Protein AF-A0A943FHF8-F1 (afdb_monomer)

Structure (mmCIF, N/CA/C/O backbone):
data_AF-A0A943FHF8-F1
#
_entry.id   AF-A0A943FHF8-F1
#
loop_
_atom_site.group_PDB
_atom_site.id
_atom_site.type_symbol
_atom_site.label_atom_id
_atom_site.label_alt_id
_atom_site.label_comp_id
_atom_site.label_asym_id
_atom_site.label_entity_id
_atom_site.label_seq_id
_atom_site.pdbx_PDB_ins_code
_atom_site.Cartn_x
_atom_site.Cartn_y
_atom_site.Cartn_z
_atom_site.occupancy
_atom_site.B_iso_or_equiv
_atom_site.auth_seq_id
_atom_site.auth_comp_id
_atom_site.auth_asym_id
_atom_site.auth_atom_id
_atom_site.pdbx_PDB_model_num
ATOM 1 N N . MET A 1 1 ? -50.538 13.798 78.397 1.00 57.66 1 MET A N 1
ATOM 2 C CA . MET A 1 1 ? -49.359 12.985 78.012 1.00 57.66 1 MET A CA 1
ATOM 3 C C . MET A 1 1 ? -49.680 11.797 77.098 1.00 57.66 1 MET A C 1
ATOM 5 O O . MET A 1 1 ? -49.003 11.665 76.092 1.00 57.66 1 MET A O 1
ATOM 9 N N . LYS A 1 2 ? -50.719 10.979 77.349 1.00 57.94 2 LYS A N 1
ATOM 10 C CA . LYS A 1 2 ? -51.004 9.775 76.528 1.00 57.94 2 LYS A CA 1
ATOM 11 C C . LYS A 1 2 ? -51.337 10.031 75.040 1.00 57.94 2 LYS A C 1
ATOM 13 O O . LYS A 1 2 ? -50.919 9.248 74.200 1.00 57.94 2 LYS A O 1
ATOM 18 N N . LYS A 1 3 ? -52.028 11.129 74.694 1.00 58.91 3 LYS A N 1
ATOM 19 C CA . LYS A 1 3 ? -52.358 11.455 73.287 1.00 58.91 3 LYS A CA 1
ATOM 20 C C . LYS A 1 3 ? -51.175 12.000 72.473 1.00 58.91 3 LYS A C 1
ATOM 22 O O . LYS A 1 3 ? -51.143 11.773 71.277 1.00 58.91 3 LYS A O 1
ATOM 27 N N . LEU A 1 4 ? -50.211 12.662 73.124 1.00 63.78 4 LEU A N 1
ATOM 28 C CA . LEU A 1 4 ? -49.010 13.208 72.474 1.00 63.78 4 LEU A CA 1
ATOM 29 C C . LEU A 1 4 ? -47.963 12.111 72.211 1.00 63.78 4 LEU A C 1
ATOM 31 O O . LEU A 1 4 ? -47.304 12.119 71.181 1.00 63.78 4 LEU A O 1
ATOM 35 N N . LEU A 1 5 ? -47.856 11.126 73.115 1.00 64.75 5 LEU A N 1
ATOM 36 C CA . LEU A 1 5 ? -47.006 9.953 72.892 1.00 64.75 5 LEU A CA 1
ATOM 37 C C . LEU A 1 5 ? -47.525 9.073 71.746 1.00 64.75 5 LEU A C 1
ATOM 39 O O . LEU A 1 5 ? -46.726 8.563 70.973 1.00 64.75 5 LEU A O 1
ATOM 43 N N . ALA A 1 6 ? -48.846 8.912 71.616 1.00 72.25 6 ALA A N 1
ATOM 44 C CA . ALA A 1 6 ? -49.439 8.090 70.561 1.00 72.25 6 ALA A CA 1
ATOM 45 C C . ALA A 1 6 ? -49.251 8.697 69.159 1.00 72.25 6 ALA A C 1
ATOM 47 O O . ALA A 1 6 ? -48.981 7.963 68.213 1.00 72.25 6 ALA A O 1
ATOM 48 N N . THR A 1 7 ? -49.332 10.025 69.019 1.00 69.56 7 THR A N 1
ATOM 49 C CA . THR A 1 7 ? -49.061 10.704 67.742 1.00 69.56 7 THR A CA 1
ATOM 50 C C . THR A 1 7 ? -47.580 10.708 67.379 1.00 69.56 7 THR A C 1
ATOM 52 O O . THR A 1 7 ? -47.263 10.535 66.209 1.00 69.56 7 THR A O 1
ATOM 55 N N . ILE A 1 8 ? -46.669 10.829 68.352 1.00 70.44 8 ILE A N 1
ATOM 56 C CA . ILE A 1 8 ? -45.223 10.710 68.096 1.00 70.44 8 ILE A CA 1
ATOM 57 C C . ILE A 1 8 ? -44.860 9.272 67.704 1.00 70.44 8 ILE A C 1
ATOM 59 O O . ILE A 1 8 ? -44.118 9.076 66.749 1.00 70.44 8 ILE A O 1
ATOM 63 N N . LEU A 1 9 ? -45.428 8.259 68.368 1.00 67.69 9 LEU A N 1
ATOM 64 C CA . LEU A 1 9 ? -45.167 6.857 68.033 1.00 67.69 9 LEU A CA 1
ATOM 65 C C . LEU A 1 9 ? -45.725 6.481 66.649 1.00 67.69 9 LEU A C 1
ATOM 67 O O . LEU A 1 9 ? -45.061 5.774 65.900 1.00 67.69 9 LEU A O 1
ATOM 71 N N . ALA A 1 10 ? -46.903 6.997 66.280 1.00 67.94 10 ALA A N 1
ATOM 72 C CA . ALA A 1 10 ? -47.481 6.808 64.949 1.00 67.94 10 ALA A CA 1
ATOM 73 C C . ALA A 1 10 ? -46.681 7.528 63.849 1.00 67.94 10 ALA A C 1
ATOM 75 O O . ALA A 1 10 ? -46.534 6.983 62.760 1.00 67.94 10 ALA A O 1
ATOM 76 N N . LEU A 1 11 ? -46.119 8.710 64.133 1.00 62.50 11 LEU A N 1
ATOM 77 C CA . LEU A 1 11 ? -45.251 9.426 63.194 1.00 62.50 11 LEU A CA 1
ATOM 78 C C . LEU A 1 11 ? -43.895 8.720 63.029 1.00 62.50 11 LEU A C 1
ATOM 80 O O . LEU A 1 11 ? -43.397 8.635 61.917 1.00 62.50 11 LEU A O 1
ATOM 84 N N . VAL A 1 12 ? -43.328 8.155 64.103 1.00 65.19 12 VAL A N 1
ATOM 85 C CA . VAL A 1 12 ? -42.083 7.362 64.062 1.00 65.19 12 VAL A CA 1
ATOM 86 C C . VAL A 1 12 ? -42.288 6.019 63.349 1.00 65.19 12 VAL A C 1
ATOM 88 O O . VAL A 1 12 ? -41.422 5.601 62.589 1.00 65.19 12 VAL A O 1
ATOM 91 N N . LEU A 1 13 ? -43.449 5.375 63.511 1.00 63.88 13 LEU A N 1
ATOM 92 C CA . LEU A 1 13 ? -43.815 4.176 62.745 1.00 63.88 13 LEU A CA 1
ATOM 93 C C . LEU A 1 13 ? -44.083 4.496 61.263 1.00 63.88 13 LEU A C 1
ATOM 95 O O . LEU A 1 13 ? -43.659 3.733 60.402 1.00 63.88 13 LEU A O 1
ATOM 99 N N . ALA A 1 14 ? -44.715 5.633 60.949 1.00 55.69 14 ALA A N 1
ATOM 100 C CA . ALA A 1 14 ? -44.954 6.070 59.569 1.00 55.69 14 ALA A CA 1
ATOM 101 C C . ALA A 1 14 ? -43.677 6.563 58.858 1.00 55.69 14 ALA A C 1
ATOM 103 O O . ALA A 1 14 ? -43.528 6.349 57.659 1.00 55.69 14 ALA A O 1
ATOM 104 N N . LEU A 1 15 ? -42.730 7.167 59.587 1.00 53.91 15 LEU A N 1
ATOM 105 C CA . LEU A 1 15 ? -41.413 7.563 59.069 1.00 53.91 15 LEU A CA 1
ATOM 106 C C . LEU A 1 15 ? -40.433 6.378 58.983 1.00 53.91 15 LEU A C 1
ATOM 108 O O . LEU A 1 15 ? -39.541 6.399 58.144 1.00 53.91 15 LEU A O 1
ATOM 112 N N . GLY A 1 16 ? -40.625 5.325 59.787 1.00 51.72 16 GLY A N 1
ATOM 113 C CA . GLY A 1 16 ? -39.878 4.063 59.689 1.00 51.72 16 GLY A CA 1
ATOM 114 C C . GLY A 1 16 ? -40.346 3.128 58.563 1.00 51.72 16 GLY A C 1
ATOM 115 O O . GLY A 1 16 ? -39.635 2.190 58.220 1.00 51.72 16 GLY A O 1
ATOM 116 N N . LEU A 1 17 ? -41.521 3.385 57.974 1.00 47.84 17 LEU A N 1
ATOM 117 C CA . LEU A 1 17 ? -42.077 2.644 56.829 1.00 47.84 17 LEU A CA 1
ATOM 118 C C . LEU A 1 17 ? -41.763 3.294 55.468 1.00 47.84 17 LEU A C 1
ATOM 120 O O . LEU A 1 17 ? -42.000 2.681 54.431 1.00 47.84 17 LEU A O 1
ATOM 124 N N . CYS A 1 18 ? -41.179 4.496 55.458 1.00 50.88 18 CYS A N 1
ATOM 125 C CA . CYS A 1 18 ? -40.797 5.230 54.250 1.00 50.88 18 CYS A CA 1
ATOM 126 C C . CYS A 1 18 ? -39.277 5.439 54.191 1.00 50.88 18 CYS A C 1
ATOM 128 O O . CYS A 1 18 ? -38.797 6.550 54.389 1.00 50.88 18 CYS A O 1
ATOM 130 N N . SER A 1 19 ? -38.517 4.362 53.971 1.00 46.41 19 SER A N 1
ATOM 131 C CA . SER A 1 19 ? -37.189 4.363 53.312 1.00 46.41 19 SER A CA 1
ATOM 132 C C . SER A 1 19 ? -36.525 2.980 53.368 1.00 46.41 19 SER A C 1
ATOM 134 O O . SER A 1 19 ? -35.350 2.841 53.681 1.00 46.41 19 SER A O 1
ATOM 136 N N . VAL A 1 20 ? -37.254 1.928 52.994 1.00 44.47 20 VAL A N 1
ATOM 137 C CA . VAL A 1 20 ? -36.602 0.806 52.307 1.00 44.47 20 VAL A CA 1
ATOM 138 C C . VAL A 1 20 ? -36.831 1.027 50.823 1.00 44.47 20 VAL A C 1
ATOM 140 O O . VAL A 1 20 ? -37.750 0.494 50.212 1.00 44.47 20 VAL A O 1
ATOM 143 N N . SER A 1 21 ? -36.007 1.906 50.254 1.00 40.22 21 SER A N 1
ATOM 144 C CA . SER A 1 21 ? -35.644 1.778 48.849 1.00 40.22 21 SER A CA 1
ATOM 145 C C . SER A 1 21 ? -34.993 0.405 48.738 1.00 40.22 21 SER A C 1
ATOM 147 O O . SER A 1 21 ? -33.816 0.255 49.061 1.00 40.22 21 SER A O 1
ATOM 149 N N . TRP A 1 22 ? -35.769 -0.618 48.384 1.00 43.97 22 TRP A N 1
ATOM 150 C CA . TRP A 1 22 ? -35.210 -1.862 47.885 1.00 43.97 22 TRP A CA 1
ATOM 151 C C . TRP A 1 22 ? -34.380 -1.436 46.682 1.00 43.97 22 TRP A C 1
ATOM 153 O O . TRP A 1 22 ? -34.943 -1.050 45.662 1.00 43.97 22 TRP A O 1
ATOM 163 N N . ALA A 1 23 ? -33.057 -1.385 46.828 1.00 44.41 23 ALA A N 1
ATOM 164 C CA . ALA A 1 23 ? -32.203 -1.347 45.658 1.00 44.41 23 ALA A CA 1
ATOM 165 C C . ALA A 1 23 ? -32.627 -2.569 44.842 1.00 44.41 23 ALA A C 1
ATOM 167 O O . ALA A 1 23 ? -32.543 -3.689 45.354 1.00 44.41 23 ALA A O 1
ATOM 168 N N . ALA A 1 24 ? -33.209 -2.346 43.664 1.00 52.97 24 ALA A N 1
ATOM 169 C CA . ALA A 1 24 ? -33.602 -3.417 42.769 1.00 52.97 24 ALA A CA 1
ATOM 170 C C . ALA A 1 24 ? -32.319 -4.169 42.395 1.00 52.97 24 ALA A C 1
ATOM 172 O O . ALA A 1 24 ? -31.543 -3.733 41.550 1.00 52.97 24 ALA A O 1
ATOM 173 N N . GLY A 1 25 ? -32.023 -5.236 43.135 1.00 67.31 25 GLY A N 1
ATOM 174 C CA . GLY A 1 25 ? -30.891 -6.098 42.852 1.00 67.31 25 GLY A CA 1
ATOM 175 C C . GLY A 1 25 ? -31.182 -6.862 41.572 1.00 67.31 25 GLY A C 1
ATOM 176 O O . GLY A 1 25 ? -32.270 -7.421 41.420 1.00 67.31 25 GLY A O 1
ATOM 177 N N . LEU A 1 26 ? -30.216 -6.902 40.660 1.00 85.62 26 LEU A N 1
ATOM 178 C CA . LEU A 1 26 ? -30.317 -7.734 39.473 1.00 85.62 26 LEU A CA 1
ATOM 179 C C . LEU A 1 26 ? -30.176 -9.208 39.890 1.00 85.62 26 LEU A C 1
ATOM 181 O O . LEU A 1 26 ? -29.171 -9.620 40.470 1.00 85.62 26 LEU A O 1
ATOM 185 N N . THR A 1 27 ? -31.203 -10.008 39.616 1.00 82.25 27 THR A N 1
ATOM 186 C CA . THR A 1 27 ? -31.239 -11.447 39.923 1.00 82.25 27 THR A CA 1
ATOM 187 C C . THR A 1 27 ? -31.560 -12.239 38.663 1.00 82.25 27 THR A C 1
ATOM 189 O O . THR A 1 27 ? -32.024 -11.673 37.674 1.00 82.25 27 THR A O 1
ATOM 192 N N . THR A 1 28 ? -31.266 -13.539 38.666 1.00 81.38 28 THR A N 1
ATOM 193 C CA . THR A 1 28 ? -31.635 -14.400 37.540 1.00 81.38 28 THR A CA 1
ATOM 194 C C . THR A 1 28 ? -33.135 -14.653 37.525 1.00 81.38 28 THR A C 1
ATOM 196 O O . THR A 1 28 ? -33.741 -14.849 38.583 1.00 81.38 28 THR A O 1
ATOM 199 N N . GLU A 1 29 ? -33.716 -14.740 36.334 1.00 84.19 29 GLU A N 1
ATOM 200 C CA . GLU A 1 29 ? -35.084 -15.218 36.154 1.00 84.19 29 GLU A CA 1
ATOM 201 C C . GLU A 1 29 ? -35.161 -16.755 36.187 1.00 84.19 29 GLU A C 1
ATOM 203 O O . GLU A 1 29 ? -34.182 -17.457 36.456 1.00 84.19 29 GLU A O 1
ATOM 208 N N . THR A 1 30 ? -36.355 -17.308 35.953 1.00 78.56 30 THR A N 1
ATOM 209 C CA . THR A 1 30 ? -36.613 -18.759 35.995 1.00 78.56 30 THR A CA 1
ATOM 210 C C . THR A 1 30 ? -35.815 -19.568 34.973 1.00 78.56 30 THR A C 1
ATOM 212 O O . THR A 1 30 ? -35.686 -20.779 35.127 1.00 78.56 30 THR A O 1
ATOM 215 N N . ASP A 1 31 ? -35.303 -18.919 33.931 1.00 83.19 31 ASP A N 1
ATOM 216 C CA . ASP A 1 31 ? -34.458 -19.516 32.897 1.00 83.19 31 ASP A CA 1
ATOM 217 C C . ASP A 1 31 ? -32.958 -19.513 33.256 1.00 83.19 31 ASP A C 1
ATOM 219 O O . ASP A 1 31 ? -32.145 -20.046 32.501 1.00 83.19 31 ASP A O 1
ATOM 223 N N . GLY A 1 32 ? -32.589 -18.951 34.413 1.00 87.62 32 GLY A N 1
ATOM 224 C CA . GLY A 1 32 ? -31.203 -18.834 34.861 1.00 87.62 32 GLY A CA 1
ATOM 225 C C . GLY A 1 32 ? -30.424 -17.692 34.202 1.00 87.62 32 GLY A C 1
ATOM 226 O O . GLY A 1 32 ? -29.202 -17.648 34.341 1.00 87.62 32 GLY A O 1
ATOM 227 N N . VAL A 1 33 ? -31.097 -16.776 33.497 1.00 94.75 33 VAL A N 1
ATOM 228 C CA . VAL A 1 33 ? -30.494 -15.624 32.813 1.00 94.75 33 VAL A CA 1
ATOM 229 C C . VAL A 1 33 ? -30.744 -14.347 33.614 1.00 94.75 33 VAL A C 1
ATOM 231 O O . VAL A 1 33 ? -31.780 -14.185 34.257 1.00 94.75 33 VAL A O 1
ATOM 234 N N . TYR A 1 34 ? -29.786 -13.420 33.598 1.00 96.56 34 TYR A N 1
ATOM 235 C CA . TYR A 1 34 ? -29.976 -12.078 34.148 1.00 96.56 34 TYR A CA 1
ATOM 236 C C . TYR A 1 34 ? -30.618 -11.161 33.101 1.00 96.56 34 TYR A C 1
ATOM 238 O O . TYR A 1 34 ? -30.027 -10.932 32.045 1.00 96.56 34 TYR A O 1
ATOM 246 N N . HIS A 1 35 ? -31.792 -10.608 33.403 1.00 96.88 35 HIS A N 1
ATOM 247 C CA . HIS A 1 35 ? -32.529 -9.709 32.510 1.00 96.88 35 HIS A CA 1
ATOM 248 C C . HIS A 1 35 ? -32.432 -8.257 32.978 1.00 96.88 35 HIS A C 1
ATOM 250 O O . HIS A 1 35 ? -32.855 -7.925 34.082 1.00 96.88 35 HIS A O 1
ATOM 256 N N . ILE A 1 36 ? -31.901 -7.382 32.126 1.00 97.38 36 ILE A N 1
ATOM 257 C CA . ILE A 1 36 ? -31.838 -5.937 32.361 1.00 97.38 36 ILE A CA 1
ATOM 258 C C . ILE A 1 36 ? -32.975 -5.273 31.580 1.00 97.38 36 ILE A C 1
ATOM 260 O O . ILE A 1 36 ? -32.995 -5.279 30.345 1.00 97.38 36 ILE A O 1
ATOM 264 N N . LYS A 1 37 ? -33.922 -4.677 32.305 1.00 95.75 37 LYS A N 1
ATOM 265 C CA . LYS A 1 37 ? -35.131 -4.041 31.759 1.00 95.75 37 LYS A CA 1
ATOM 266 C C . LYS A 1 37 ? -35.112 -2.524 31.918 1.00 95.75 37 LYS A C 1
ATOM 268 O O . LYS A 1 37 ? -35.894 -1.847 31.248 1.00 95.75 37 LYS A O 1
ATOM 273 N N . SER A 1 38 ? -34.250 -2.002 32.788 1.00 96.12 38 SER A N 1
ATOM 274 C CA . SER A 1 38 ? -34.179 -0.597 33.190 1.00 96.12 38 SER A CA 1
ATOM 275 C C . SER A 1 38 ? -32.741 -0.107 33.408 1.00 96.12 38 SER A C 1
ATOM 277 O O . SER A 1 38 ? -31.803 -0.894 33.547 1.00 96.12 38 SER A O 1
ATOM 279 N N . GLY A 1 39 ? -32.567 1.218 33.461 1.00 95.75 39 GLY A N 1
ATOM 280 C CA . GLY A 1 39 ? -31.272 1.835 33.769 1.00 95.75 39 GLY A CA 1
ATOM 281 C C . GLY A 1 39 ? -30.755 1.488 35.167 1.00 95.75 39 GLY A C 1
ATOM 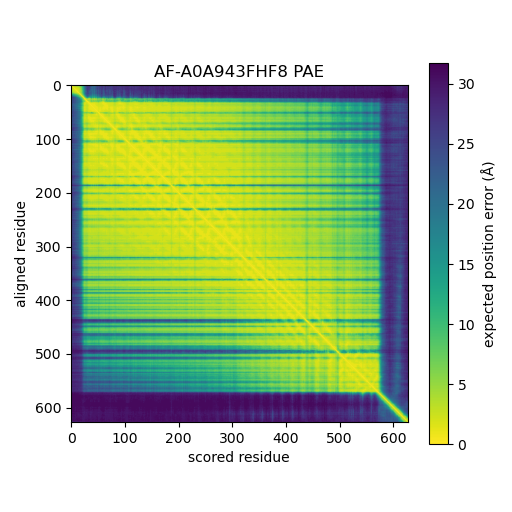282 O O . GLY A 1 39 ? -29.565 1.246 35.331 1.00 95.75 39 GLY A O 1
ATOM 283 N N . GLU A 1 40 ? -31.645 1.374 36.157 1.00 95.00 40 GLU A N 1
ATOM 284 C CA . GLU A 1 40 ? -31.279 0.984 37.526 1.00 95.00 40 GLU A CA 1
ATOM 285 C C . GLU A 1 40 ? -30.689 -0.433 37.578 1.00 95.00 40 GLU A C 1
ATOM 287 O O . GLU A 1 40 ? -29.683 -0.657 38.248 1.00 95.00 40 GLU A O 1
ATOM 292 N N . GLU A 1 41 ? -31.253 -1.377 36.819 1.00 96.62 41 GLU A N 1
ATOM 293 C CA . GLU A 1 41 ? -30.729 -2.745 36.718 1.00 96.62 41 GLU A CA 1
ATOM 294 C C . GLU A 1 41 ? -29.396 -2.806 35.961 1.00 96.62 41 GLU A C 1
ATOM 296 O O . GLU A 1 41 ? -28.534 -3.611 36.310 1.00 96.62 41 GLU A O 1
ATOM 301 N N . LEU A 1 42 ? -29.186 -1.938 34.962 1.00 97.50 42 LEU A N 1
ATOM 302 C CA . LEU A 1 42 ? -27.896 -1.820 34.275 1.00 97.50 42 LEU A CA 1
ATOM 303 C C . LEU A 1 42 ? -26.807 -1.280 35.219 1.00 97.50 42 LEU A C 1
ATOM 305 O O . LEU A 1 42 ? -25.687 -1.790 35.228 1.00 97.50 42 LEU A O 1
ATOM 309 N N . LEU A 1 43 ? -27.135 -0.283 36.046 1.00 95.81 43 LEU A N 1
ATOM 310 C CA . LEU A 1 43 ? -26.234 0.221 37.087 1.00 95.81 43 LEU A CA 1
ATOM 311 C C . LEU A 1 43 ? -25.960 -0.844 38.159 1.00 95.81 43 LEU A C 1
ATOM 313 O O . LEU A 1 43 ? -24.819 -1.000 38.597 1.00 95.81 43 LEU A O 1
ATOM 317 N N . ALA A 1 44 ? -26.980 -1.611 38.557 1.00 95.44 44 ALA A N 1
ATOM 318 C CA . ALA A 1 44 ? -26.822 -2.727 39.486 1.00 95.44 44 ALA A CA 1
ATOM 319 C C . ALA A 1 44 ? -25.911 -3.823 38.908 1.00 95.44 44 ALA A C 1
ATOM 321 O O . ALA A 1 44 ? -25.041 -4.321 39.618 1.00 95.44 44 ALA A O 1
ATOM 322 N N . PHE A 1 45 ? -26.045 -4.150 37.619 1.00 97.00 45 PHE A N 1
ATOM 323 C CA . PHE A 1 45 ? -25.149 -5.078 36.927 1.00 97.00 45 PHE A CA 1
ATOM 324 C C . PHE A 1 45 ? -23.690 -4.613 36.972 1.00 97.00 45 PHE A C 1
ATOM 326 O O . PHE A 1 45 ? -22.813 -5.382 37.366 1.00 97.00 45 PHE A O 1
ATOM 333 N N . ALA A 1 46 ? -23.432 -3.350 36.616 1.00 96.38 46 ALA A N 1
ATOM 334 C CA . ALA A 1 46 ? -22.085 -2.787 36.661 1.00 96.38 46 ALA A CA 1
ATOM 335 C C . ALA A 1 46 ? -21.491 -2.862 38.074 1.00 96.38 46 ALA A C 1
ATOM 337 O O . ALA A 1 46 ? -20.347 -3.281 38.251 1.00 96.38 46 ALA A O 1
ATOM 338 N N . LYS A 1 47 ? -22.301 -2.558 39.092 1.00 94.50 47 LYS A N 1
ATOM 339 C CA . LYS A 1 47 ? -21.911 -2.691 40.495 1.00 94.50 47 LYS A CA 1
ATOM 340 C C . LYS A 1 47 ? -21.581 -4.133 40.895 1.00 94.50 47 LYS A C 1
ATOM 342 O O . LYS A 1 47 ? -20.593 -4.349 41.587 1.00 94.50 47 LYS A O 1
ATOM 347 N N . MET A 1 48 ? -22.353 -5.124 40.446 1.00 94.94 48 MET A N 1
ATOM 348 C CA . MET A 1 48 ? -22.076 -6.534 40.757 1.00 94.94 48 MET A CA 1
ATOM 349 C C . MET A 1 48 ? -20.708 -6.991 40.232 1.00 94.94 48 MET A C 1
ATOM 351 O O . MET A 1 48 ? -20.034 -7.800 40.871 1.00 94.94 48 MET A O 1
ATOM 355 N N . VAL A 1 49 ? -20.282 -6.473 39.076 1.00 95.94 49 VAL A N 1
ATOM 356 C CA . VAL A 1 49 ? -18.949 -6.762 38.530 1.00 95.94 49 VAL A CA 1
ATOM 357 C C . VAL A 1 49 ? -17.867 -6.016 39.312 1.00 95.94 49 VAL A C 1
ATOM 359 O O . VAL A 1 49 ? -16.888 -6.629 39.736 1.00 95.94 49 VAL A O 1
ATOM 362 N N . ASN A 1 50 ? -18.057 -4.713 39.522 1.00 93.69 50 ASN A N 1
ATOM 363 C CA . ASN A 1 50 ? -17.011 -3.817 40.019 1.00 93.69 50 ASN A CA 1
ATOM 364 C C . ASN A 1 50 ? -16.823 -3.878 41.544 1.00 93.69 50 ASN A C 1
ATOM 366 O O . ASN A 1 50 ? -15.691 -3.891 42.021 1.00 93.69 50 ASN A O 1
ATOM 370 N N . ASP A 1 51 ? -17.917 -3.954 42.304 1.00 88.69 51 ASP A N 1
ATOM 371 C CA . ASP A 1 51 ? -17.899 -3.894 43.771 1.00 88.69 51 ASP A CA 1
ATOM 372 C C . ASP A 1 51 ? -18.044 -5.292 44.388 1.00 88.69 51 ASP A C 1
ATOM 374 O O . ASP A 1 51 ? -17.304 -5.654 45.305 1.00 88.69 51 ASP A O 1
ATOM 378 N N . ASP A 1 52 ? -18.960 -6.111 43.857 1.00 84.75 52 ASP A N 1
ATOM 379 C CA . ASP A 1 52 ? -19.252 -7.443 44.414 1.00 84.75 52 ASP A CA 1
ATOM 380 C C . ASP A 1 52 ? -18.321 -8.540 43.860 1.00 84.75 52 ASP A C 1
ATOM 382 O O . ASP A 1 52 ? -18.432 -9.711 44.228 1.00 84.75 52 ASP A O 1
ATOM 386 N N . SER A 1 53 ? -17.374 -8.164 42.991 1.00 88.69 53 SER A N 1
ATOM 387 C CA . SER A 1 53 ? -16.348 -9.040 42.409 1.00 88.69 53 SER A CA 1
ATOM 388 C C . SER A 1 53 ? -16.895 -10.259 41.650 1.00 88.69 53 SER A C 1
ATOM 390 O O . SER A 1 53 ? -16.218 -11.286 41.529 1.00 88.69 53 SER A O 1
ATOM 392 N N . LYS A 1 54 ? -18.120 -10.174 41.119 1.00 93.00 54 LYS A N 1
ATOM 393 C CA . LYS A 1 54 ? -18.728 -11.249 40.329 1.00 93.00 54 LYS A CA 1
ATOM 394 C C . LYS A 1 54 ? -18.271 -11.146 38.872 1.00 93.00 54 LYS A C 1
ATOM 396 O O . LYS A 1 54 ? -18.615 -10.205 38.168 1.00 93.00 54 LYS A O 1
ATOM 401 N N . THR A 1 55 ? -17.533 -12.146 38.389 1.00 95.06 55 THR A N 1
ATOM 402 C CA . THR A 1 55 ? -16.990 -12.169 37.014 1.00 95.06 55 THR A CA 1
ATOM 403 C C . THR A 1 55 ? -18.018 -12.541 35.943 1.00 95.06 55 THR A C 1
ATOM 405 O O . THR A 1 55 ? -17.789 -12.259 34.768 1.00 95.06 55 THR A O 1
ATOM 408 N N . PHE A 1 56 ? -19.132 -13.178 36.330 1.00 96.94 56 PHE A N 1
ATOM 409 C CA . PHE A 1 56 ? -20.148 -13.762 35.435 1.00 96.94 56 PHE A CA 1
ATOM 410 C C . PHE A 1 56 ? -19.619 -14.868 34.503 1.00 96.94 56 PHE A C 1
ATOM 412 O O . PHE A 1 56 ? -20.232 -15.160 33.481 1.00 96.94 56 PHE A O 1
ATOM 419 N N . GLU A 1 57 ? -18.492 -15.507 34.828 1.00 97.06 57 GLU A N 1
ATOM 420 C CA . GLU A 1 57 ? -17.956 -16.606 34.015 1.00 97.06 57 GLU A CA 1
ATOM 421 C C . GLU A 1 57 ? -18.989 -17.734 33.836 1.00 97.06 57 GLU A C 1
ATOM 423 O O . GLU A 1 57 ? -19.525 -18.264 34.807 1.00 97.06 57 GLU A O 1
ATOM 428 N N . GLY A 1 58 ? -19.291 -18.078 32.579 1.00 95.75 58 GLY A N 1
ATOM 429 C CA . GLY A 1 58 ? -20.307 -19.080 32.227 1.00 95.75 58 GLY A CA 1
ATOM 430 C C . GLY A 1 58 ? -21.765 -18.616 32.352 1.00 95.75 58 GLY A C 1
ATOM 431 O O . GLY A 1 58 ? -22.668 -19.376 32.008 1.00 95.75 58 GLY A O 1
ATOM 432 N N . GLU A 1 59 ? -22.015 -17.385 32.798 1.00 96.94 59 GLU A N 1
ATOM 433 C CA . GLU A 1 59 ? -23.358 -16.828 32.973 1.00 96.94 59 GLU A CA 1
ATOM 434 C C . GLU A 1 59 ? -23.750 -15.897 31.812 1.00 96.94 59 GLU A C 1
ATOM 436 O O . GLU A 1 59 ? -22.900 -15.340 31.107 1.00 96.94 59 GLU A O 1
ATOM 441 N N . LYS A 1 60 ? -25.065 -15.719 31.613 1.00 97.56 60 LYS A N 1
ATOM 442 C CA . LYS A 1 60 ? -25.639 -14.878 30.555 1.00 97.56 60 LYS A CA 1
ATOM 443 C C . LYS A 1 60 ? -26.421 -13.699 31.138 1.00 97.56 60 LYS A C 1
ATOM 445 O O . LYS A 1 60 ? -27.235 -13.873 32.044 1.00 97.56 60 LYS A O 1
ATOM 450 N N . VAL A 1 61 ? -26.201 -12.522 30.560 1.00 98.44 61 VAL A N 1
ATOM 451 C CA . VAL A 1 61 ? -26.898 -11.264 30.842 1.00 98.44 61 VAL A CA 1
ATOM 452 C C . VAL A 1 61 ? -27.507 -10.746 29.541 1.00 98.44 61 VAL A C 1
ATOM 454 O O . VAL A 1 61 ? -26.823 -10.726 28.515 1.00 98.44 61 VAL A O 1
ATOM 457 N N . VAL A 1 62 ? -28.779 -10.349 29.563 1.00 98.50 62 VAL A N 1
ATOM 458 C CA . VAL A 1 62 ? -29.507 -9.871 28.379 1.00 98.50 62 VAL A CA 1
ATOM 459 C C . VAL A 1 62 ? -30.179 -8.525 28.615 1.00 98.50 62 VAL A C 1
ATOM 461 O O . VAL A 1 62 ? -30.635 -8.234 29.719 1.00 98.50 62 VAL A O 1
ATOM 464 N N . LEU A 1 63 ? -30.265 -7.713 27.560 1.00 98.44 63 LEU A N 1
ATOM 465 C CA . LEU A 1 63 ? -31.118 -6.522 27.548 1.00 98.44 63 LEU A CA 1
ATOM 466 C C . LEU A 1 63 ? -32.506 -6.877 27.013 1.00 98.44 63 LEU A C 1
ATOM 468 O O . LEU A 1 63 ? -32.620 -7.382 25.896 1.00 98.44 63 LEU A O 1
ATOM 472 N N . ASP A 1 64 ? -33.557 -6.549 27.759 1.00 97.06 64 ASP A N 1
ATOM 473 C CA . ASP A 1 64 ? -34.943 -6.708 27.292 1.00 97.06 64 ASP A CA 1
ATOM 474 C C . ASP A 1 64 ? -35.460 -5.446 26.584 1.00 97.06 64 ASP A C 1
ATOM 476 O O . ASP A 1 64 ? -36.289 -5.516 25.670 1.00 97.06 64 ASP A O 1
ATOM 480 N N . ASN A 1 65 ? -34.931 -4.283 26.969 1.00 98.19 65 ASN A N 1
ATOM 481 C CA . ASN A 1 65 ? -35.346 -2.970 26.484 1.00 98.19 65 ASN A CA 1
ATOM 482 C C . ASN A 1 65 ? -34.151 -2.133 26.025 1.00 98.19 65 ASN A C 1
ATOM 484 O O . ASN A 1 65 ? -33.006 -2.405 26.384 1.00 98.19 65 ASN A O 1
ATOM 488 N N . ASP A 1 66 ? -34.443 -1.082 25.257 1.00 98.81 66 ASP A N 1
ATOM 489 C CA . ASP A 1 66 ? -33.502 0.025 25.111 1.00 98.81 66 ASP A CA 1
ATOM 490 C C . ASP A 1 66 ? -33.377 0.740 26.462 1.00 98.81 66 ASP A C 1
ATOM 492 O O . ASP A 1 66 ? -34.376 0.969 27.149 1.00 98.81 66 ASP A O 1
ATOM 496 N N . ILE A 1 67 ? -32.149 1.082 26.840 1.00 98.56 67 ILE A N 1
ATOM 497 C CA . ILE A 1 67 ? -31.810 1.650 28.142 1.00 98.56 67 ILE A CA 1
ATOM 498 C C . ILE A 1 67 ? -31.220 3.044 27.939 1.00 98.56 67 ILE A C 1
ATOM 500 O O . ILE A 1 67 ? -30.247 3.213 27.207 1.00 98.56 67 ILE A O 1
ATOM 504 N N . ASP A 1 68 ? -31.777 4.049 28.611 1.00 98.31 68 ASP A N 1
ATOM 505 C CA . ASP A 1 68 ? -31.220 5.403 28.641 1.00 98.31 68 ASP A CA 1
ATOM 506 C C . ASP A 1 68 ? -30.772 5.749 30.062 1.00 98.31 68 ASP A C 1
ATOM 508 O O . ASP A 1 68 ? -31.577 5.826 30.991 1.00 98.31 68 ASP A O 1
ATOM 512 N N . ILE A 1 69 ? -29.465 5.940 30.208 1.00 97.38 69 ILE A N 1
ATOM 513 C CA . ILE A 1 69 ? -28.791 6.360 31.438 1.00 97.38 69 ILE A CA 1
ATOM 514 C C . ILE A 1 69 ? -27.964 7.631 31.201 1.00 97.38 69 ILE A C 1
ATOM 516 O O . ILE A 1 69 ? -27.075 7.955 31.980 1.00 97.38 69 ILE A O 1
ATOM 520 N N . SER A 1 70 ? -28.239 8.385 30.134 1.00 95.19 70 SER A N 1
ATOM 521 C CA . SER A 1 70 ? -27.471 9.583 29.757 1.00 95.19 70 SER A CA 1
ATOM 522 C C . SER A 1 70 ? -27.515 10.721 30.787 1.00 95.19 70 SER A C 1
ATOM 524 O O . SER A 1 70 ? -26.681 11.631 30.748 1.00 95.19 70 SER A O 1
ATOM 526 N N . THR A 1 71 ? -28.467 10.672 31.722 1.00 94.12 71 THR A N 1
ATOM 527 C CA . THR A 1 71 ? -28.598 11.604 32.852 1.00 94.12 71 THR A CA 1
ATOM 528 C C . THR A 1 71 ? -28.007 11.072 34.159 1.00 94.12 71 THR A C 1
ATOM 530 O O . THR A 1 71 ? -28.092 11.753 35.179 1.00 94.12 71 THR A O 1
ATOM 533 N N . GLN A 1 72 ? -27.473 9.853 34.157 1.00 92.75 72 GLN A N 1
ATOM 534 C CA . GLN A 1 72 ? -26.912 9.171 35.320 1.00 92.75 72 GLN A CA 1
ATOM 535 C C . GLN A 1 72 ? -25.394 9.055 35.141 1.00 92.75 72 GLN A C 1
ATOM 537 O O . GLN A 1 72 ? -24.892 9.038 34.016 1.00 92.75 72 GLN A O 1
ATOM 542 N N . GLU A 1 73 ? -24.648 9.004 36.243 1.00 89.12 73 GLU A N 1
ATOM 543 C CA . GLU A 1 73 ? -23.214 8.718 36.166 1.00 89.12 73 GLU A CA 1
ATOM 544 C C . GLU A 1 73 ? -23.005 7.252 35.781 1.00 89.12 73 GLU A C 1
ATOM 546 O O . GLU A 1 73 ? -23.614 6.354 36.364 1.00 89.12 73 GLU A O 1
ATOM 551 N N . TRP A 1 74 ? -22.147 7.015 34.788 1.00 94.50 74 TRP A N 1
ATOM 552 C CA . TRP A 1 74 ? -21.807 5.673 34.334 1.00 94.50 74 TRP A CA 1
ATOM 553 C C . TRP A 1 74 ? -20.412 5.273 34.804 1.00 94.50 74 TRP A C 1
ATOM 555 O O . TRP A 1 74 ? -19.425 5.925 34.453 1.00 94.50 74 TRP A O 1
ATOM 565 N N . THR A 1 75 ? -20.340 4.161 35.533 1.00 91.94 75 THR A N 1
ATOM 566 C CA . THR A 1 75 ? -19.087 3.463 35.832 1.00 91.94 75 THR A CA 1
ATOM 567 C C . THR A 1 75 ? -18.949 2.295 34.855 1.00 91.94 75 THR A C 1
ATOM 569 O O . THR A 1 75 ? -19.783 1.389 34.900 1.00 91.94 75 THR A O 1
ATOM 572 N N . PRO A 1 76 ? -17.930 2.294 33.976 1.00 96.06 76 PRO A N 1
ATOM 573 C CA . PRO A 1 76 ? -17.673 1.193 33.051 1.00 96.06 76 PRO A CA 1
ATOM 574 C C . PRO A 1 76 ? -17.608 -0.178 33.741 1.00 96.06 76 PRO A C 1
ATOM 576 O O . PRO A 1 76 ? -17.160 -0.295 34.880 1.00 96.06 76 PRO A O 1
ATOM 579 N N . ILE A 1 77 ? -18.074 -1.221 33.052 1.00 97.75 77 ILE A N 1
ATOM 580 C CA . ILE A 1 77 ? -18.145 -2.581 33.604 1.00 97.75 77 ILE A CA 1
ATOM 581 C C . ILE A 1 77 ? -16.778 -3.275 33.524 1.00 97.75 77 ILE A C 1
ATOM 583 O O . ILE A 1 77 ? -16.186 -3.369 32.446 1.00 97.75 77 ILE A O 1
ATOM 587 N N . GLY A 1 78 ? -16.330 -3.846 34.640 1.00 96.81 78 GLY A N 1
ATOM 588 C CA . GLY A 1 78 ? -15.034 -4.503 34.777 1.00 96.81 78 GLY A CA 1
ATOM 589 C C . GLY A 1 78 ? -13.908 -3.519 35.088 1.00 96.81 78 GLY A C 1
ATOM 590 O O . GLY A 1 78 ? -14.065 -2.314 34.945 1.00 96.81 78 GLY A O 1
ATOM 591 N N . GLU A 1 79 ? -12.754 -4.043 35.498 1.00 93.31 79 GLU A N 1
ATOM 592 C CA . GLU A 1 79 ? -11.596 -3.243 35.898 1.00 93.31 79 GLU A CA 1
ATOM 593 C C . GLU A 1 79 ? -10.320 -3.706 35.189 1.00 93.31 79 GLU A C 1
ATOM 595 O O . GLU A 1 79 ? -9.926 -4.875 35.259 1.00 93.31 79 GLU A O 1
ATOM 600 N N . ARG A 1 80 ? -9.618 -2.768 34.547 1.00 91.69 80 ARG A N 1
ATOM 601 C CA . ARG A 1 80 ? -8.375 -3.041 33.807 1.00 91.69 80 ARG A CA 1
ATOM 602 C C . ARG A 1 80 ? -7.160 -3.249 34.710 1.00 91.69 80 ARG A C 1
ATOM 604 O O . ARG A 1 80 ? -6.185 -3.888 34.314 1.00 91.69 80 ARG A O 1
ATOM 611 N N . LYS A 1 81 ? -7.161 -2.627 35.892 1.00 89.00 81 LYS A N 1
ATOM 612 C CA . LYS A 1 81 ? -6.003 -2.580 36.801 1.00 89.00 81 LYS A CA 1
ATOM 613 C C . LYS A 1 81 ? -5.462 -3.984 37.099 1.00 89.00 81 LYS A C 1
ATOM 615 O O . LYS A 1 81 ? -6.203 -4.961 37.099 1.00 89.00 81 LYS A O 1
ATOM 620 N N . THR A 1 82 ? -4.169 -4.096 37.395 1.00 85.12 82 THR A N 1
ATOM 621 C CA . THR A 1 82 ? -3.566 -5.377 37.792 1.00 85.12 82 THR A CA 1
ATOM 622 C C . THR A 1 82 ? -4.320 -5.975 38.983 1.00 85.12 82 THR A C 1
ATOM 624 O O . THR A 1 82 ? -4.442 -5.329 40.021 1.00 85.12 82 THR A O 1
ATOM 627 N N . GLY A 1 83 ? -4.823 -7.203 38.828 1.00 83.88 83 GLY A N 1
ATOM 628 C CA . GLY A 1 83 ? -5.659 -7.868 39.835 1.00 83.88 83 GLY A CA 1
ATOM 629 C C . GLY A 1 83 ? -7.115 -7.380 39.900 1.00 83.88 83 GLY A C 1
ATOM 630 O O . GLY A 1 83 ? -7.832 -7.790 40.805 1.00 83.88 83 GLY A O 1
ATOM 631 N N . GLY A 1 84 ? -7.543 -6.516 38.975 1.00 88.69 84 GLY A N 1
ATOM 632 C CA . GLY A 1 84 ? -8.924 -6.056 38.832 1.00 88.69 84 GLY A CA 1
ATOM 633 C C . GLY A 1 84 ? -9.866 -7.144 38.319 1.00 88.69 84 GLY A C 1
ATOM 634 O O . GLY A 1 84 ? -9.446 -8.113 37.675 1.00 88.69 84 GLY A O 1
ATOM 635 N N . ILE A 1 85 ? -11.153 -6.979 38.618 1.00 94.31 85 ILE A N 1
ATOM 636 C CA . ILE A 1 85 ? -12.197 -7.923 38.218 1.00 94.31 85 ILE A CA 1
ATOM 637 C C . ILE A 1 85 ? -12.652 -7.600 36.798 1.00 94.31 85 ILE A C 1
ATOM 639 O O . ILE A 1 85 ? -13.308 -6.595 36.552 1.00 94.31 85 ILE A O 1
ATOM 643 N N . LYS A 1 86 ? -12.312 -8.468 35.846 1.00 96.56 86 LYS A N 1
ATOM 644 C CA . LYS A 1 86 ? -12.770 -8.362 34.454 1.00 96.56 86 LYS A CA 1
ATOM 645 C C . LYS A 1 86 ? -14.106 -9.076 34.282 1.00 96.56 86 LYS A C 1
ATOM 647 O O . LYS A 1 86 ? -14.340 -10.113 34.908 1.00 96.56 86 LYS A O 1
ATOM 652 N N . PHE A 1 87 ? -14.949 -8.574 33.384 1.00 98.44 87 PHE A N 1
ATOM 653 C CA . PHE A 1 87 ? -16.147 -9.306 32.977 1.00 98.44 87 PHE A CA 1
ATOM 654 C C . PHE A 1 87 ? -15.755 -10.522 32.122 1.00 98.44 87 PHE A C 1
ATOM 656 O O . PHE A 1 87 ? -14.949 -10.391 31.199 1.00 98.44 87 PHE A O 1
ATOM 663 N N . LYS A 1 88 ? -16.321 -11.693 32.438 1.00 98.25 88 LYS A N 1
ATOM 664 C CA . LYS A 1 88 ? -16.037 -12.998 31.806 1.00 98.25 88 LYS A CA 1
ATOM 665 C C . LYS A 1 88 ? -17.285 -13.717 31.282 1.00 98.25 88 LYS A C 1
ATOM 667 O O . LYS A 1 88 ? -17.198 -14.852 30.821 1.00 98.25 88 LYS A O 1
ATOM 672 N N . GLY A 1 89 ? -18.453 -13.089 31.397 1.00 98.38 89 GLY A N 1
ATOM 673 C CA . GLY A 1 89 ? -19.727 -13.682 31.001 1.00 98.38 89 GLY A CA 1
ATOM 674 C C . GLY A 1 89 ? -20.106 -13.451 29.545 1.00 98.38 89 GLY A C 1
ATOM 675 O O . GLY A 1 89 ? -19.319 -12.982 28.720 1.00 98.38 89 GLY A O 1
ATOM 676 N N . THR A 1 90 ? -21.362 -13.767 29.236 1.00 98.81 90 THR A N 1
ATOM 677 C CA . THR A 1 90 ? -22.003 -13.406 27.969 1.00 98.81 90 THR A CA 1
ATOM 678 C C . THR A 1 90 ? -22.962 -12.245 28.192 1.00 98.81 90 THR A C 1
ATOM 680 O O . THR A 1 90 ? -23.962 -12.405 28.884 1.00 98.81 90 THR A O 1
ATOM 683 N N . PHE A 1 91 ? -22.686 -11.095 27.584 1.00 98.88 91 PHE A N 1
ATOM 684 C CA . PHE A 1 91 ? -23.602 -9.963 27.512 1.00 98.88 91 PHE A CA 1
ATOM 685 C C . PHE A 1 91 ? -24.228 -9.902 26.116 1.00 98.88 91 PHE A C 1
ATOM 687 O O . PHE A 1 91 ? -23.533 -9.657 25.131 1.00 98.88 91 PHE A O 1
ATOM 694 N N . ASP A 1 92 ? -25.535 -10.129 26.025 1.00 98.81 92 ASP A N 1
ATOM 695 C CA . ASP A 1 92 ? -26.288 -10.125 24.770 1.00 98.81 92 ASP A CA 1
ATOM 696 C C . ASP A 1 92 ? -27.296 -8.976 24.767 1.00 98.81 92 ASP A C 1
ATOM 698 O O . ASP A 1 92 ? -28.342 -9.022 25.413 1.00 98.81 92 ASP A O 1
ATOM 702 N N . GLY A 1 93 ? -26.978 -7.926 24.017 1.00 98.81 93 GLY A N 1
ATOM 703 C CA . GLY A 1 93 ? -27.822 -6.747 23.910 1.00 98.81 93 GLY A CA 1
ATOM 704 C C . GLY A 1 93 ? -29.124 -6.982 23.152 1.00 98.81 93 GLY A C 1
ATOM 705 O O . GLY A 1 93 ? -29.948 -6.081 23.136 1.00 98.81 93 GLY A O 1
ATOM 706 N N . GLN A 1 94 ? -29.332 -8.136 22.502 1.00 98.56 94 GLN A N 1
ATOM 707 C CA . GLN A 1 94 ? -30.545 -8.442 21.723 1.00 98.56 94 GLN A CA 1
ATOM 708 C C . GLN A 1 94 ? -30.948 -7.333 20.723 1.00 98.56 94 GLN A C 1
ATOM 710 O O . GLN A 1 94 ? -32.129 -7.073 20.484 1.00 98.56 94 GLN A O 1
ATOM 715 N N . ASN A 1 95 ? -29.950 -6.680 20.121 1.00 98.44 95 ASN A N 1
ATOM 716 C CA . ASN A 1 95 ? -30.057 -5.520 19.227 1.00 98.44 95 ASN A CA 1
ATOM 717 C C . ASN A 1 95 ? -30.645 -4.253 19.872 1.00 98.44 95 ASN A C 1
ATOM 719 O O . ASN A 1 95 ? -31.085 -3.350 19.159 1.00 98.44 95 ASN A O 1
ATOM 723 N N . LYS A 1 96 ? -30.650 -4.172 21.204 1.00 98.88 96 LYS A N 1
ATOM 724 C CA . LYS A 1 96 ? -31.065 -2.993 21.965 1.00 98.88 96 LYS A CA 1
ATOM 725 C C . LYS A 1 96 ? -29.960 -1.950 22.043 1.00 98.88 96 LYS A C 1
ATOM 727 O O . LYS A 1 96 ? -28.775 -2.224 21.821 1.00 98.88 96 LYS A O 1
ATOM 732 N N . THR A 1 97 ? -30.378 -0.733 22.360 1.00 98.88 97 THR A N 1
ATOM 733 C CA . THR A 1 97 ? -29.512 0.432 22.507 1.00 98.88 97 THR A CA 1
ATOM 734 C C . THR A 1 97 ? -29.329 0.793 23.974 1.00 98.88 97 THR A C 1
ATOM 736 O O . THR A 1 97 ? -30.305 0.903 24.708 1.00 98.88 97 THR A O 1
ATOM 739 N N . ILE A 1 98 ? -28.084 1.039 24.380 1.00 98.88 98 ILE A N 1
ATOM 740 C CA . ILE A 1 98 ? -27.742 1.729 25.623 1.00 98.88 98 ILE A CA 1
ATOM 741 C C . ILE A 1 98 ? -27.304 3.150 25.265 1.00 98.88 98 ILE A C 1
ATOM 743 O O . ILE A 1 98 ? -26.289 3.340 24.593 1.00 98.88 98 ILE A O 1
ATOM 747 N N . THR A 1 99 ? -28.051 4.153 25.719 1.00 98.75 99 THR A N 1
ATOM 748 C CA . THR A 1 99 ? -27.672 5.566 25.608 1.00 98.75 99 THR A CA 1
ATOM 749 C C . THR A 1 99 ? -27.001 6.000 26.904 1.00 98.75 99 THR A C 1
ATOM 751 O O . THR A 1 99 ? -27.627 5.981 27.963 1.00 98.75 99 THR A O 1
ATOM 754 N N . LEU A 1 100 ? -25.726 6.387 26.832 1.00 97.44 100 LEU A N 1
ATOM 755 C CA . LEU A 1 100 ? -24.917 6.746 27.996 1.00 97.44 100 LEU A CA 1
ATOM 756 C C . LEU A 1 100 ? -24.147 8.051 27.793 1.00 97.44 100 LEU A C 1
ATOM 758 O O . LEU A 1 100 ? -23.971 8.547 26.675 1.00 97.44 100 LEU A O 1
ATOM 762 N N . LYS A 1 101 ? -23.680 8.616 28.906 1.00 96.12 101 LYS A N 1
ATOM 763 C CA . LYS A 1 101 ? -22.813 9.789 28.920 1.00 96.12 101 LYS A CA 1
ATOM 764 C C . LYS A 1 101 ? -21.609 9.524 29.816 1.00 96.12 101 LYS A C 1
ATOM 766 O O . LYS A 1 101 ? -21.746 9.426 31.029 1.00 96.12 101 LYS A O 1
ATOM 771 N N . ILE A 1 102 ? -20.428 9.458 29.212 1.00 95.06 102 ILE A N 1
ATOM 772 C CA . ILE A 1 102 ? -19.142 9.399 29.913 1.00 95.06 102 ILE A CA 1
ATOM 773 C C . ILE A 1 102 ? -18.412 10.712 29.644 1.00 95.06 102 ILE A C 1
ATOM 775 O O . ILE A 1 102 ? -18.237 11.110 28.492 1.00 95.06 102 ILE A O 1
ATOM 779 N N . THR A 1 103 ? -17.978 11.391 30.701 1.00 92.19 103 THR A N 1
ATOM 780 C CA . THR A 1 103 ? -17.218 12.645 30.611 1.00 92.19 103 THR A CA 1
ATOM 781 C C . THR A 1 103 ? -16.021 12.604 31.539 1.00 92.19 103 THR A C 1
ATOM 783 O O . THR A 1 103 ? -16.158 12.167 32.678 1.00 92.19 103 THR A O 1
ATOM 786 N N . ASN A 1 104 ? -14.880 13.128 31.085 1.00 84.00 104 ASN A N 1
ATOM 787 C CA . ASN A 1 104 ? -13.644 13.219 31.867 1.00 84.00 104 ASN A CA 1
ATOM 788 C C . ASN A 1 104 ? -13.175 11.869 32.441 1.00 84.00 104 ASN A C 1
ATOM 790 O O . ASN A 1 104 ? -12.590 11.830 33.523 1.00 84.00 104 ASN A O 1
ATOM 794 N N . CYS A 1 105 ? -13.423 10.761 31.730 1.00 88.81 105 CYS A N 1
ATOM 795 C CA . CYS A 1 105 ? -12.895 9.465 32.145 1.00 88.81 105 CYS A CA 1
ATOM 796 C C . CYS A 1 105 ? -11.360 9.500 32.127 1.00 88.81 105 CYS A C 1
ATOM 798 O O . CYS A 1 105 ? -10.749 9.957 31.156 1.00 88.81 105 CYS A O 1
ATOM 800 N N . THR A 1 106 ? -10.738 9.039 33.211 1.00 87.25 106 THR A N 1
ATOM 801 C CA . THR A 1 106 ? -9.287 9.119 33.398 1.00 87.25 106 THR A CA 1
ATOM 802 C C . THR A 1 106 ? -8.526 8.162 32.490 1.00 87.25 106 THR A C 1
ATOM 804 O O . THR A 1 106 ? -7.439 8.527 32.052 1.00 87.25 106 THR A O 1
ATOM 807 N N . ASP A 1 107 ? -9.080 6.985 32.178 1.00 91.75 107 ASP A N 1
ATOM 808 C CA . ASP A 1 107 ? -8.564 6.059 31.164 1.00 91.75 107 ASP A CA 1
ATOM 809 C C . ASP A 1 107 ? -9.567 4.922 30.872 1.00 91.75 107 ASP A C 1
ATOM 811 O O . ASP A 1 107 ? -10.328 4.530 31.748 1.00 91.75 107 ASP A O 1
ATOM 815 N N . TYR A 1 108 ? -9.535 4.373 29.655 1.00 93.81 108 TYR A N 1
ATOM 816 C CA . TYR A 1 108 ? -10.361 3.253 29.157 1.00 93.81 108 TYR A CA 1
ATOM 817 C C . TYR A 1 108 ? -11.886 3.343 29.388 1.00 93.81 108 TYR A C 1
ATOM 819 O O . TYR A 1 108 ? -12.556 2.333 29.597 1.00 93.81 108 TYR A O 1
ATOM 827 N N . GLY A 1 109 ? -12.466 4.539 29.269 1.00 95.88 109 GLY A N 1
ATOM 828 C CA . GLY A 1 109 ? -13.915 4.729 29.395 1.00 95.88 109 GLY A CA 1
ATOM 829 C C . GLY A 1 109 ? -14.699 4.129 28.226 1.00 95.88 109 GLY A C 1
ATOM 830 O O . GLY A 1 109 ? -14.452 4.486 27.074 1.00 95.88 109 GLY A O 1
ATOM 831 N N . ALA A 1 110 ? -15.657 3.249 28.525 1.00 98.12 110 ALA A N 1
ATOM 832 C CA . ALA A 1 110 ? -16.581 2.635 27.568 1.00 98.12 110 ALA A CA 1
ATOM 833 C C . ALA A 1 110 ? -17.795 2.020 28.300 1.00 98.12 110 ALA A C 1
ATOM 835 O O . ALA A 1 110 ? -17.945 2.196 29.511 1.00 98.12 110 ALA A O 1
ATOM 836 N N . LEU A 1 111 ? -18.655 1.270 27.596 1.00 98.62 111 LEU A N 1
ATOM 837 C CA . LEU A 1 111 ? -19.656 0.419 28.256 1.00 98.62 111 LEU A CA 1
ATOM 838 C C . LEU A 1 111 ? -18.972 -0.607 29.185 1.00 98.62 111 LEU A C 1
ATOM 840 O O . LEU A 1 111 ? -19.318 -0.701 30.360 1.00 98.62 111 LEU A O 1
ATOM 844 N N . PHE A 1 112 ? -17.951 -1.305 28.687 1.00 98.62 112 PHE A N 1
ATOM 845 C CA . PHE A 1 112 ? -17.088 -2.194 29.471 1.00 98.62 112 PHE A CA 1
ATOM 846 C C . PHE A 1 112 ? -15.675 -1.616 29.556 1.00 98.62 112 PHE A C 1
ATOM 848 O O . PHE A 1 112 ? -15.061 -1.392 28.517 1.00 98.62 112 PHE A O 1
ATOM 855 N N . GLU A 1 113 ? -15.115 -1.422 30.752 1.00 97.81 113 GLU A N 1
ATOM 856 C CA . GLU A 1 113 ? -13.699 -1.045 30.890 1.00 97.81 113 GLU A CA 1
ATOM 857 C C . GLU A 1 113 ? -12.796 -2.186 30.419 1.00 97.81 113 GLU A C 1
ATOM 859 O O . GLU A 1 113 ? -11.867 -1.968 29.641 1.00 97.81 113 GLU A O 1
ATOM 864 N N . ALA A 1 114 ? -13.071 -3.411 30.886 1.00 97.88 114 ALA A N 1
ATOM 865 C CA . ALA A 1 114 ? -12.214 -4.566 30.659 1.00 97.88 114 ALA A CA 1
ATOM 866 C C . ALA A 1 114 ? -12.990 -5.889 30.643 1.00 97.88 114 ALA A C 1
ATOM 868 O O . ALA A 1 114 ? -13.768 -6.200 31.550 1.00 97.88 114 ALA A O 1
ATOM 869 N N . ILE A 1 115 ? -12.705 -6.705 29.627 1.00 98.50 115 ILE A N 1
ATOM 870 C CA . ILE A 1 115 ? -13.271 -8.048 29.453 1.00 98.50 115 ILE A CA 1
ATOM 871 C C . ILE A 1 115 ? -12.168 -9.103 29.290 1.00 98.50 115 ILE A C 1
ATOM 873 O O . ILE A 1 115 ? -11.071 -8.790 28.830 1.00 98.50 115 ILE A O 1
ATOM 877 N N . GLU A 1 116 ? -12.440 -10.358 29.650 1.00 97.62 116 GLU A N 1
ATOM 878 C CA . GLU A 1 116 ? -11.529 -11.496 29.447 1.00 97.62 116 GLU A CA 1
ATOM 879 C C . GLU A 1 116 ? -12.316 -12.801 29.314 1.00 97.62 116 GLU A C 1
ATOM 881 O O . GLU A 1 116 ? -13.127 -13.114 30.176 1.00 97.62 116 GLU A O 1
ATOM 886 N N . GLY A 1 117 ? -12.111 -13.562 28.235 1.00 97.94 117 GLY A N 1
ATOM 887 C CA . GLY A 1 117 ? -12.905 -14.763 27.943 1.00 97.94 117 GLY A CA 1
ATOM 888 C C . GLY A 1 117 ? -14.407 -14.503 27.756 1.00 97.94 117 GLY A C 1
ATOM 889 O O . GLY A 1 117 ? -15.188 -15.449 27.689 1.00 97.94 117 GLY A O 1
ATOM 890 N N . ALA A 1 118 ? -14.821 -13.236 27.684 1.00 98.69 118 ALA A N 1
ATOM 891 C CA . ALA A 1 118 ? -16.218 -12.833 27.618 1.00 98.69 118 ALA A CA 1
ATOM 892 C C . ALA A 1 118 ? -16.742 -12.802 26.184 1.00 98.69 118 ALA A C 1
ATOM 894 O O . ALA A 1 118 ? -15.982 -12.636 25.230 1.00 98.69 118 ALA A O 1
ATOM 895 N N . THR A 1 119 ? -18.065 -12.846 26.042 1.00 98.88 119 THR A N 1
ATOM 896 C CA . THR A 1 119 ? -18.748 -12.500 24.791 1.00 98.88 119 THR A CA 1
ATOM 897 C C . THR A 1 119 ? -19.623 -11.274 25.013 1.00 98.88 119 THR A C 1
ATOM 899 O O . THR A 1 119 ? -20.555 -11.321 25.809 1.00 98.88 119 THR A O 1
ATOM 902 N N . VAL A 1 120 ? -19.346 -10.179 24.308 1.00 98.94 120 VAL A N 1
ATOM 903 C CA . VAL A 1 120 ? -20.203 -8.986 24.258 1.00 98.94 120 VAL A CA 1
ATOM 904 C C . VAL A 1 120 ? -20.799 -8.916 22.862 1.00 98.94 120 VAL A C 1
ATOM 906 O O . VAL A 1 120 ? -20.056 -8.811 21.885 1.00 98.94 120 VAL A O 1
ATOM 909 N N . GLN A 1 121 ? -22.124 -9.002 22.748 1.00 98.94 121 GLN A N 1
ATOM 910 C CA . GLN A 1 121 ? -22.773 -9.114 21.447 1.00 98.94 121 GLN A CA 1
ATOM 911 C C . GLN A 1 121 ? -24.069 -8.319 21.299 1.00 98.94 121 GLN A C 1
ATOM 913 O O . GLN A 1 121 ? -24.767 -8.056 22.274 1.00 98.94 121 GLN A O 1
ATOM 918 N N . ASN A 1 122 ? -24.407 -7.991 20.049 1.00 98.94 122 ASN A N 1
ATOM 919 C CA . ASN A 1 122 ? -25.699 -7.438 19.625 1.00 98.94 122 ASN A CA 1
ATOM 920 C C . ASN A 1 122 ? -26.148 -6.201 20.426 1.00 98.94 122 ASN A C 1
ATOM 922 O O . ASN A 1 122 ? -27.327 -6.067 20.745 1.00 98.94 122 ASN A O 1
ATOM 926 N N . VAL A 1 123 ? -25.231 -5.305 20.787 1.00 98.94 123 VAL A N 1
ATOM 927 C CA . VAL A 1 123 ? -25.555 -4.077 21.528 1.00 98.94 123 VAL A CA 1
ATOM 928 C C . VAL A 1 123 ? -25.193 -2.844 20.712 1.00 98.94 123 VAL A C 1
ATOM 930 O O . VAL A 1 123 ? -24.143 -2.791 20.070 1.00 98.94 123 VAL A O 1
ATOM 933 N N . THR A 1 124 ? -26.064 -1.838 20.746 1.00 98.94 124 THR A N 1
ATOM 934 C CA . THR A 1 124 ? -25.763 -0.501 20.229 1.00 98.94 124 THR A CA 1
ATOM 935 C C . THR A 1 124 ? -25.456 0.437 21.389 1.00 98.94 124 THR A C 1
ATOM 937 O O . THR A 1 124 ? -26.238 0.513 22.330 1.00 98.94 124 THR A O 1
ATOM 940 N N . VAL A 1 125 ? -24.353 1.180 21.326 1.00 98.88 125 VAL A N 1
ATOM 941 C CA . VAL A 1 125 ? -24.040 2.243 22.292 1.00 98.88 125 VAL A CA 1
ATOM 942 C C . VAL A 1 125 ? -24.262 3.600 21.637 1.00 98.88 125 VAL A C 1
ATOM 944 O O . VAL A 1 125 ? -23.722 3.866 20.567 1.00 98.88 125 VAL A O 1
ATOM 947 N N . ALA A 1 126 ? -25.058 4.458 22.267 1.00 98.75 126 ALA A N 1
ATOM 948 C CA . ALA A 1 126 ? -25.359 5.814 21.818 1.00 98.75 126 ALA A CA 1
ATOM 949 C C . ALA A 1 126 ? -25.015 6.849 22.902 1.00 98.75 126 ALA A C 1
ATOM 951 O O . ALA A 1 126 ? -24.752 6.506 24.054 1.00 98.75 126 ALA A O 1
ATOM 952 N N . GLY A 1 127 ? -25.034 8.131 22.530 1.00 97.75 127 GLY A N 1
ATOM 953 C CA . GLY A 1 127 ? -24.764 9.244 23.441 1.00 97.75 127 GLY A CA 1
ATOM 954 C C . GLY A 1 127 ? -23.374 9.843 23.246 1.00 97.75 127 GLY A C 1
ATOM 955 O O . GLY A 1 127 ? -22.995 10.193 22.126 1.00 97.75 127 GLY A O 1
ATOM 956 N N . THR A 1 128 ? -22.624 10.042 24.327 1.00 96.88 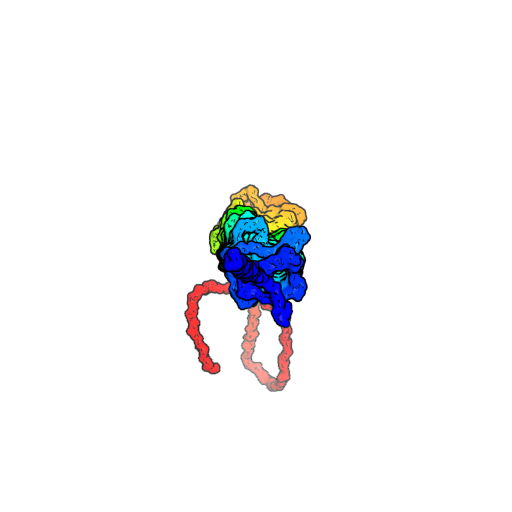128 THR A N 1
ATOM 957 C CA . THR A 1 128 ? -21.324 10.733 24.277 1.00 96.88 128 THR A CA 1
ATOM 958 C C . THR A 1 128 ? -20.319 10.077 25.207 1.00 96.88 128 THR A C 1
ATOM 960 O O . THR A 1 128 ? -20.617 9.847 26.377 1.00 96.88 128 THR A O 1
ATOM 963 N N . VAL A 1 129 ? -19.116 9.826 24.696 1.00 97.56 129 VAL A N 1
ATOM 964 C CA . VAL A 1 129 ? -18.010 9.242 25.452 1.00 97.56 129 VAL A CA 1
ATOM 965 C C . VAL A 1 129 ? -16.784 10.140 25.333 1.00 97.56 129 VAL A C 1
ATOM 967 O O . VAL A 1 129 ? -16.255 10.338 24.243 1.00 97.56 129 VAL A O 1
ATOM 970 N N . SER A 1 130 ? -16.315 10.681 26.457 1.00 95.50 130 SER A N 1
ATOM 971 C CA . SER A 1 130 ? -15.130 11.535 26.506 1.00 95.50 130 SER A CA 1
ATOM 972 C C . SER A 1 130 ? -14.219 11.220 27.694 1.00 95.50 130 SER A C 1
ATOM 974 O O . SER A 1 130 ? -14.681 11.013 28.820 1.00 95.50 130 SER A O 1
ATOM 976 N N . GLY A 1 131 ? -12.911 11.199 27.438 1.00 94.94 131 GLY A N 1
ATOM 977 C CA . GLY A 1 131 ? -11.872 10.894 28.423 1.00 94.94 131 GLY A CA 1
ATOM 978 C C . GLY A 1 131 ? -10.486 10.774 27.787 1.00 94.94 131 GLY A C 1
ATOM 979 O O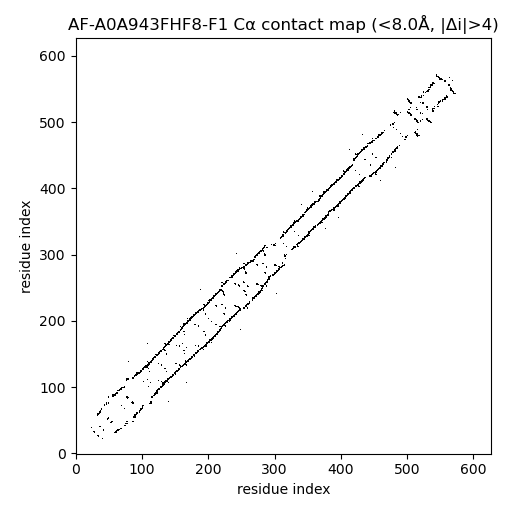 . GLY A 1 131 ? -10.282 11.233 26.666 1.00 94.94 131 GLY A O 1
ATOM 980 N N . ALA A 1 132 ? -9.532 10.154 28.488 1.00 95.44 132 ALA A N 1
ATOM 981 C CA . ALA A 1 132 ? -8.181 9.936 27.963 1.00 95.44 132 ALA A CA 1
ATOM 982 C C . ALA A 1 132 ? -8.148 8.880 26.849 1.00 95.44 132 ALA A C 1
ATOM 984 O O . ALA A 1 132 ? -8.039 9.222 25.669 1.00 95.44 132 ALA A O 1
ATOM 985 N N . SE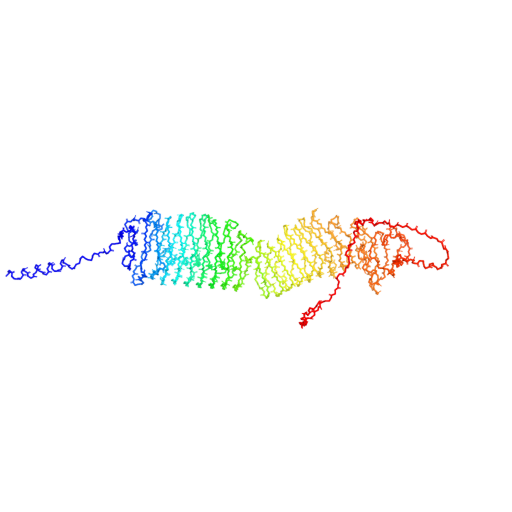R A 1 133 ? -8.256 7.602 27.205 1.00 96.75 133 SER A N 1
ATOM 986 C CA . SER A 1 133 ? -8.476 6.520 26.243 1.00 96.75 133 SER A CA 1
ATOM 987 C C . SER A 1 133 ? -9.929 6.082 26.331 1.00 96.75 133 SER A C 1
ATOM 989 O O . SER A 1 133 ? -10.387 5.751 27.418 1.00 96.75 133 SER A O 1
ATOM 991 N N . VAL A 1 134 ? -10.678 6.103 25.232 1.00 97.69 134 VAL A N 1
ATOM 992 C CA . VAL A 1 134 ? -12.123 5.830 25.282 1.00 97.69 134 VAL A CA 1
ATOM 993 C C . VAL A 1 134 ? -12.639 5.082 24.059 1.00 97.69 134 VAL A C 1
ATOM 995 O O . VAL A 1 134 ? -12.110 5.242 22.957 1.00 97.69 134 VAL A O 1
ATOM 998 N N . ALA A 1 135 ? -13.695 4.294 24.261 1.00 98.25 135 ALA A N 1
ATOM 999 C CA . ALA A 1 135 ? -14.428 3.611 23.203 1.00 98.25 135 ALA A CA 1
ATOM 1000 C C . ALA A 1 135 ? -15.938 3.616 23.448 1.00 98.25 135 ALA A C 1
ATOM 1002 O O . ALA A 1 135 ? -16.393 3.820 24.570 1.00 98.25 135 ALA A O 1
ATOM 1003 N N . GLY A 1 136 ? -16.731 3.329 22.415 1.00 98.38 136 GLY A N 1
ATOM 1004 C CA . GLY A 1 136 ? -18.163 3.097 22.592 1.00 98.38 136 GLY A CA 1
ATOM 1005 C C . GLY A 1 136 ? -18.452 1.832 23.406 1.00 98.38 136 GLY A C 1
ATOM 1006 O O . GLY A 1 136 ? -19.258 1.862 24.332 1.00 98.38 136 GLY A O 1
ATOM 1007 N N . VAL A 1 137 ? -17.785 0.713 23.095 1.00 98.81 137 VAL A N 1
ATOM 1008 C CA . VAL A 1 137 ? -18.191 -0.611 23.605 1.00 98.81 137 VAL A CA 1
ATOM 1009 C C . VAL A 1 137 ? -17.230 -1.164 24.656 1.00 98.81 137 VAL A C 1
ATOM 1011 O O . VAL A 1 137 ? -17.652 -1.433 25.777 1.00 98.81 137 VAL A O 1
ATOM 1014 N N . VAL A 1 138 ? -15.950 -1.331 24.324 1.00 98.81 138 VAL A N 1
ATOM 1015 C CA . VAL A 1 138 ? -14.957 -1.980 25.191 1.00 98.81 138 VAL A CA 1
ATOM 1016 C C . VAL A 1 138 ? -13.698 -1.123 25.296 1.00 98.81 138 VAL A C 1
ATOM 1018 O O . VAL A 1 138 ? -13.108 -0.731 24.294 1.00 98.81 138 VAL A O 1
ATOM 1021 N N . GLY A 1 139 ? -13.227 -0.872 26.511 1.00 98.31 139 GLY A N 1
ATOM 1022 C CA . GLY A 1 139 ? -11.903 -0.319 26.750 1.00 98.31 139 GLY A CA 1
ATOM 1023 C C . GLY A 1 139 ? -10.831 -1.333 26.347 1.00 98.31 139 GLY A C 1
ATOM 1024 O O . GLY A 1 139 ? -10.179 -1.195 25.310 1.00 98.31 139 GLY A O 1
ATOM 1025 N N . GLN A 1 140 ? -10.653 -2.370 27.159 1.00 97.88 140 GLN A N 1
ATOM 1026 C CA . GLN A 1 140 ? -9.641 -3.403 26.972 1.00 97.88 140 GLN A CA 1
ATOM 1027 C C . GLN A 1 140 ? -10.261 -4.790 26.747 1.00 97.88 140 GLN A C 1
ATOM 1029 O O . GLN A 1 140 ? -11.037 -5.283 27.565 1.00 97.88 140 GLN A O 1
ATOM 1034 N N . ALA A 1 141 ? -9.849 -5.455 25.668 1.00 98.31 141 ALA A N 1
ATOM 1035 C CA . ALA A 1 141 ? -10.188 -6.845 25.383 1.00 98.31 141 ALA A CA 1
ATOM 1036 C C . ALA A 1 141 ? -9.019 -7.785 25.734 1.00 98.31 141 ALA A C 1
ATOM 1038 O O . ALA A 1 141 ? -7.949 -7.742 25.117 1.00 98.31 141 ALA A O 1
ATOM 1039 N N . GLY A 1 142 ? -9.233 -8.628 26.746 1.00 96.69 142 GLY A N 1
ATOM 1040 C CA . GLY A 1 142 ? -8.328 -9.687 27.192 1.00 96.69 142 GLY A CA 1
ATOM 1041 C C . GLY A 1 142 ? -8.541 -11.013 26.455 1.00 96.69 142 GLY A C 1
ATOM 1042 O O . GLY A 1 142 ? -9.410 -11.127 25.592 1.00 96.69 142 GLY A O 1
ATOM 1043 N N . ALA A 1 143 ? -7.748 -12.029 26.799 1.00 96.31 143 ALA A N 1
ATOM 1044 C CA . ALA A 1 143 ? -7.591 -13.237 25.985 1.00 96.31 143 ALA A CA 1
ATOM 1045 C C . ALA A 1 143 ? -8.913 -13.988 25.772 1.00 96.31 143 ALA A C 1
ATOM 1047 O O . ALA A 1 143 ? -9.739 -14.067 26.681 1.00 96.31 143 ALA A O 1
ATOM 1048 N N . GLY A 1 144 ? -9.111 -14.519 24.562 1.00 96.69 144 GLY A N 1
ATOM 1049 C CA . GLY A 1 144 ? -10.302 -15.289 24.184 1.00 96.69 144 GLY A CA 1
ATOM 1050 C C . GLY A 1 144 ? -11.622 -14.509 24.162 1.00 96.69 144 GLY A C 1
ATOM 1051 O O . GLY A 1 144 ? -12.679 -15.126 24.037 1.00 96.69 144 GLY A O 1
ATOM 1052 N N . SER A 1 145 ? -11.591 -13.180 24.306 1.00 98.69 145 SER A N 1
ATOM 1053 C CA . SER A 1 145 ? -12.809 -12.363 24.289 1.00 98.69 145 SER A CA 1
ATOM 1054 C C . SER A 1 145 ? -13.377 -12.210 22.880 1.00 98.69 145 SER A C 1
ATOM 1056 O O . SER A 1 145 ? -12.635 -12.115 21.901 1.00 98.69 145 SER A O 1
ATOM 1058 N N . LYS A 1 146 ? -14.703 -12.110 22.794 1.00 98.88 146 LYS A N 1
ATOM 1059 C CA . LYS A 1 146 ? -15.454 -11.953 21.548 1.00 98.88 146 LYS A CA 1
ATOM 1060 C C . LYS A 1 146 ? -16.350 -10.726 21.615 1.00 98.88 146 LYS A C 1
ATOM 1062 O O . LYS A 1 146 ? -17.173 -10.603 22.518 1.00 98.88 146 LYS A O 1
ATOM 1067 N N . ILE A 1 147 ? -16.204 -9.828 20.649 1.00 98.94 147 ILE A N 1
ATOM 1068 C CA . ILE A 1 147 ? -17.039 -8.642 20.482 1.00 98.94 147 ILE A CA 1
ATOM 1069 C C . ILE A 1 147 ? -17.755 -8.791 19.139 1.00 98.94 147 ILE A C 1
ATOM 1071 O O . ILE A 1 147 ? -17.111 -8.757 18.092 1.00 98.94 147 ILE A O 1
ATOM 1075 N N . ILE A 1 148 ? -19.069 -9.025 19.162 1.00 98.94 148 ILE A N 1
ATOM 1076 C CA . ILE A 1 148 ? -19.813 -9.504 17.987 1.00 98.94 148 ILE A CA 1
ATOM 1077 C C . ILE A 1 148 ? -21.032 -8.623 17.706 1.00 98.94 148 ILE A C 1
ATOM 1079 O O . ILE A 1 148 ? -21.896 -8.454 18.557 1.00 98.94 148 ILE A O 1
ATOM 1083 N N . ASN A 1 149 ? -21.168 -8.102 16.487 1.00 98.88 149 ASN A N 1
ATOM 1084 C CA . ASN A 1 149 ? -22.328 -7.302 16.059 1.00 98.88 149 ASN A CA 1
ATOM 1085 C C . ASN A 1 149 ? -22.621 -6.085 16.961 1.00 98.88 149 ASN A C 1
ATOM 1087 O O . ASN A 1 149 ? -23.766 -5.645 17.082 1.00 98.88 149 ASN A O 1
ATOM 1091 N N . CYS A 1 150 ? -21.599 -5.538 17.617 1.00 98.94 150 CYS A N 1
ATOM 1092 C CA . CYS A 1 150 ? -21.740 -4.333 18.429 1.00 98.94 150 CYS A CA 1
ATOM 1093 C C . CYS A 1 150 ? -21.634 -3.079 17.556 1.00 98.94 150 CYS A C 1
ATOM 1095 O O . CYS A 1 150 ? -20.776 -3.006 16.675 1.00 98.94 150 CYS A O 1
ATOM 1097 N N . THR A 1 151 ? -22.480 -2.083 17.815 1.00 98.94 151 THR A N 1
ATOM 1098 C CA . THR A 1 151 ? -22.515 -0.829 17.050 1.00 98.94 151 THR A CA 1
ATOM 1099 C C . THR A 1 151 ? -22.253 0.365 17.957 1.00 98.94 151 THR A C 1
ATOM 1101 O O . THR A 1 151 ? -22.956 0.558 18.944 1.00 98.94 151 THR A O 1
ATOM 1104 N N . ASN A 1 152 ? -21.289 1.210 17.605 1.00 98.94 152 ASN A N 1
ATOM 1105 C CA . ASN A 1 152 ? -21.140 2.524 18.218 1.00 98.94 152 ASN A CA 1
ATOM 1106 C C . ASN A 1 152 ? -21.851 3.599 17.390 1.00 98.94 152 ASN A C 1
ATOM 1108 O O . ASN A 1 152 ? -21.482 3.852 16.246 1.00 98.94 152 ASN A O 1
ATOM 1112 N N . LYS A 1 153 ? -22.833 4.264 17.996 1.00 98.81 153 LYS A N 1
ATOM 1113 C CA . LYS A 1 153 ? -23.471 5.505 17.530 1.00 98.81 153 LYS A CA 1
ATOM 1114 C C . LYS A 1 153 ? -23.096 6.712 18.392 1.00 98.81 153 LYS A C 1
ATOM 1116 O O . LYS A 1 153 ? -23.500 7.829 18.074 1.00 98.81 153 LYS A O 1
ATOM 1121 N N . ALA A 1 154 ? -22.375 6.511 19.495 1.00 98.44 154 ALA A N 1
ATOM 1122 C CA . ALA A 1 154 ? -21.957 7.598 20.365 1.00 98.44 154 ALA A CA 1
ATOM 1123 C C . ALA A 1 154 ? -20.860 8.441 19.705 1.00 98.44 154 ALA A C 1
ATOM 1125 O O . ALA A 1 154 ? -20.003 7.921 18.986 1.00 98.44 154 ALA A O 1
ATOM 1126 N N . SER A 1 155 ? -20.857 9.742 19.997 1.00 98.00 155 SER A N 1
ATOM 1127 C CA . SER A 1 155 ? -19.699 10.587 19.698 1.00 98.00 155 SER A CA 1
ATOM 1128 C C . SER A 1 155 ? -18.580 10.270 20.687 1.00 98.00 155 SER A C 1
ATOM 1130 O O . SER A 1 155 ? -18.804 10.343 21.898 1.00 98.00 155 SER A O 1
ATOM 1132 N N . VAL A 1 156 ? -17.390 9.947 20.182 1.00 98.44 156 VAL A N 1
ATOM 1133 C CA . VAL A 1 156 ? -16.221 9.558 20.982 1.00 98.44 156 VAL A CA 1
ATOM 1134 C C . VAL A 1 156 ? -15.121 10.615 20.865 1.00 98.44 156 VAL A C 1
ATOM 1136 O O . VAL A 1 156 ? -14.693 10.972 19.767 1.00 98.44 156 VAL A O 1
ATOM 1139 N N . THR A 1 157 ? -14.643 11.106 22.007 1.00 96.94 157 THR A N 1
ATOM 1140 C CA . THR A 1 157 ? -13.637 12.176 22.110 1.00 96.94 157 THR A CA 1
ATOM 1141 C C . THR A 1 157 ? -12.532 11.748 23.073 1.00 96.94 157 THR A C 1
ATOM 1143 O O . THR A 1 157 ? -12.733 11.738 24.289 1.00 96.94 157 THR A O 1
ATOM 1146 N N . GLY A 1 158 ? -11.370 11.381 22.531 1.00 96.19 158 GLY A N 1
ATOM 1147 C CA . GLY A 1 158 ? -10.226 10.900 23.308 1.00 96.19 158 GLY A CA 1
ATOM 1148 C C . GLY A 1 158 ? -9.090 11.918 23.368 1.00 96.19 158 GLY A C 1
ATOM 1149 O O . GLY A 1 158 ? -8.600 12.352 22.328 1.00 96.19 158 GLY A O 1
ATOM 1150 N N . SER A 1 159 ? -8.606 12.246 24.568 1.00 95.62 159 SER A N 1
ATOM 1151 C CA . SER A 1 159 ? -7.407 13.083 24.753 1.00 95.62 159 SER A CA 1
ATOM 1152 C C . SER A 1 159 ? -6.089 12.293 24.697 1.00 95.62 159 SER A C 1
ATOM 1154 O O . SER A 1 159 ? -5.010 12.881 24.728 1.00 95.62 159 SER A O 1
ATOM 1156 N N . SER A 1 160 ? -6.166 10.965 24.556 1.00 96.00 160 SER A N 1
ATOM 1157 C CA . SER A 1 160 ? -5.054 10.049 24.271 1.00 96.00 160 SER A CA 1
ATOM 1158 C C . SER A 1 160 ? -5.392 9.124 23.098 1.00 96.00 160 SER A C 1
ATOM 1160 O O . SER A 1 160 ? -4.792 9.256 22.032 1.00 96.00 160 SER A O 1
ATOM 1162 N N . LYS A 1 161 ? -6.368 8.222 23.270 1.00 97.19 161 LYS A N 1
ATOM 1163 C CA . LYS A 1 161 ? -6.807 7.231 22.270 1.00 97.19 161 LYS A CA 1
ATOM 1164 C C . LYS A 1 161 ? -8.322 7.293 22.106 1.00 97.19 161 LYS A C 1
ATOM 1166 O O . LYS A 1 161 ? -9.037 7.434 23.096 1.00 97.19 161 LYS A O 1
ATOM 1171 N N . ALA A 1 162 ? -8.815 7.125 20.885 1.00 98.00 162 ALA A N 1
ATOM 1172 C CA . ALA A 1 162 ? -10.251 7.090 20.621 1.00 98.00 162 ALA A CA 1
ATOM 1173 C C . ALA A 1 162 ? -10.615 5.913 19.707 1.00 98.00 162 ALA A C 1
ATOM 1175 O O . ALA A 1 162 ? -10.007 5.730 18.650 1.00 98.00 162 ALA A O 1
ATOM 1176 N N . ALA A 1 163 ? -11.610 5.121 20.102 1.00 98.38 163 ALA A N 1
ATOM 1177 C CA . ALA A 1 163 ? -12.112 4.005 19.308 1.00 98.38 163 ALA A CA 1
ATOM 1178 C C . ALA A 1 163 ? -13.630 4.061 19.156 1.00 98.38 163 ALA A C 1
ATOM 1180 O O . ALA A 1 163 ? -14.334 4.484 20.068 1.00 98.38 163 ALA A O 1
ATOM 1181 N N . GLY A 1 164 ? -14.167 3.543 18.057 1.00 98.69 164 GLY A N 1
ATOM 1182 C CA . GLY A 1 164 ? -15.602 3.275 18.003 1.00 98.69 164 GLY A CA 1
ATOM 1183 C C . GLY A 1 164 ? -15.954 2.074 18.876 1.00 98.69 164 GLY A C 1
ATOM 1184 O O . GLY A 1 164 ? -16.887 2.144 19.670 1.00 98.69 164 GLY A O 1
ATOM 1185 N N . VAL A 1 165 ? -15.178 0.986 18.796 1.00 98.88 165 VAL A N 1
ATOM 1186 C CA . VAL A 1 165 ? -15.541 -0.289 19.438 1.00 98.88 165 VAL A CA 1
ATOM 1187 C C . VAL A 1 165 ? -14.582 -0.678 20.558 1.00 98.88 165 VAL A C 1
ATOM 1189 O O . VAL A 1 165 ? -15.042 -0.833 21.686 1.00 98.88 165 VAL A O 1
ATOM 1192 N N . VAL A 1 166 ? -13.284 -0.826 20.276 1.00 98.88 166 VAL A N 1
ATOM 1193 C CA . VAL A 1 166 ? -12.276 -1.332 21.223 1.00 98.88 166 VAL A CA 1
ATOM 1194 C C . VAL A 1 166 ? -11.069 -0.397 21.289 1.00 98.88 166 VAL A C 1
ATOM 1196 O O . VAL A 1 166 ? -10.433 -0.151 20.266 1.00 98.88 166 VAL A O 1
ATOM 1199 N N . VAL A 1 167 ? -10.681 0.090 22.472 1.00 98.44 167 VAL A N 1
ATOM 1200 C CA . VAL A 1 167 ? -9.426 0.864 22.585 1.00 98.44 167 VAL A CA 1
ATOM 1201 C C . VAL A 1 167 ? -8.223 -0.044 22.349 1.00 98.44 167 VAL A C 1
ATOM 1203 O O . VAL A 1 167 ? -7.364 0.271 21.523 1.00 98.44 167 VAL A O 1
ATOM 1206 N N . LYS A 1 168 ? -8.142 -1.159 23.083 1.00 97.81 168 LYS A N 1
ATOM 1207 C CA . LYS A 1 168 ? -6.973 -2.043 23.071 1.00 97.81 168 LYS A CA 1
ATOM 1208 C C . LYS A 1 168 ? -7.347 -3.524 23.094 1.00 97.81 168 LYS A C 1
ATOM 1210 O O . LYS A 1 168 ? -8.048 -3.976 23.997 1.00 97.81 168 LYS A O 1
ATOM 1215 N N . ILE A 1 169 ? -6.786 -4.285 22.160 1.00 97.88 169 ILE A N 1
ATOM 1216 C CA . ILE A 1 169 ? -6.673 -5.743 22.229 1.00 97.88 169 ILE A CA 1
ATOM 1217 C C . ILE A 1 169 ? -5.327 -6.072 22.877 1.00 97.88 169 ILE A C 1
ATOM 1219 O O . ILE A 1 169 ? -4.278 -5.764 22.313 1.00 97.88 169 ILE A O 1
ATOM 1223 N N . GLU A 1 170 ? -5.361 -6.674 24.065 1.00 91.81 170 GLU A N 1
ATOM 1224 C CA . GLU A 1 170 ? -4.160 -7.049 24.831 1.00 91.81 170 GLU A CA 1
ATOM 1225 C C . GLU A 1 170 ? -4.013 -8.566 24.996 1.00 91.81 170 GLU A C 1
ATOM 1227 O O . GLU A 1 170 ? -2.908 -9.064 25.202 1.00 91.81 170 GLU A O 1
ATOM 1232 N N . GLY A 1 171 ? -5.106 -9.321 24.881 1.00 88.50 171 GLY A N 1
ATOM 1233 C CA . GLY A 1 171 ? -5.068 -10.772 25.016 1.00 88.50 171 GLY A CA 1
ATOM 1234 C C . GLY A 1 171 ? -5.070 -11.530 23.693 1.00 88.50 171 GLY A C 1
ATOM 1235 O O . GLY A 1 171 ? -5.670 -11.095 22.711 1.00 88.50 171 GLY A O 1
ATOM 1236 N N . ASN A 1 172 ? -4.443 -12.706 23.707 1.00 94.50 172 ASN A N 1
ATOM 1237 C CA . ASN A 1 172 ? -4.363 -13.573 22.537 1.00 94.50 172 ASN A CA 1
ATOM 1238 C C . ASN A 1 172 ? -5.754 -14.062 22.108 1.00 94.50 172 ASN A C 1
ATOM 1240 O O . ASN A 1 172 ? -6.598 -14.386 22.952 1.00 94.50 172 ASN A O 1
ATOM 1244 N N . GLY A 1 173 ? -5.965 -14.182 20.797 1.00 95.81 173 GLY A N 1
ATOM 1245 C CA . GLY A 1 173 ? -7.174 -14.794 20.238 1.00 95.81 173 GLY A CA 1
ATOM 1246 C C . GLY A 1 173 ? -8.454 -13.983 20.448 1.00 95.81 173 GLY A C 1
ATOM 1247 O O . GLY A 1 173 ? -9.525 -14.569 20.585 1.00 95.81 173 GLY A O 1
ATOM 1248 N N . VAL A 1 174 ? -8.356 -12.653 20.531 1.00 98.62 174 VAL A N 1
ATOM 1249 C CA . VAL A 1 174 ? -9.537 -11.777 20.571 1.00 98.62 174 VAL A CA 1
ATOM 1250 C C . VAL A 1 174 ? -10.180 -11.679 19.190 1.00 98.62 174 VAL A C 1
ATOM 1252 O O . VAL A 1 174 ? -9.501 -11.459 18.186 1.00 98.62 174 VAL A O 1
ATOM 1255 N N . GLU A 1 175 ? -11.507 -11.777 19.158 1.00 98.75 175 GLU A N 1
ATOM 1256 C CA . GLU A 1 175 ? -12.321 -11.679 17.946 1.00 98.75 175 GLU A CA 1
ATOM 1257 C C . GLU A 1 175 ? -13.222 -10.433 17.998 1.00 98.75 175 GLU A C 1
ATOM 1259 O O . GLU A 1 175 ? -14.036 -10.283 18.908 1.00 98.75 175 GLU A O 1
ATOM 1264 N N . VAL A 1 176 ? -13.116 -9.552 17.001 1.00 98.94 176 VAL A N 1
ATOM 1265 C CA . VAL A 1 176 ? -14.017 -8.412 16.773 1.00 98.94 176 VAL A CA 1
ATOM 1266 C C . VAL A 1 176 ? -14.716 -8.625 15.433 1.00 98.94 176 VAL A C 1
ATOM 1268 O O . VAL A 1 176 ? -14.098 -8.486 14.376 1.00 98.94 176 VAL A O 1
ATOM 1271 N N . ILE A 1 177 ? -15.991 -9.018 15.465 1.00 98.94 177 ILE A N 1
ATOM 1272 C CA . ILE A 1 177 ? -16.701 -9.547 14.292 1.00 98.94 177 ILE A CA 1
ATOM 1273 C C . ILE A 1 177 ? -18.014 -8.801 14.059 1.00 98.94 177 ILE A C 1
ATOM 1275 O O . ILE A 1 177 ? -18.851 -8.708 14.949 1.00 98.94 177 ILE A O 1
ATOM 1279 N N . GLY A 1 178 ? -18.243 -8.313 12.839 1.00 98.88 178 GLY A N 1
ATOM 1280 C CA . GLY A 1 178 ? -19.525 -7.698 12.466 1.00 98.88 178 GLY A CA 1
ATOM 1281 C C . GLY A 1 178 ? -19.796 -6.357 13.154 1.00 98.88 178 GLY A C 1
ATOM 1282 O O . GLY A 1 178 ? -20.928 -5.872 13.143 1.00 98.88 178 GLY A O 1
ATOM 1283 N N . CYS A 1 179 ? -18.785 -5.771 13.796 1.00 99.00 179 CYS A N 1
ATOM 1284 C CA . CYS A 1 179 ? -18.929 -4.541 14.559 1.00 99.00 179 CYS A CA 1
ATOM 1285 C C . CYS A 1 179 ? -18.957 -3.307 13.661 1.00 99.00 179 CYS A C 1
ATOM 1287 O O . CYS A 1 179 ? -18.340 -3.269 12.594 1.00 99.00 179 CYS A O 1
ATOM 1289 N N . LYS A 1 180 ? -19.655 -2.269 14.120 1.00 98.94 180 LYS A N 1
ATOM 1290 C CA . LYS A 1 180 ? -19.861 -1.043 13.353 1.00 98.94 180 LYS A CA 1
ATOM 1291 C C . LYS A 1 180 ? -19.528 0.198 14.161 1.00 98.94 180 LYS A C 1
ATOM 1293 O O . LYS A 1 180 ? -19.846 0.272 15.346 1.00 98.94 180 LYS A O 1
ATOM 1298 N N . ASN A 1 181 ? -18.969 1.196 13.493 1.00 98.94 181 ASN A N 1
ATOM 1299 C CA . ASN A 1 181 ? -18.913 2.558 14.000 1.00 98.94 181 ASN A CA 1
ATOM 1300 C C . ASN A 1 181 ? -19.654 3.511 13.066 1.00 98.94 181 ASN A C 1
ATOM 1302 O O . ASN A 1 181 ? -19.259 3.709 11.921 1.00 98.94 181 ASN A O 1
ATOM 1306 N N . GLU A 1 182 ? -20.711 4.114 13.591 1.00 98.81 182 GLU A N 1
ATOM 1307 C CA . GLU A 1 182 ? -21.539 5.129 12.940 1.00 98.81 182 GLU A CA 1
ATOM 1308 C C . GLU A 1 182 ? -21.385 6.501 13.622 1.00 98.81 182 GLU A C 1
ATOM 1310 O O . GLU A 1 182 ? -21.733 7.526 13.038 1.00 98.81 182 GLU A O 1
ATOM 1315 N N . GLY A 1 183 ? -20.849 6.531 14.847 1.00 98.38 183 GLY A N 1
ATOM 1316 C CA . GLY A 1 183 ? -20.560 7.751 15.595 1.00 98.38 183 GLY A CA 1
ATOM 1317 C C . GLY A 1 183 ? -19.281 8.458 15.137 1.00 98.38 183 GLY A C 1
ATOM 1318 O O . GLY A 1 183 ? -18.351 7.839 14.616 1.00 98.38 183 GLY A O 1
ATOM 1319 N N . SER A 1 184 ? -19.216 9.773 15.348 1.00 98.19 184 SER A N 1
ATOM 1320 C CA . SER A 1 184 ? -17.996 10.547 15.106 1.00 98.19 184 SER A CA 1
ATOM 1321 C C . SER A 1 184 ? -16.923 10.224 16.142 1.00 98.19 184 SER A C 1
ATOM 1323 O O . SER A 1 184 ? -17.207 10.179 17.338 1.00 98.19 184 SER A O 1
ATOM 1325 N N . ILE A 1 185 ? -15.684 10.073 15.685 1.00 98.31 185 ILE A N 1
ATOM 1326 C CA . ILE A 1 185 ? -14.502 9.868 16.522 1.00 98.31 185 ILE A CA 1
ATOM 1327 C C . ILE A 1 185 ? -13.562 11.039 16.269 1.00 98.31 185 ILE A C 1
ATOM 1329 O O . ILE A 1 185 ? -13.209 11.315 15.123 1.00 98.31 185 ILE A O 1
ATOM 1333 N N . GLY A 1 186 ? -13.178 11.769 17.307 1.00 86.50 186 GLY A N 1
ATOM 1334 C CA . GLY A 1 186 ? -12.460 13.019 17.091 1.00 86.50 186 GLY A CA 1
ATOM 1335 C C . GLY A 1 186 ? -11.711 13.567 18.293 1.00 86.50 186 GLY A C 1
ATOM 1336 O O . GLY A 1 186 ? -11.530 12.878 19.299 1.00 86.50 186 GLY A O 1
ATOM 1337 N N . ASP A 1 187 ? -11.362 14.850 18.146 1.00 78.88 187 ASP A N 1
ATOM 1338 C CA . ASP A 1 187 ? -10.365 15.615 18.914 1.00 78.88 187 ASP A CA 1
ATOM 1339 C C . ASP A 1 187 ? -8.915 15.301 18.497 1.00 78.88 187 ASP A C 1
ATOM 1341 O O . ASP A 1 187 ? -8.676 14.715 17.439 1.00 78.88 187 ASP A O 1
ATOM 1345 N N . GLU A 1 188 ? -7.932 15.754 19.275 1.00 79.12 188 GLU A N 1
ATOM 1346 C CA . GLU A 1 188 ? -6.515 15.567 18.961 1.00 79.12 188 GLU A CA 1
ATOM 1347 C C . GLU A 1 188 ? -6.082 14.093 18.981 1.00 79.12 188 GLU A C 1
ATOM 1349 O O . GLU A 1 188 ? -5.221 13.739 18.178 1.00 79.12 188 GLU A O 1
ATOM 1354 N N . ALA A 1 189 ? -6.654 13.241 19.854 1.00 91.44 189 ALA A N 1
ATOM 1355 C CA . ALA A 1 189 ? -6.336 11.809 20.005 1.00 91.44 189 ALA A CA 1
ATOM 1356 C C . ALA A 1 189 ? -4.863 11.483 19.655 1.00 91.44 189 ALA A C 1
ATOM 1358 O O . ALA A 1 189 ? -4.585 10.852 18.628 1.00 91.44 189 ALA A O 1
ATOM 1359 N N . PRO A 1 190 ? -3.889 11.981 20.445 1.00 93.81 190 PRO A N 1
ATOM 1360 C CA . PRO A 1 190 ? -2.477 12.012 20.066 1.00 93.81 190 PRO A CA 1
ATOM 1361 C C . PRO A 1 190 ? -1.865 10.632 19.813 1.00 93.81 190 PRO A C 1
ATOM 1363 O O . PRO A 1 190 ? -0.929 10.514 19.024 1.00 93.81 190 PRO A O 1
ATOM 1366 N N . ASN A 1 191 ? -2.419 9.592 20.437 1.00 95.50 191 ASN A N 1
ATOM 1367 C CA . ASN A 1 191 ? -2.012 8.204 20.255 1.00 95.50 191 ASN A CA 1
ATOM 1368 C C . ASN A 1 191 ? -2.914 7.448 19.269 1.00 95.50 191 ASN A C 1
ATOM 1370 O O . ASN A 1 191 ? -2.780 6.242 19.136 1.00 95.50 191 ASN A O 1
ATOM 1374 N N . GLY A 1 192 ? -3.804 8.133 18.553 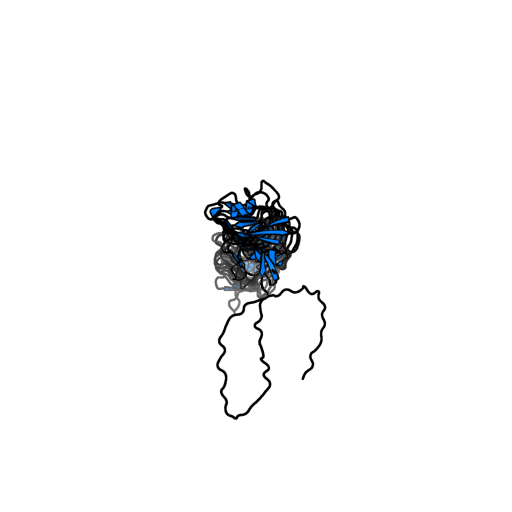1.00 96.00 192 GLY A N 1
ATOM 1375 C CA . GLY A 1 192 ? -4.551 7.586 17.429 1.00 96.00 192 GLY A CA 1
ATOM 1376 C C . GLY A 1 192 ? -6.054 7.456 17.645 1.00 96.00 192 GLY A C 1
ATOM 1377 O O . GLY A 1 192 ? -6.546 7.259 18.761 1.00 96.00 192 GLY A O 1
ATOM 1378 N N . ALA A 1 193 ? -6.774 7.527 16.529 1.00 98.25 193 ALA A N 1
ATOM 1379 C CA . ALA A 1 193 ? -8.214 7.340 16.438 1.00 98.25 193 ALA A CA 1
ATOM 1380 C C . ALA A 1 193 ? -8.553 6.209 15.452 1.00 98.25 193 ALA A C 1
ATOM 1382 O O . ALA A 1 193 ? -7.968 6.136 14.370 1.00 98.25 193 ALA A O 1
ATOM 1383 N N . ALA A 1 194 ? -9.498 5.333 15.801 1.00 98.50 194 ALA A N 1
ATOM 1384 C CA . ALA A 1 194 ? -9.904 4.222 14.939 1.00 98.50 194 ALA A CA 1
ATOM 1385 C C . ALA A 1 194 ? -11.402 3.940 14.979 1.00 98.50 194 ALA A C 1
ATOM 1387 O O . ALA A 1 194 ? -12.000 3.938 16.051 1.00 98.50 194 ALA A O 1
ATOM 1388 N N . GLY A 1 195 ? -11.999 3.597 13.838 1.00 98.81 195 GLY A N 1
ATOM 1389 C CA . GLY A 1 195 ? -13.416 3.234 13.787 1.00 98.81 195 GLY A CA 1
ATOM 1390 C C . GLY A 1 195 ? -13.725 1.984 14.603 1.00 98.81 195 GLY A C 1
ATOM 1391 O O . GLY A 1 195 ? -14.728 1.950 15.303 1.00 98.81 195 GLY A O 1
ATOM 1392 N N . ILE A 1 196 ? -12.854 0.972 14.587 1.00 98.94 196 ILE A N 1
ATOM 1393 C CA . ILE A 1 196 ? -13.111 -0.294 15.283 1.00 98.94 196 ILE A CA 1
ATOM 1394 C C . ILE A 1 196 ? -12.124 -0.503 16.429 1.00 98.94 196 ILE A C 1
ATOM 1396 O O . ILE A 1 196 ? -12.558 -0.515 17.577 1.00 98.94 196 ILE A O 1
ATOM 1400 N N . VAL A 1 197 ? -10.824 -0.634 16.148 1.00 98.88 197 VAL A N 1
ATOM 1401 C CA . VAL A 1 197 ? -9.797 -0.950 17.159 1.00 98.88 197 VAL A CA 1
ATOM 1402 C C . VAL A 1 197 ? -8.663 0.070 17.129 1.00 98.88 197 VAL A C 1
ATOM 1404 O O . VAL A 1 197 ? -8.008 0.218 16.101 1.00 98.88 197 VAL A O 1
ATOM 1407 N N . THR A 1 198 ? -8.354 0.759 18.229 1.00 98.19 198 THR A N 1
ATOM 1408 C CA . THR A 1 198 ? -7.205 1.687 18.202 1.00 98.19 198 THR A CA 1
ATOM 1409 C C . THR A 1 198 ? -5.873 0.933 18.230 1.00 98.19 198 THR A C 1
ATOM 1411 O O . THR A 1 198 ? -5.010 1.206 17.402 1.00 98.19 198 THR A O 1
ATOM 1414 N N . TYR A 1 199 ? -5.703 -0.019 19.150 1.00 97.88 199 TYR A N 1
ATOM 1415 C CA . TYR A 1 199 ? -4.467 -0.793 19.316 1.00 97.88 199 TYR A CA 1
ATOM 1416 C C . TYR A 1 199 ? -4.743 -2.296 19.304 1.00 97.88 199 TYR A C 1
ATOM 1418 O O . TYR A 1 199 ? -5.516 -2.793 20.124 1.00 97.88 199 TYR A O 1
ATOM 1426 N N . ALA A 1 200 ? -4.077 -3.015 18.405 1.00 97.38 200 ALA A N 1
ATOM 1427 C CA . ALA A 1 200 ? -4.033 -4.469 18.371 1.00 97.38 200 ALA A CA 1
ATOM 1428 C C . ALA A 1 200 ? -2.606 -4.943 18.685 1.00 97.38 200 ALA A C 1
ATOM 1430 O O . ALA A 1 200 ? -1.744 -4.952 17.809 1.00 97.38 200 ALA A O 1
ATOM 1431 N N . GLU A 1 201 ? -2.358 -5.288 19.953 1.00 93.50 201 GLU A N 1
ATOM 1432 C CA . GLU A 1 201 ? -1.011 -5.550 20.500 1.00 93.50 201 GLU A CA 1
ATOM 1433 C C . GLU A 1 201 ? -0.760 -7.033 20.829 1.00 93.50 201 GLU A C 1
ATOM 1435 O O . GLU A 1 201 ? 0.269 -7.380 21.402 1.00 93.50 201 GLU A O 1
ATOM 1440 N N . SER A 1 202 ? -1.706 -7.920 20.512 1.00 90.50 202 SER A N 1
ATOM 1441 C CA . SER A 1 202 ? -1.688 -9.318 20.958 1.00 90.50 202 SER A CA 1
ATOM 1442 C C . SER A 1 202 ? -1.864 -10.307 19.814 1.00 90.50 202 SER A C 1
ATOM 1444 O O . SER A 1 202 ? -2.459 -9.975 18.789 1.00 90.50 202 SER A O 1
ATOM 1446 N N . ALA A 1 203 ? -1.378 -11.532 19.998 1.00 89.00 203 ALA A N 1
ATOM 1447 C CA . ALA A 1 203 ? -1.279 -12.505 18.921 1.00 89.00 203 ALA A CA 1
ATOM 1448 C C . ALA A 1 203 ? -2.627 -13.129 18.540 1.00 89.00 203 ALA A C 1
ATOM 1450 O O . ALA A 1 203 ? -3.514 -13.353 19.370 1.00 89.00 203 ALA A O 1
ATOM 1451 N N . ASN A 1 204 ? -2.730 -13.518 17.271 1.00 93.56 204 ASN A N 1
ATOM 1452 C CA . ASN A 1 204 ? -3.874 -14.203 16.673 1.00 93.56 204 ASN A CA 1
ATOM 1453 C C . ASN A 1 204 ? -5.207 -13.448 16.809 1.00 93.56 204 ASN A C 1
ATOM 1455 O O . ASN A 1 204 ? -6.254 -14.080 16.967 1.00 93.56 204 ASN A O 1
ATOM 1459 N N . PHE A 1 205 ? -5.197 -12.114 16.769 1.00 97.44 205 PHE A N 1
ATOM 1460 C CA . PHE A 1 205 ? -6.452 -11.362 16.755 1.00 97.44 205 PHE A CA 1
ATOM 1461 C C . PHE A 1 205 ? -7.181 -11.523 15.411 1.00 97.44 205 PHE A C 1
ATOM 1463 O O . PHE A 1 205 ? -6.564 -11.702 14.355 1.00 97.44 205 PHE A O 1
ATOM 1470 N N . ILE A 1 206 ? -8.508 -11.395 15.441 1.00 98.50 206 ILE A N 1
ATOM 1471 C CA . ILE A 1 206 ? -9.357 -11.386 14.247 1.00 98.50 206 ILE A CA 1
ATOM 1472 C C . ILE A 1 206 ? -10.228 -10.133 14.274 1.00 98.50 206 ILE A C 1
ATOM 1474 O O . ILE A 1 206 ? -11.048 -9.971 15.172 1.00 98.50 206 ILE A O 1
ATOM 1478 N N . VAL A 1 207 ? -10.093 -9.270 13.266 1.00 98.88 207 VAL A N 1
ATOM 1479 C CA . VAL A 1 207 ? -11.047 -8.187 12.988 1.00 98.88 207 VAL A CA 1
ATOM 1480 C C . VAL A 1 207 ? -11.725 -8.496 11.662 1.00 98.88 207 VAL A C 1
ATOM 1482 O O . VAL A 1 207 ? -11.075 -8.511 10.617 1.00 98.88 207 VAL A O 1
ATOM 1485 N N . LYS A 1 208 ? -13.024 -8.794 11.695 1.00 98.88 208 LYS A N 1
ATOM 1486 C CA . LYS A 1 208 ? -13.718 -9.363 10.538 1.00 98.88 208 LYS A CA 1
ATOM 1487 C C . LYS A 1 208 ? -15.101 -8.778 10.318 1.00 98.88 208 LYS A C 1
ATOM 1489 O O . LYS A 1 208 ? -15.875 -8.647 11.259 1.00 98.88 208 LYS A O 1
ATOM 1494 N N . ASN A 1 209 ? -15.464 -8.528 9.060 1.00 98.88 209 ASN A N 1
ATOM 1495 C CA . ASN A 1 209 ? -16.795 -8.035 8.679 1.00 98.88 209 ASN A CA 1
ATOM 1496 C C . ASN A 1 209 ? -17.183 -6.725 9.390 1.00 98.88 209 ASN A C 1
ATOM 1498 O O . ASN A 1 209 ? -18.364 -6.467 9.621 1.00 98.88 209 ASN A O 1
ATOM 1502 N N . CYS A 1 210 ? -16.199 -5.919 9.787 1.00 99.00 210 CYS A N 1
ATOM 1503 C CA . CYS A 1 210 ? -16.444 -4.680 10.512 1.00 99.00 210 CYS A CA 1
ATOM 1504 C C . CYS A 1 210 ? -16.603 -3.501 9.548 1.00 99.00 210 CYS A C 1
ATOM 1506 O O . CYS A 1 210 ? -16.049 -3.495 8.447 1.00 99.00 210 CYS A O 1
ATOM 1508 N N . THR A 1 211 ? -17.359 -2.483 9.953 1.00 98.94 211 THR A N 1
ATOM 1509 C CA . THR A 1 211 ? -17.612 -1.308 9.108 1.00 98.94 211 THR A CA 1
ATOM 1510 C C . THR A 1 211 ? -17.467 -0.008 9.878 1.00 98.94 211 THR A C 1
ATOM 1512 O O . THR A 1 211 ? -18.044 0.151 10.949 1.00 98.94 211 THR A O 1
ATOM 1515 N N . ASN A 1 212 ? -16.759 0.956 9.298 1.00 98.94 212 ASN A N 1
ATOM 1516 C CA . ASN A 1 212 ? -16.799 2.340 9.750 1.00 98.94 212 ASN A CA 1
ATOM 1517 C C . ASN A 1 212 ? -17.547 3.216 8.742 1.00 98.94 212 ASN A C 1
ATOM 1519 O O . ASN A 1 212 ? -17.209 3.237 7.559 1.00 98.94 212 ASN A O 1
ATOM 1523 N N . SER A 1 213 ? -18.536 3.962 9.216 1.00 98.75 213 SER A N 1
ATOM 1524 C CA . SER A 1 213 ? -19.213 5.037 8.482 1.00 98.75 213 SER A CA 1
ATOM 1525 C C . SER A 1 213 ? -19.152 6.382 9.207 1.00 98.75 213 SER A C 1
ATOM 1527 O O . SER A 1 213 ? -19.456 7.412 8.609 1.00 98.75 213 SER A O 1
ATOM 1529 N N . GLY A 1 214 ? -18.740 6.392 10.477 1.00 98.56 214 GLY A N 1
ATOM 1530 C CA . GLY A 1 214 ? -18.484 7.613 11.231 1.00 98.56 214 GLY A CA 1
ATOM 1531 C C . GLY A 1 214 ? -17.256 8.373 10.723 1.00 98.56 214 GLY A C 1
ATOM 1532 O O . GLY A 1 214 ? -16.301 7.783 10.212 1.00 98.56 214 GLY A O 1
ATOM 1533 N N . SER A 1 215 ? -17.265 9.699 10.877 1.00 98.25 215 SER A N 1
ATOM 1534 C CA . SER A 1 215 ? -16.097 10.541 10.596 1.00 98.25 215 SER A CA 1
ATOM 1535 C C . SER A 1 215 ? -15.037 10.379 11.684 1.00 98.25 215 SER A C 1
ATOM 1537 O O . SER A 1 215 ? -15.376 10.429 12.867 1.00 98.25 215 SER A O 1
ATOM 1539 N N . ILE A 1 216 ? -13.771 10.264 11.292 1.00 98.69 216 ILE A N 1
ATOM 1540 C CA . ILE A 1 216 ? -12.634 10.046 12.187 1.00 98.69 216 ILE A CA 1
ATOM 1541 C C . ILE A 1 216 ? -11.608 11.165 12.012 1.00 98.69 216 ILE A C 1
ATOM 1543 O O . ILE A 1 216 ? -11.174 11.446 10.896 1.00 98.69 216 ILE A O 1
ATOM 1547 N N . SER A 1 217 ? -11.177 11.765 13.119 1.00 97.25 217 SER A N 1
ATOM 1548 C CA . SER A 1 217 ? -10.065 12.717 13.173 1.00 97.25 217 SER A CA 1
ATOM 1549 C C . SER A 1 217 ? -9.167 12.426 14.376 1.00 97.25 217 SER A C 1
ATOM 1551 O O . SER A 1 217 ? -9.662 12.103 15.451 1.00 97.25 217 SER A O 1
ATOM 1553 N N . GLY A 1 218 ? -7.853 12.559 14.208 1.00 97.00 218 GLY A N 1
ATOM 1554 C CA . GLY A 1 218 ? -6.863 12.433 15.285 1.00 97.00 218 GLY A CA 1
ATOM 1555 C C . GLY A 1 218 ? -5.447 12.674 14.766 1.00 97.00 218 GLY A C 1
ATOM 1556 O O . GLY A 1 218 ? -5.255 12.806 13.556 1.00 97.00 218 GLY A O 1
ATOM 1557 N N . LYS A 1 219 ? -4.431 12.710 15.642 1.00 96.62 219 LYS A N 1
ATOM 1558 C CA . LYS A 1 219 ? -3.030 12.844 15.194 1.00 96.62 219 LYS A CA 1
ATOM 1559 C C . LYS A 1 219 ? -2.643 11.742 14.227 1.00 96.62 219 LYS A C 1
ATOM 1561 O O . LYS A 1 219 ? -1.935 12.025 13.280 1.00 96.62 219 LYS A O 1
ATOM 1566 N N . GLY A 1 220 ? -3.090 10.517 14.459 1.00 96.75 220 GLY A N 1
ATOM 1567 C CA . GLY A 1 220 ? -3.111 9.446 13.469 1.00 96.75 220 GLY A CA 1
ATOM 1568 C C . GLY A 1 220 ? -4.509 8.840 13.436 1.00 96.75 220 GLY A C 1
ATOM 1569 O O . GLY A 1 220 ? -5.205 8.856 14.454 1.00 96.75 220 GLY A O 1
ATOM 1570 N N . ALA A 1 221 ? -4.954 8.353 12.281 1.00 98.19 221 ALA A N 1
ATOM 1571 C CA . ALA A 1 221 ? -6.353 7.968 12.118 1.00 98.19 221 ALA A CA 1
ATOM 1572 C C . ALA A 1 221 ? -6.522 6.754 11.204 1.00 98.19 221 ALA A C 1
ATOM 1574 O O . ALA A 1 221 ? -5.831 6.624 10.196 1.00 98.19 221 ALA A O 1
ATOM 1575 N N . SER A 1 222 ? -7.463 5.872 11.536 1.00 98.50 222 SER A N 1
ATOM 1576 C CA . SER A 1 222 ? -7.804 4.734 10.685 1.00 98.50 222 SER A CA 1
ATOM 1577 C C . SER A 1 222 ? -9.293 4.431 10.659 1.00 98.50 222 SER A C 1
ATOM 1579 O O . SER A 1 222 ? -9.968 4.547 11.679 1.00 98.50 222 SER A O 1
ATOM 1581 N N . GLY A 1 223 ? -9.806 3.976 9.519 1.00 98.75 223 GLY A N 1
ATOM 1582 C CA . GLY A 1 223 ? -11.189 3.514 9.420 1.00 98.75 223 GLY A CA 1
ATOM 1583 C C . GLY A 1 223 ? -11.466 2.265 10.260 1.00 98.75 223 GLY A C 1
ATOM 1584 O O . GLY A 1 223 ? -12.502 2.207 10.912 1.00 98.75 223 GLY A O 1
ATOM 1585 N N . ILE A 1 224 ? -10.553 1.287 10.317 1.00 98.94 224 ILE A N 1
ATOM 1586 C CA . ILE A 1 224 ? -10.792 0.015 11.028 1.00 98.94 224 ILE A CA 1
ATOM 1587 C C . ILE A 1 224 ? -9.855 -0.149 12.226 1.00 98.94 224 ILE A C 1
ATOM 1589 O O . ILE A 1 224 ? -10.315 -0.039 13.363 1.00 98.94 224 ILE A O 1
ATOM 1593 N N . VAL A 1 225 ? -8.562 -0.388 11.994 1.00 98.81 225 VAL A N 1
ATOM 1594 C CA . VAL A 1 225 ? -7.546 -0.546 13.045 1.00 98.81 225 VAL A CA 1
ATOM 1595 C C . VAL A 1 225 ? -6.504 0.559 12.935 1.00 98.81 225 VAL A C 1
ATOM 1597 O O . VAL A 1 225 ? -5.972 0.785 11.852 1.00 98.81 225 VAL A O 1
ATOM 1600 N N . TYR A 1 226 ? -6.181 1.271 14.013 1.00 98.38 226 TYR A N 1
ATOM 1601 C CA . TYR A 1 226 ? -5.142 2.305 13.929 1.00 98.38 226 TYR A CA 1
ATOM 1602 C C . TYR A 1 226 ? -3.727 1.723 13.984 1.00 98.38 226 TYR A C 1
ATOM 1604 O O . TYR A 1 226 ? -2.965 1.935 13.043 1.00 98.38 226 TYR A O 1
ATOM 1612 N N . ASN A 1 227 ? -3.382 0.982 15.038 1.00 97.38 227 ASN A N 1
ATOM 1613 C CA . ASN A 1 227 ? -2.027 0.486 15.255 1.00 97.38 227 ASN A CA 1
ATOM 1614 C C . ASN A 1 227 ? -2.002 -1.019 15.532 1.00 97.38 227 ASN A C 1
ATOM 1616 O O . ASN A 1 227 ? -2.659 -1.496 16.458 1.00 97.38 227 ASN A O 1
ATOM 1620 N N . VAL A 1 228 ? -1.215 -1.738 14.734 1.00 97.31 228 VAL A N 1
ATOM 1621 C CA . VAL A 1 228 ? -0.836 -3.133 14.953 1.00 97.31 228 VAL A CA 1
ATOM 1622 C C . VAL A 1 228 ? 0.637 -3.170 15.375 1.00 97.31 228 VAL A C 1
ATOM 1624 O O . VAL A 1 228 ? 1.537 -2.883 14.576 1.00 97.31 228 VAL A O 1
ATOM 1627 N N . SER A 1 229 ? 0.888 -3.494 16.643 1.00 92.06 229 SER A N 1
ATOM 1628 C CA . SER A 1 229 ? 2.216 -3.455 17.277 1.00 92.06 229 SER A CA 1
ATOM 1629 C C . SER A 1 229 ? 2.446 -4.654 18.201 1.00 92.06 229 SER A C 1
ATOM 1631 O O . SER A 1 229 ? 1.622 -5.558 18.253 1.00 92.06 229 SER A O 1
ATOM 1633 N N . ASP A 1 230 ? 3.594 -4.695 18.885 1.00 86.19 230 ASP A N 1
ATOM 1634 C CA . ASP A 1 230 ? 3.904 -5.689 19.931 1.00 86.19 230 ASP A CA 1
ATOM 1635 C C . ASP A 1 230 ? 3.763 -7.142 19.457 1.00 86.19 230 ASP A C 1
ATOM 1637 O O . ASP A 1 230 ? 4.387 -7.489 18.465 1.00 86.19 230 ASP A O 1
ATOM 1641 N N . ASP A 1 231 ? 2.971 -8.006 20.081 1.00 80.50 231 ASP A N 1
ATOM 1642 C CA . ASP A 1 231 ? 2.763 -9.375 19.582 1.00 80.50 231 ASP A CA 1
ATOM 1643 C C . ASP A 1 231 ? 1.588 -9.463 18.589 1.00 80.50 231 ASP A C 1
ATOM 1645 O O . ASP A 1 231 ? 1.096 -10.555 18.312 1.00 80.50 231 ASP A O 1
ATOM 1649 N N . GLY A 1 232 ? 1.132 -8.321 18.056 1.00 75.31 232 GLY A N 1
ATOM 1650 C CA . GLY A 1 232 ? -0.044 -8.102 17.205 1.00 75.31 232 GLY A CA 1
ATOM 1651 C C . GLY A 1 232 ? -0.042 -8.814 15.852 1.00 75.31 232 GLY A C 1
ATOM 1652 O O . GLY A 1 232 ? -0.192 -8.191 14.808 1.00 75.31 232 GLY A O 1
ATOM 1653 N N . THR A 1 233 ? 0.109 -10.128 15.841 1.00 87.19 233 THR A N 1
ATOM 1654 C CA . THR A 1 233 ? -0.114 -10.973 14.668 1.00 87.19 233 THR A CA 1
ATOM 1655 C C . THR A 1 233 ? -1.612 -11.227 14.522 1.00 87.19 233 THR A C 1
ATOM 1657 O O . THR A 1 233 ? -2.317 -11.424 15.513 1.00 87.19 233 THR A O 1
ATOM 1660 N N . GLY A 1 234 ? -2.149 -11.195 13.304 1.00 94.19 234 GLY A N 1
ATOM 1661 C CA . GLY A 1 234 ? -3.595 -11.316 13.145 1.00 94.19 234 GLY A CA 1
ATOM 1662 C C . GLY A 1 234 ? -4.105 -11.144 11.728 1.00 94.19 234 GLY A C 1
ATOM 1663 O O . GLY A 1 234 ? -3.346 -11.046 10.759 1.00 94.19 234 GLY A O 1
ATOM 1664 N N . VAL A 1 235 ? -5.431 -11.128 11.623 1.00 97.88 235 VAL A N 1
ATOM 1665 C CA . VAL A 1 235 ? -6.144 -11.003 10.353 1.00 97.88 235 VAL A CA 1
ATOM 1666 C C . VAL A 1 235 ? -7.150 -9.861 10.431 1.00 97.88 235 VAL A C 1
ATOM 1668 O O . VAL A 1 235 ? -8.002 -9.834 11.321 1.00 97.88 235 VAL A O 1
ATOM 1671 N N . VAL A 1 236 ? -7.080 -8.955 9.455 1.00 98.75 236 VAL A N 1
ATOM 1672 C CA . VAL A 1 236 ? -8.137 -7.982 9.156 1.00 98.75 236 VAL A CA 1
ATOM 1673 C C . VAL A 1 236 ? -8.791 -8.396 7.838 1.00 98.75 236 VAL A C 1
ATOM 1675 O O . VAL A 1 236 ? -8.162 -8.363 6.781 1.00 98.75 236 VAL A O 1
ATOM 1678 N N . GLU A 1 237 ? -10.036 -8.863 7.900 1.00 98.75 237 GLU A N 1
A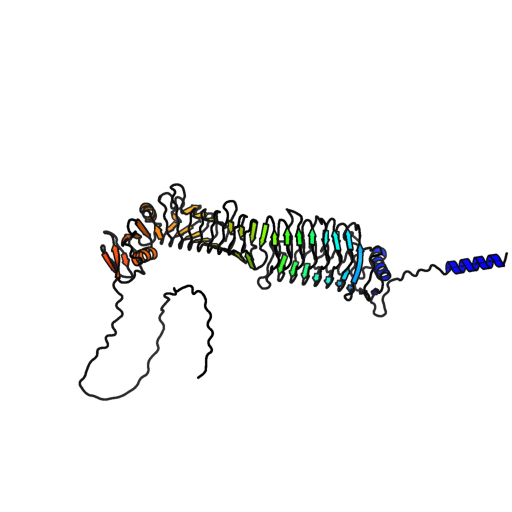TOM 1679 C CA . GLU A 1 237 ? -10.722 -9.494 6.766 1.00 98.75 237 GLU A CA 1
ATOM 1680 C C . GLU A 1 237 ? -12.100 -8.879 6.511 1.00 98.75 237 GLU A C 1
ATOM 1682 O O . GLU A 1 237 ? -12.870 -8.642 7.445 1.00 98.75 237 GLU A O 1
ATOM 1687 N N . SER A 1 238 ? -12.439 -8.667 5.237 1.00 98.81 238 SER A N 1
ATOM 1688 C CA . SER A 1 238 ? -13.793 -8.279 4.811 1.00 98.81 238 SER A CA 1
ATOM 1689 C C . SER A 1 238 ? -14.320 -7.017 5.515 1.00 98.81 238 SER A C 1
ATOM 1691 O O . SER A 1 238 ? -15.514 -6.890 5.787 1.00 98.81 238 SER A O 1
ATOM 1693 N N . CYS A 1 239 ? -13.426 -6.087 5.865 1.00 98.94 239 CYS A N 1
ATOM 1694 C CA . CYS A 1 239 ? -13.771 -4.847 6.556 1.00 98.94 239 CYS A CA 1
ATOM 1695 C C . CYS A 1 239 ? -13.927 -3.682 5.573 1.00 98.94 239 CYS A C 1
ATOM 1697 O O . CYS A 1 239 ? -13.244 -3.622 4.550 1.00 98.94 239 CYS A O 1
ATOM 1699 N N . VAL A 1 240 ? -14.814 -2.738 5.893 1.00 98.94 240 VAL A N 1
ATOM 1700 C CA . VAL A 1 240 ? -15.153 -1.623 4.998 1.00 98.94 240 VAL A CA 1
ATOM 1701 C C . VAL A 1 240 ? -15.086 -0.286 5.725 1.00 98.94 240 VAL A C 1
ATOM 1703 O O . VAL A 1 240 ? -15.734 -0.096 6.753 1.00 98.94 240 VAL A O 1
ATOM 1706 N N . ASN A 1 241 ? -14.355 0.672 5.163 1.00 98.94 241 ASN A N 1
ATOM 1707 C CA . ASN A 1 241 ? -14.423 2.066 5.584 1.00 98.94 241 ASN A CA 1
ATOM 1708 C C . ASN A 1 241 ? -15.172 2.906 4.547 1.00 98.94 241 ASN A C 1
ATOM 1710 O O . ASN A 1 241 ? -14.713 3.051 3.420 1.00 98.94 241 ASN A O 1
ATOM 1714 N N . THR A 1 242 ? -16.287 3.501 4.955 1.00 98.88 242 THR A N 1
ATOM 1715 C CA . THR A 1 242 ? -17.071 4.481 4.180 1.00 98.88 242 THR A CA 1
ATOM 1716 C C . THR A 1 242 ? -16.978 5.892 4.771 1.00 98.88 242 THR A C 1
ATOM 1718 O O . THR A 1 242 ? -17.253 6.873 4.083 1.00 98.88 242 THR A O 1
ATOM 1721 N N . GLY A 1 243 ? -16.571 6.009 6.039 1.00 98.62 243 GLY A N 1
ATOM 1722 C CA . GLY A 1 243 ? -16.414 7.285 6.731 1.00 98.62 243 GLY A CA 1
ATOM 1723 C C . GLY A 1 243 ? -15.167 8.055 6.291 1.00 98.62 243 GLY A C 1
ATOM 1724 O O . GLY A 1 243 ? -14.179 7.475 5.836 1.00 98.62 243 GLY A O 1
ATOM 1725 N N . ALA A 1 244 ? -15.204 9.380 6.448 1.00 98.56 244 ALA A N 1
ATOM 1726 C CA . ALA A 1 244 ? -14.027 10.223 6.251 1.00 98.56 244 ALA A CA 1
ATOM 1727 C C . ALA A 1 244 ? -13.003 9.981 7.372 1.00 98.56 244 ALA A C 1
ATOM 1729 O O . ALA A 1 244 ? -13.378 9.957 8.544 1.00 98.56 244 ALA A O 1
ATOM 1730 N N . VAL A 1 245 ? -11.725 9.840 7.023 1.00 98.81 245 VAL A N 1
ATOM 1731 C CA . VAL A 1 245 ? -10.623 9.604 7.967 1.00 98.81 245 VAL A CA 1
ATOM 1732 C C . VAL A 1 245 ? -9.556 10.670 7.766 1.00 98.81 245 VAL A C 1
ATOM 1734 O O . VAL A 1 245 ? -9.018 10.808 6.670 1.00 98.81 245 VAL A O 1
ATOM 1737 N N . LYS A 1 246 ? -9.222 11.405 8.829 1.00 98.06 246 LYS A N 1
ATOM 1738 C CA . LYS A 1 246 ? -8.261 12.506 8.779 1.00 98.06 246 LYS A CA 1
ATOM 1739 C C . LYS A 1 246 ? -7.167 12.382 9.837 1.00 98.06 246 LYS A C 1
ATOM 1741 O O . LYS A 1 246 ? -7.448 12.432 11.033 1.00 98.06 246 LYS A O 1
ATOM 1746 N N . SER A 1 247 ? -5.916 12.310 9.389 1.00 98.00 247 SER A N 1
ATOM 1747 C CA . SER A 1 247 ? -4.744 12.558 10.234 1.00 98.00 247 SER A CA 1
ATOM 1748 C C . SER A 1 247 ? -4.473 14.063 10.317 1.00 98.00 247 SER A C 1
ATOM 1750 O O . SER A 1 247 ? -4.449 14.758 9.299 1.00 98.00 247 SER A O 1
ATOM 1752 N N . THR A 1 248 ? -4.268 14.578 11.530 1.00 96.94 248 THR A N 1
ATOM 1753 C CA . THR A 1 248 ? -3.887 15.979 11.792 1.00 96.94 248 THR A CA 1
ATOM 1754 C C . THR A 1 248 ? -2.385 16.154 12.043 1.00 96.94 248 THR A C 1
ATOM 1756 O O . THR A 1 248 ? -1.941 17.258 12.362 1.00 96.94 248 THR A O 1
ATOM 1759 N N . SER A 1 249 ? -1.598 15.079 11.933 1.00 95.12 249 SER A N 1
ATOM 1760 C CA . SER A 1 249 ? -0.141 15.087 12.092 1.00 95.12 249 SER A CA 1
ATOM 1761 C C . SER A 1 249 ? 0.572 14.995 10.747 1.00 95.12 249 SER A C 1
ATOM 1763 O O . SER A 1 249 ? 0.140 14.279 9.845 1.00 95.12 249 SER A O 1
ATOM 1765 N N . ASP A 1 250 ? 1.743 15.623 10.664 1.00 94.94 250 ASP A N 1
ATOM 1766 C CA . ASP A 1 250 ? 2.649 15.468 9.523 1.00 94.94 250 ASP A CA 1
ATOM 1767 C C . ASP A 1 250 ? 3.466 14.168 9.551 1.00 94.94 250 ASP A C 1
ATOM 1769 O O . ASP A 1 250 ? 4.089 13.800 8.550 1.00 94.94 250 ASP A O 1
ATOM 1773 N N . SER A 1 251 ? 3.465 13.477 10.694 1.00 94.44 251 SER A N 1
ATOM 1774 C CA . SER A 1 251 ? 4.311 12.306 10.951 1.00 94.44 251 SER A CA 1
ATOM 1775 C C . SER A 1 251 ? 3.535 11.002 11.112 1.00 94.44 251 SER A C 1
ATOM 1777 O O . SER A 1 251 ? 4.142 9.938 11.040 1.00 94.44 251 SER A O 1
ATOM 1779 N N . ASN A 1 252 ? 2.216 11.061 11.317 1.00 95.81 252 ASN A N 1
ATOM 1780 C CA . ASN A 1 252 ? 1.390 9.870 11.515 1.00 95.81 252 ASN A CA 1
ATOM 1781 C C . ASN A 1 252 ? 0.445 9.675 10.329 1.00 95.81 252 ASN A C 1
ATOM 1783 O O . ASN A 1 252 ? -0.103 10.636 9.782 1.00 95.81 252 ASN A O 1
ATOM 1787 N N . ALA A 1 253 ? 0.235 8.415 9.960 1.00 97.00 253 ALA A N 1
ATOM 1788 C CA . ALA A 1 253 ? -0.559 8.066 8.797 1.00 97.00 253 ALA A CA 1
ATOM 1789 C C . ALA A 1 253 ? -2.073 8.146 9.038 1.00 97.00 253 ALA A C 1
ATOM 1791 O O . ALA A 1 253 ? -2.567 7.917 10.148 1.00 97.00 253 ALA A O 1
ATOM 1792 N N . ALA A 1 254 ? -2.796 8.435 7.956 1.00 98.44 254 ALA A N 1
ATOM 1793 C CA . ALA A 1 254 ? -4.212 8.139 7.803 1.00 98.44 254 ALA A CA 1
ATOM 1794 C C . ALA A 1 254 ? -4.392 6.930 6.871 1.00 98.44 254 ALA A C 1
ATOM 1796 O O . ALA A 1 254 ? -3.782 6.888 5.798 1.00 98.44 254 ALA A O 1
ATOM 1797 N N . ALA A 1 255 ? -5.236 5.965 7.244 1.00 98.75 255 ALA A N 1
ATOM 1798 C CA . ALA A 1 255 ? -5.610 4.881 6.335 1.00 98.75 255 ALA A CA 1
ATOM 1799 C C . ALA A 1 255 ? -7.073 4.451 6.446 1.00 98.75 255 ALA A C 1
ATOM 1801 O O . ALA A 1 255 ? -7.716 4.636 7.474 1.00 98.75 255 ALA A O 1
ATOM 1802 N N . GLY A 1 256 ? -7.610 3.839 5.392 1.00 98.81 256 GLY A N 1
ATOM 1803 C CA . GLY A 1 256 ? -8.966 3.293 5.428 1.00 98.81 256 GLY A CA 1
ATOM 1804 C C . GLY A 1 256 ? -9.086 2.048 6.308 1.00 98.81 256 GLY A C 1
ATOM 1805 O O . GLY A 1 256 ? -10.093 1.893 6.991 1.00 98.81 256 GLY A O 1
ATOM 1806 N N . ILE A 1 257 ? -8.072 1.174 6.338 1.00 98.88 257 ILE A N 1
ATOM 1807 C CA . ILE A 1 257 ? -8.159 -0.124 7.031 1.00 98.88 257 ILE A CA 1
ATOM 1808 C C . ILE A 1 257 ? -7.171 -0.224 8.200 1.00 98.88 257 ILE A C 1
ATOM 1810 O O . ILE A 1 257 ? -7.611 -0.336 9.341 1.00 98.88 257 ILE A O 1
ATOM 1814 N N . VAL A 1 258 ? -5.858 -0.159 7.959 1.00 98.69 258 VAL A N 1
ATOM 1815 C CA . VAL A 1 258 ? -4.814 -0.228 9.002 1.00 98.69 258 VAL A CA 1
ATOM 1816 C C . VAL A 1 258 ? -3.809 0.908 8.832 1.00 98.69 258 VAL A C 1
ATOM 1818 O O . VAL A 1 258 ? -3.028 0.884 7.888 1.00 98.69 258 VAL A O 1
ATOM 1821 N N . ALA A 1 259 ? -3.759 1.892 9.732 1.00 97.81 259 ALA A N 1
ATOM 1822 C CA . ALA A 1 259 ? -2.847 3.032 9.548 1.00 97.81 259 ALA A CA 1
ATOM 1823 C C . ALA A 1 259 ? -1.379 2.687 9.822 1.00 97.81 259 ALA A C 1
ATOM 1825 O O . ALA A 1 259 ? -0.518 3.061 9.031 1.00 97.81 259 ALA A O 1
ATOM 1826 N N . VAL A 1 260 ? -1.098 1.965 10.907 1.00 96.69 260 VAL A N 1
ATOM 1827 C CA . VAL A 1 260 ? 0.256 1.599 11.332 1.00 96.69 260 VAL A CA 1
ATOM 1828 C C . VAL A 1 260 ? 0.352 0.088 11.501 1.00 96.69 260 VAL A C 1
ATOM 1830 O O . VAL A 1 260 ? -0.438 -0.508 12.232 1.00 96.69 260 VAL A O 1
ATOM 1833 N N . ASN A 1 261 ? 1.343 -0.523 10.849 1.00 96.00 261 ASN A N 1
ATOM 1834 C CA . ASN A 1 261 ? 1.685 -1.933 11.028 1.00 96.00 261 ASN A CA 1
ATOM 1835 C C . ASN A 1 261 ? 3.187 -2.087 11.301 1.00 96.00 261 ASN A C 1
ATOM 1837 O O . ASN A 1 261 ? 4.012 -1.936 10.401 1.00 96.00 261 ASN A O 1
ATOM 1841 N N . SER A 1 262 ? 3.529 -2.432 12.544 1.00 95.06 262 SER A N 1
ATOM 1842 C CA . SER A 1 262 ? 4.910 -2.697 12.978 1.00 95.06 262 SER A CA 1
ATOM 1843 C C . SER A 1 262 ? 5.300 -4.177 12.865 1.00 95.06 262 SER A C 1
ATOM 1845 O O . SER A 1 262 ? 6.396 -4.555 13.274 1.00 95.06 262 SER A O 1
ATOM 1847 N N . LYS A 1 263 ? 4.398 -5.033 12.368 1.00 93.88 263 LYS A N 1
ATOM 1848 C CA . LYS A 1 263 ? 4.579 -6.489 12.251 1.00 93.88 263 LYS A CA 1
ATOM 1849 C C . LYS A 1 263 ? 4.881 -6.948 10.821 1.00 93.88 263 LYS A C 1
ATOM 1851 O O . LYS A 1 263 ? 5.136 -8.126 10.589 1.00 93.88 263 LYS A O 1
ATOM 1856 N N . GLY A 1 264 ? 4.834 -6.035 9.849 1.00 92.38 264 GLY A N 1
ATOM 1857 C CA . GLY A 1 264 ? 5.050 -6.353 8.439 1.00 92.38 264 GLY A CA 1
ATOM 1858 C C . GLY A 1 264 ? 4.154 -7.506 7.983 1.00 92.38 264 GLY A C 1
ATOM 1859 O O . GLY A 1 264 ? 2.936 -7.470 8.161 1.00 92.38 264 GLY A O 1
ATOM 1860 N N . ASN A 1 265 ? 4.770 -8.556 7.446 1.00 93.88 265 ASN A N 1
ATOM 1861 C CA . ASN A 1 265 ? 4.074 -9.693 6.840 1.00 93.88 265 ASN A CA 1
ATOM 1862 C C . ASN A 1 265 ? 3.427 -10.670 7.838 1.00 93.88 265 ASN A C 1
ATOM 1864 O O . ASN A 1 265 ? 2.773 -11.618 7.409 1.00 93.88 265 ASN A O 1
ATOM 1868 N N . GLU A 1 266 ? 3.565 -10.459 9.149 1.00 94.75 266 GLU A N 1
ATOM 1869 C CA . GLU A 1 266 ? 2.830 -11.250 10.150 1.00 94.75 266 GLU A CA 1
ATOM 1870 C C . GLU A 1 266 ? 1.365 -10.791 10.303 1.00 94.75 266 GLU A C 1
ATOM 1872 O O . GLU A 1 266 ? 0.529 -11.526 10.832 1.00 94.75 266 GLU A O 1
ATOM 1877 N N . LEU A 1 267 ? 1.028 -9.593 9.809 1.00 97.38 267 LEU A N 1
ATOM 1878 C CA . LEU A 1 267 ? -0.350 -9.132 9.658 1.00 97.38 267 LEU A CA 1
ATOM 1879 C C . LEU A 1 267 ? -0.874 -9.511 8.273 1.00 97.38 267 LEU A C 1
ATOM 1881 O O . LEU A 1 267 ? -0.267 -9.164 7.259 1.00 97.38 267 LEU A O 1
ATOM 1885 N N . THR A 1 268 ? -2.041 -10.154 8.221 1.00 98.06 268 THR A N 1
ATOM 1886 C CA . THR A 1 268 ? -2.760 -10.399 6.963 1.00 98.06 268 THR A CA 1
ATOM 1887 C C . THR A 1 268 ? -3.933 -9.437 6.818 1.00 98.06 268 THR A C 1
ATOM 1889 O O . THR A 1 268 ? -4.792 -9.375 7.699 1.00 98.06 268 THR A O 1
ATOM 1892 N N . ILE A 1 269 ? -4.016 -8.736 5.684 1.00 98.69 269 ILE A N 1
ATOM 1893 C CA . ILE A 1 269 ? -5.185 -7.919 5.320 1.00 98.69 269 ILE A CA 1
ATOM 1894 C C . ILE A 1 269 ? -5.727 -8.409 3.979 1.00 98.69 269 ILE A C 1
ATOM 1896 O O . ILE A 1 269 ? -4.987 -8.504 2.997 1.00 98.69 269 ILE A O 1
ATOM 1900 N N . LYS A 1 270 ? -7.018 -8.740 3.927 1.00 98.62 270 LYS A N 1
ATOM 1901 C CA . LYS A 1 270 ? -7.654 -9.307 2.729 1.00 98.62 270 LYS A CA 1
ATOM 1902 C C . LYS A 1 270 ? -9.130 -8.945 2.626 1.00 98.62 270 LYS A C 1
ATOM 1904 O O . LYS A 1 270 ? -9.796 -8.770 3.645 1.00 98.62 270 LYS A O 1
ATOM 1909 N N . ASP A 1 271 ? -9.637 -8.867 1.398 1.00 98.81 271 ASP A N 1
ATOM 1910 C CA . ASP A 1 271 ? -11.032 -8.514 1.080 1.00 98.81 271 ASP A CA 1
ATOM 1911 C C . ASP A 1 271 ? -11.515 -7.209 1.752 1.00 98.81 271 ASP A C 1
ATOM 1913 O O . ASP A 1 271 ? -12.701 -7.010 2.010 1.00 98.81 271 ASP A O 1
ATOM 1917 N N . CYS A 1 272 ? -10.600 -6.298 2.085 1.00 98.94 272 CYS A N 1
ATOM 1918 C CA . CYS A 1 272 ? -10.951 -5.034 2.719 1.00 98.94 272 CYS A CA 1
ATOM 1919 C C . CYS A 1 272 ? -11.156 -3.929 1.683 1.00 98.94 272 CYS A C 1
ATOM 1921 O O . CYS A 1 272 ? -10.507 -3.903 0.633 1.00 98.94 272 CYS A O 1
ATOM 1923 N N . ARG A 1 273 ? -12.051 -2.984 1.986 1.00 98.88 273 ARG A N 1
ATOM 1924 C CA . ARG A 1 273 ? -12.412 -1.903 1.061 1.00 98.88 273 ARG A CA 1
ATOM 1925 C C . ARG A 1 273 ? -12.393 -0.539 1.725 1.00 98.88 273 ARG A C 1
ATOM 1927 O O . ARG A 1 273 ? -13.024 -0.338 2.762 1.00 98.88 273 ARG A O 1
ATOM 1934 N N . ASN A 1 274 ? -11.723 0.413 1.085 1.00 98.88 274 ASN A N 1
ATOM 1935 C CA . ASN A 1 274 ? -11.880 1.824 1.405 1.00 98.88 274 ASN A CA 1
ATOM 1936 C C . ASN A 1 274 ? -12.745 2.526 0.353 1.00 98.88 274 ASN A C 1
ATOM 1938 O O . ASN A 1 274 ? -12.398 2.589 -0.823 1.00 98.88 274 ASN A O 1
ATOM 1942 N N . GLU A 1 275 ? -13.853 3.090 0.805 1.00 98.81 275 GLU A N 1
ATOM 1943 C CA . GLU A 1 275 ? -14.803 3.882 0.021 1.00 98.81 275 GLU A CA 1
ATOM 1944 C C . GLU A 1 275 ? -14.869 5.333 0.533 1.00 98.81 275 GLU A C 1
ATOM 1946 O O . GLU A 1 275 ? -15.308 6.230 -0.184 1.00 98.81 275 GLU A O 1
ATOM 1951 N N . GLY A 1 276 ? -14.405 5.576 1.765 1.00 98.62 276 GLY A N 1
ATOM 1952 C CA . GLY A 1 276 ? -14.351 6.894 2.391 1.00 98.62 276 GLY A CA 1
ATOM 1953 C C . GLY A 1 276 ? -13.148 7.740 1.962 1.00 98.62 276 GLY A C 1
ATOM 1954 O O . GLY A 1 276 ? -12.129 7.232 1.485 1.00 98.62 276 GLY A O 1
ATOM 1955 N N . LYS A 1 277 ? -13.260 9.057 2.167 1.00 98.75 277 LYS A N 1
ATOM 1956 C CA . LYS A 1 277 ? -12.165 10.009 1.939 1.00 98.75 277 LYS A CA 1
ATOM 1957 C C . LYS A 1 277 ? -11.072 9.837 2.999 1.00 98.75 277 LYS A C 1
ATOM 1959 O O . LYS A 1 277 ? -11.383 9.835 4.188 1.00 98.75 277 LYS A O 1
ATOM 1964 N N . ILE A 1 278 ? -9.811 9.760 2.576 1.00 98.81 278 ILE A N 1
ATOM 1965 C CA . ILE A 1 278 ? -8.635 9.723 3.457 1.00 98.81 278 ILE A CA 1
ATOM 1966 C C . ILE A 1 278 ? -7.840 11.022 3.298 1.00 98.81 278 ILE A C 1
ATOM 1968 O O . ILE A 1 278 ? -7.462 11.379 2.184 1.00 98.81 278 ILE A O 1
ATOM 1972 N N . GLU A 1 279 ? -7.577 11.723 4.400 1.00 98.38 279 GLU A N 1
ATOM 1973 C CA . GLU A 1 279 ? -6.894 13.023 4.433 1.00 98.38 279 GLU A CA 1
ATOM 1974 C C . GLU A 1 279 ? -5.721 13.020 5.421 1.00 98.38 279 GLU A C 1
ATOM 1976 O O . GLU A 1 279 ? -5.838 12.527 6.544 1.00 98.38 279 GLU A O 1
ATOM 1981 N N . GLY A 1 280 ? -4.594 13.623 5.042 1.00 98.00 280 GLY A N 1
ATOM 1982 C CA . GLY A 1 280 ? -3.434 13.764 5.925 1.00 98.00 280 GLY A CA 1
ATOM 1983 C C . GLY A 1 280 ? -2.119 13.911 5.168 1.00 98.00 280 GLY A C 1
ATOM 1984 O O . GLY A 1 280 ? -2.075 13.868 3.941 1.00 98.00 280 GLY A O 1
ATOM 1985 N N . SER A 1 281 ? -1.014 14.060 5.893 1.00 98.00 281 SER A N 1
ATOM 1986 C CA . SER A 1 281 ? 0.299 14.195 5.249 1.00 98.00 281 SER A CA 1
ATOM 1987 C C . SER A 1 281 ? 0.810 12.873 4.685 1.00 98.00 281 SER A C 1
ATOM 1989 O O . SER A 1 281 ? 1.332 12.832 3.569 1.00 98.00 281 SER A O 1
ATOM 1991 N N . LEU A 1 282 ? 0.586 11.784 5.418 1.00 98.44 282 LEU A N 1
ATOM 1992 C CA . LEU A 1 282 ? 0.938 10.420 5.035 1.00 98.44 282 LEU A CA 1
ATOM 1993 C C . LEU A 1 282 ? -0.363 9.620 4.899 1.00 98.44 282 LEU A C 1
ATOM 1995 O O . LEU A 1 282 ? -1.081 9.470 5.887 1.00 98.44 282 LEU A O 1
ATOM 1999 N N . CYS A 1 283 ? -0.702 9.139 3.702 1.00 98.56 283 CYS A N 1
ATOM 2000 C CA . CYS A 1 283 ? -1.980 8.453 3.476 1.00 98.56 283 CYS A CA 1
ATOM 2001 C C . CYS A 1 283 ? -1.833 7.094 2.792 1.00 98.56 283 CYS A C 1
ATOM 2003 O O . CYS A 1 283 ? -0.888 6.841 2.046 1.00 98.56 283 CYS A O 1
ATOM 2005 N N . SER A 1 284 ? -2.822 6.231 3.003 1.00 98.62 284 SER A N 1
ATOM 2006 C CA . SER A 1 284 ? -2.984 4.980 2.265 1.00 98.62 284 SER A CA 1
ATOM 2007 C C . SER A 1 284 ? -4.448 4.547 2.246 1.00 98.62 284 SER A C 1
ATOM 2009 O O . SER A 1 284 ? -5.194 4.861 3.168 1.00 98.62 284 SER A O 1
ATOM 2011 N N . ALA A 1 285 ? -4.890 3.818 1.224 1.00 98.62 285 ALA A N 1
ATOM 2012 C CA . ALA A 1 285 ? -6.256 3.302 1.215 1.00 98.62 285 ALA A CA 1
ATOM 2013 C C . ALA A 1 285 ? -6.429 2.122 2.183 1.00 98.62 285 ALA A C 1
ATOM 2015 O O . ALA A 1 285 ? -7.360 2.111 2.987 1.00 98.62 285 ALA A O 1
ATOM 2016 N N . ILE A 1 286 ? -5.520 1.145 2.131 1.00 98.75 286 ILE A N 1
ATOM 2017 C CA . ILE A 1 286 ? -5.594 -0.078 2.935 1.00 98.75 286 ILE A CA 1
ATOM 2018 C C . ILE A 1 286 ? -4.653 0.031 4.123 1.00 98.75 286 ILE A C 1
ATOM 2020 O O . ILE A 1 286 ? -5.120 0.153 5.253 1.00 98.75 286 ILE A O 1
ATOM 2024 N N . SER A 1 287 ? -3.342 0.051 3.879 1.00 98.44 287 SER A N 1
ATOM 2025 C CA . SER A 1 287 ? -2.361 0.255 4.939 1.00 98.44 287 SER A CA 1
ATOM 2026 C C . SER A 1 287 ? -1.151 1.056 4.503 1.00 98.44 287 SER A C 1
ATOM 2028 O O . SER A 1 287 ? -0.692 0.947 3.366 1.00 98.44 287 SER A O 1
ATOM 2030 N N . TYR A 1 288 ? -0.654 1.924 5.385 1.00 97.94 288 TYR A N 1
ATOM 2031 C CA . TYR A 1 288 ? 0.522 2.734 5.079 1.00 97.94 288 TYR A CA 1
ATOM 2032 C C . TYR A 1 288 ? 1.798 1.883 5.051 1.00 97.94 288 TYR A C 1
ATOM 2034 O O . TYR A 1 288 ? 2.628 2.043 4.153 1.00 97.94 288 TYR A O 1
ATOM 2042 N N . ASN A 1 289 ? 1.917 0.945 5.993 1.00 97.12 289 ASN A N 1
ATOM 2043 C CA . ASN A 1 289 ? 3.007 -0.022 6.083 1.00 97.12 289 ASN A CA 1
ATOM 2044 C C . ASN A 1 289 ? 2.652 -1.327 5.351 1.00 97.12 289 ASN A C 1
ATOM 2046 O O . ASN A 1 289 ? 1.481 -1.658 5.187 1.00 97.12 289 ASN A O 1
ATOM 2050 N N . GLU A 1 290 ? 3.671 -2.067 4.916 1.00 96.88 290 GLU A N 1
ATOM 2051 C CA . GLU A 1 290 ? 3.498 -3.348 4.219 1.00 96.88 290 GLU A CA 1
ATOM 2052 C C . GLU A 1 290 ? 2.832 -4.409 5.109 1.00 96.88 290 GLU A C 1
ATOM 2054 O O . GLU A 1 290 ? 2.935 -4.369 6.336 1.00 96.88 290 GLU A O 1
ATOM 2059 N N . PHE A 1 291 ? 2.141 -5.357 4.475 1.00 97.25 291 PHE A N 1
ATOM 2060 C CA . PHE A 1 291 ? 1.430 -6.466 5.111 1.00 97.25 291 PHE A CA 1
ATOM 2061 C C . PHE A 1 291 ? 1.332 -7.665 4.156 1.00 97.25 291 PHE A C 1
ATOM 2063 O O . PHE A 1 291 ? 1.560 -7.538 2.950 1.00 97.25 291 PHE A O 1
ATOM 2070 N N . SER A 1 292 ? 0.921 -8.820 4.682 1.00 97.38 292 SER A N 1
ATOM 2071 C CA . SER A 1 292 ? 0.648 -10.018 3.886 1.00 97.38 292 SER A CA 1
ATOM 2072 C C . SER A 1 292 ? -0.707 -9.918 3.173 1.00 97.38 292 SER A C 1
ATOM 2074 O O . SER A 1 292 ? -1.769 -9.937 3.802 1.00 97.38 292 SER A O 1
ATOM 2076 N N . ASN A 1 293 ? -0.676 -9.785 1.846 1.00 96.81 293 ASN A N 1
ATOM 2077 C CA . ASN A 1 293 ? -1.864 -9.712 0.992 1.00 96.81 293 ASN A CA 1
ATOM 2078 C C . ASN A 1 293 ? -2.264 -11.095 0.450 1.00 96.81 293 ASN A C 1
ATOM 2080 O O . ASN A 1 293 ? -1.414 -11.940 0.176 1.00 96.81 293 ASN A O 1
ATOM 2084 N N . VAL A 1 294 ? -3.562 -11.299 0.201 1.00 97.69 294 VAL A N 1
ATOM 2085 C CA . VAL A 1 294 ? -4.096 -12.527 -0.408 1.00 97.69 294 VAL A CA 1
ATOM 2086 C C . VAL A 1 294 ? -4.667 -12.221 -1.792 1.00 97.69 294 VAL A C 1
ATOM 2088 O O . VAL A 1 294 ? -5.693 -11.562 -1.916 1.00 97.69 294 VAL A O 1
ATOM 2091 N N . SER A 1 295 ? -4.034 -12.733 -2.852 1.00 94.50 295 SER A N 1
ATOM 2092 C CA . SER A 1 295 ? -4.404 -12.423 -4.246 1.00 94.50 295 SER A CA 1
ATOM 2093 C C . SER A 1 295 ? -5.831 -12.834 -4.626 1.00 94.50 295 SER A C 1
ATOM 2095 O O . SER A 1 295 ? -6.476 -12.147 -5.411 1.00 94.50 295 SER A O 1
ATOM 2097 N N . SER A 1 296 ? -6.357 -13.920 -4.048 1.00 97.38 296 SER A N 1
ATOM 2098 C CA . SER A 1 296 ? -7.736 -14.377 -4.275 1.00 97.38 296 SER A CA 1
ATOM 2099 C C . SER A 1 296 ? -8.796 -13.560 -3.525 1.00 97.38 296 SER A C 1
ATOM 2101 O O . SER A 1 296 ? -9.983 -13.843 -3.660 1.00 97.38 296 SER A O 1
ATOM 2103 N N . ALA A 1 297 ? -8.379 -12.603 -2.696 1.00 98.12 297 ALA A N 1
ATOM 2104 C CA . ALA A 1 297 ? -9.229 -11.781 -1.843 1.00 98.12 297 ALA A CA 1
ATOM 2105 C C . ALA A 1 297 ? -8.705 -10.329 -1.861 1.00 98.12 297 ALA A C 1
ATOM 2107 O O . ALA A 1 297 ? -8.133 -9.867 -0.867 1.00 98.12 297 ALA A O 1
ATOM 2108 N N . PRO A 1 298 ? -8.831 -9.634 -3.008 1.00 98.25 298 PRO A N 1
ATOM 2109 C CA . PRO A 1 298 ? -8.172 -8.355 -3.243 1.00 98.25 298 PRO A CA 1
ATOM 2110 C C . PRO A 1 298 ? -8.682 -7.265 -2.302 1.00 98.25 298 PRO A C 1
ATOM 2112 O O . PRO A 1 298 ? -9.862 -7.213 -1.958 1.00 98.25 298 PRO A O 1
ATOM 2115 N N . ASN A 1 299 ? -7.782 -6.359 -1.933 1.00 98.81 299 ASN A N 1
ATOM 2116 C CA . ASN A 1 299 ? -8.122 -5.150 -1.197 1.00 98.81 299 ASN A CA 1
ATOM 2117 C C . ASN A 1 299 ? -8.345 -4.002 -2.190 1.00 98.81 299 ASN A C 1
ATOM 2119 O O . ASN A 1 299 ? -7.534 -3.811 -3.098 1.00 98.81 299 ASN A O 1
ATOM 2123 N N . THR A 1 300 ? -9.419 -3.227 -2.039 1.00 98.81 300 THR A N 1
ATOM 2124 C CA . THR A 1 300 ? -9.815 -2.232 -3.054 1.00 98.81 300 THR A CA 1
ATOM 2125 C C . THR A 1 300 ? -10.007 -0.837 -2.482 1.00 98.81 300 THR A C 1
ATOM 2127 O O . THR A 1 300 ? -10.412 -0.664 -1.333 1.00 98.81 300 THR A O 1
ATOM 2130 N N . ASN A 1 301 ? -9.803 0.169 -3.330 1.00 98.75 301 ASN A N 1
ATOM 2131 C CA . ASN A 1 301 ? -10.101 1.558 -3.019 1.00 98.75 301 ASN A CA 1
ATOM 2132 C C . ASN A 1 301 ? -11.022 2.174 -4.075 1.00 98.75 301 ASN A C 1
ATOM 2134 O O . ASN A 1 301 ? -10.711 2.128 -5.262 1.00 98.75 301 ASN A O 1
ATOM 2138 N N . SER A 1 302 ? -12.100 2.814 -3.634 1.00 98.31 302 SER A N 1
ATOM 2139 C CA . SER A 1 302 ? -12.914 3.730 -4.443 1.00 98.31 302 SER A CA 1
ATOM 2140 C C . SER A 1 302 ? -13.044 5.121 -3.815 1.00 98.31 302 SER A C 1
ATOM 2142 O O . SER A 1 302 ? -13.646 6.005 -4.420 1.00 98.31 302 SER A O 1
ATOM 2144 N N . GLY A 1 303 ? -12.495 5.319 -2.611 1.00 97.94 303 GLY A N 1
ATOM 2145 C CA . GLY A 1 303 ? -12.466 6.607 -1.926 1.00 97.94 303 GLY A CA 1
ATOM 2146 C C . GLY A 1 303 ? -11.368 7.541 -2.442 1.00 97.94 303 GLY A C 1
ATOM 2147 O O . GLY A 1 303 ? -10.347 7.110 -2.988 1.00 97.94 303 GLY A O 1
ATOM 2148 N N . GLU A 1 304 ? -11.564 8.843 -2.242 1.00 97.56 304 GLU A N 1
ATOM 2149 C CA . GLU A 1 304 ? -10.549 9.864 -2.517 1.00 97.56 304 GLU A CA 1
ATOM 2150 C C . GLU A 1 304 ? -9.403 9.773 -1.494 1.00 97.56 304 GLU A C 1
ATOM 2152 O O . GLU A 1 304 ? -9.642 9.743 -0.286 1.00 97.56 304 GLU A O 1
ATOM 2157 N N . ILE A 1 305 ? -8.154 9.779 -1.972 1.00 98.00 305 ILE A N 1
ATOM 2158 C CA . ILE A 1 305 ? -6.951 9.827 -1.129 1.00 98.00 305 ILE A CA 1
ATOM 2159 C C . ILE A 1 305 ? -6.282 11.195 -1.295 1.00 98.00 305 ILE A C 1
ATOM 2161 O O . ILE A 1 305 ? -5.532 11.422 -2.245 1.00 98.00 305 ILE A O 1
ATOM 2165 N N . ALA A 1 306 ? -6.546 12.100 -0.358 1.00 97.06 306 ALA A N 1
ATOM 2166 C CA . ALA A 1 306 ? -6.040 13.468 -0.328 1.00 97.06 306 ALA A CA 1
ATOM 2167 C C . ALA A 1 306 ? -4.811 13.573 0.591 1.00 97.06 306 ALA A C 1
ATOM 2169 O O . ALA A 1 306 ? -4.855 14.162 1.676 1.00 97.06 306 ALA A O 1
ATOM 2170 N N . ALA A 1 307 ? -3.706 12.968 0.146 1.00 97.62 307 ALA A N 1
ATOM 2171 C CA . ALA A 1 307 ? -2.417 13.094 0.819 1.00 97.62 307 ALA A CA 1
ATOM 2172 C C . ALA A 1 307 ? -1.718 14.412 0.449 1.00 97.62 307 ALA A C 1
ATOM 2174 O O . ALA A 1 307 ? -1.907 14.909 -0.661 1.00 97.62 307 ALA A O 1
ATOM 2175 N N . THR A 1 308 ? -0.865 14.947 1.328 1.00 97.25 308 THR A N 1
ATOM 2176 C CA . THR A 1 308 ? -0.064 16.156 1.026 1.00 97.25 308 THR A CA 1
ATOM 2177 C C . THR A 1 308 ? 1.439 15.904 0.890 1.00 97.25 308 THR A C 1
ATOM 2179 O O . THR A 1 308 ? 2.130 16.727 0.291 1.00 97.25 308 THR A O 1
ATOM 2182 N N . LYS A 1 309 ? 1.965 14.777 1.397 1.00 97.25 309 LYS A N 1
ATOM 2183 C CA . LYS A 1 309 ? 3.404 14.453 1.347 1.00 97.25 309 LYS A CA 1
ATOM 2184 C C . LYS A 1 309 ? 3.700 13.081 0.751 1.00 97.25 309 LYS A C 1
ATOM 2186 O O . LYS A 1 309 ? 4.562 12.981 -0.122 1.00 97.25 309 LYS A O 1
ATOM 2191 N N . SER A 1 310 ? 3.029 12.026 1.209 1.00 97.56 310 SER A N 1
ATOM 2192 C CA . SER A 1 310 ? 3.229 10.679 0.667 1.00 97.56 310 SER A CA 1
ATOM 2193 C C . SER A 1 310 ? 1.947 9.865 0.594 1.00 97.56 310 SER A C 1
ATOM 2195 O O . SER A 1 310 ? 1.032 10.021 1.406 1.00 97.56 310 SER A O 1
ATOM 2197 N N . ARG A 1 311 ? 1.921 8.951 -0.377 1.00 97.88 311 ARG A N 1
ATOM 2198 C CA . ARG A 1 311 ? 0.895 7.927 -0.507 1.00 97.88 311 ARG A CA 1
ATOM 2199 C C . ARG A 1 311 ? 1.537 6.556 -0.697 1.00 97.88 311 ARG A C 1
ATOM 2201 O O . ARG A 1 311 ? 2.299 6.352 -1.640 1.00 97.88 311 ARG A O 1
ATOM 2208 N N . SER A 1 312 ? 1.158 5.614 0.159 1.00 98.44 312 SER A N 1
ATOM 2209 C CA . SER A 1 312 ? 1.404 4.191 -0.084 1.00 98.44 312 SER A CA 1
ATOM 2210 C C . SER A 1 312 ? 0.267 3.628 -0.939 1.00 98.44 312 SER A C 1
ATOM 2212 O O . SER A 1 312 ? -0.905 3.792 -0.601 1.00 98.44 312 SER A O 1
ATOM 2214 N N . ILE A 1 313 ? 0.604 2.975 -2.048 1.00 98.62 313 ILE A N 1
ATOM 2215 C CA . ILE A 1 313 ? -0.341 2.230 -2.885 1.00 98.62 313 ILE A CA 1
ATOM 2216 C C . ILE A 1 313 ? -0.415 0.813 -2.321 1.00 98.62 313 ILE A C 1
ATOM 2218 O O . ILE A 1 313 ? 0.530 0.036 -2.468 1.00 98.62 313 ILE A O 1
ATOM 2222 N N . SER A 1 314 ? -1.515 0.529 -1.625 1.00 98.56 314 SER A N 1
ATOM 2223 C CA . SER A 1 314 ? -1.740 -0.711 -0.860 1.00 98.56 314 SER A CA 1
ATOM 2224 C C . SER A 1 314 ? -3.048 -1.421 -1.228 1.00 98.56 314 SER A C 1
ATOM 2226 O O . SER A 1 314 ? -3.348 -2.523 -0.775 1.00 98.56 314 SER A O 1
ATOM 2228 N N . GLU A 1 315 ? -3.861 -0.795 -2.065 1.00 98.56 315 GLU A N 1
ATOM 2229 C CA . GLU A 1 315 ? -4.882 -1.471 -2.841 1.00 98.56 315 GLU A CA 1
ATOM 2230 C C . GLU A 1 315 ? -4.231 -2.430 -3.856 1.00 98.56 315 GLU A C 1
ATOM 2232 O O . GLU A 1 315 ? -3.135 -2.181 -4.363 1.00 98.56 315 GLU A O 1
ATOM 2237 N N . SER A 1 316 ? -4.892 -3.555 -4.142 1.00 98.50 316 SER A N 1
ATOM 2238 C CA . SER A 1 316 ? -4.346 -4.587 -5.033 1.00 98.50 316 SER A CA 1
ATOM 2239 C C . SER A 1 316 ? -4.142 -4.069 -6.458 1.00 98.50 316 SER A C 1
ATOM 2241 O O . SER A 1 316 ? -3.163 -4.430 -7.109 1.00 98.50 316 SER A O 1
ATOM 2243 N N . GLU A 1 317 ? -5.029 -3.188 -6.918 1.00 98.25 317 GLU A N 1
ATOM 2244 C CA . GLU A 1 317 ? -4.898 -2.482 -8.188 1.00 98.25 317 GLU A CA 1
ATOM 2245 C C . GLU A 1 317 ? -5.202 -0.994 -8.004 1.00 98.25 317 GLU A C 1
ATOM 2247 O O . GLU A 1 317 ? -6.188 -0.627 -7.362 1.00 98.25 317 GLU A O 1
ATOM 2252 N N . ALA A 1 318 ? -4.378 -0.141 -8.611 1.00 97.62 318 ALA A N 1
ATOM 2253 C CA . ALA A 1 318 ? -4.560 1.302 -8.637 1.00 97.62 318 ALA A CA 1
ATOM 2254 C C . ALA A 1 318 ? -4.291 1.867 -10.032 1.00 97.62 318 ALA A C 1
ATOM 2256 O O . ALA A 1 318 ? -3.399 1.418 -10.755 1.00 97.62 318 ALA A O 1
ATOM 2257 N N . THR A 1 319 ? -5.041 2.907 -10.386 1.00 96.12 319 THR A N 1
ATOM 2258 C CA . THR A 1 319 ? -4.745 3.759 -11.540 1.00 96.12 319 THR A CA 1
ATOM 2259 C C . THR A 1 319 ? -4.641 5.200 -11.065 1.00 96.12 319 THR A C 1
ATOM 2261 O O . THR A 1 319 ? -5.520 5.675 -10.345 1.00 96.12 319 THR A O 1
ATOM 2264 N N . LEU A 1 320 ? -3.557 5.878 -11.439 1.00 94.06 320 LEU A N 1
ATOM 2265 C CA . LEU A 1 320 ? -3.350 7.296 -11.173 1.00 94.06 320 LEU A CA 1
ATOM 2266 C C . LEU A 1 320 ? -3.285 8.045 -12.503 1.00 94.06 320 LEU A C 1
ATOM 2268 O O . LEU A 1 320 ? -2.340 7.889 -13.274 1.00 94.06 320 LEU A O 1
ATOM 2272 N N . ASP A 1 321 ? -4.305 8.864 -12.741 1.00 84.69 321 ASP A N 1
ATOM 2273 C CA . ASP A 1 321 ? -4.418 9.719 -13.917 1.00 84.69 321 ASP A CA 1
ATOM 2274 C C . ASP A 1 321 ? -4.617 11.157 -13.430 1.00 84.69 321 ASP A C 1
ATOM 2276 O O . ASP A 1 321 ? -5.709 11.554 -13.022 1.00 84.69 321 ASP A O 1
ATOM 2280 N N . GLY A 1 322 ? -3.529 11.926 -13.378 1.00 85.56 322 GLY A N 1
ATOM 2281 C CA . GLY A 1 322 ? -3.550 13.291 -12.859 1.00 85.56 322 GLY A CA 1
ATOM 2282 C C . GLY A 1 322 ? -2.213 13.736 -12.281 1.00 85.56 322 GLY A C 1
ATOM 2283 O O . GLY A 1 322 ? -1.274 12.956 -12.148 1.00 85.56 322 GLY A O 1
ATOM 2284 N N . ASN A 1 323 ? -2.124 15.021 -11.945 1.00 91.38 323 ASN A N 1
ATOM 2285 C CA . ASN A 1 323 ? -0.909 15.586 -11.369 1.00 91.38 323 ASN A CA 1
ATOM 2286 C C . ASN A 1 323 ? -0.728 15.099 -9.928 1.00 91.38 323 ASN A C 1
ATOM 2288 O O . ASN A 1 323 ? -1.647 15.189 -9.113 1.00 91.38 323 ASN A O 1
ATOM 2292 N N . CYS A 1 324 ? 0.468 14.620 -9.606 1.00 91.56 324 CYS A N 1
ATOM 2293 C CA . CYS A 1 324 ? 0.816 14.072 -8.309 1.00 91.56 324 CYS A CA 1
ATOM 2294 C C . CYS A 1 324 ? 2.144 14.662 -7.819 1.00 91.56 324 CYS A C 1
ATOM 2296 O O . CYS A 1 324 ? 3.219 14.340 -8.318 1.00 91.56 324 CYS A O 1
ATOM 2298 N N . ALA A 1 325 ? 2.078 15.506 -6.790 1.00 93.06 325 ALA A N 1
ATOM 2299 C CA . ALA A 1 325 ? 3.267 16.064 -6.138 1.00 93.06 325 ALA A CA 1
ATOM 2300 C C . ALA A 1 325 ? 3.757 15.223 -4.941 1.00 93.06 325 ALA A C 1
ATOM 2302 O O . ALA A 1 325 ? 4.578 15.675 -4.144 1.00 93.06 325 ALA A O 1
ATOM 2303 N N . LEU A 1 326 ? 3.217 14.013 -4.781 1.00 94.88 326 LEU A N 1
ATOM 2304 C CA . LEU A 1 326 ? 3.426 13.165 -3.611 1.00 94.88 326 LEU A CA 1
ATOM 2305 C C . LEU A 1 326 ? 4.585 12.202 -3.829 1.00 94.88 326 LEU A C 1
ATOM 2307 O O . LEU A 1 326 ? 4.821 11.743 -4.945 1.00 94.88 326 LEU A O 1
ATOM 2311 N N . ASN A 1 327 ? 5.249 11.822 -2.739 1.00 97.06 327 ASN A N 1
ATOM 2312 C CA . ASN A 1 327 ? 6.077 10.624 -2.756 1.00 97.06 327 ASN A CA 1
ATOM 2313 C C . ASN A 1 327 ? 5.172 9.386 -2.820 1.00 97.06 327 ASN A C 1
ATOM 2315 O O . ASN A 1 327 ? 4.269 9.240 -1.992 1.00 97.06 327 ASN A O 1
ATOM 2319 N N . LEU A 1 328 ? 5.418 8.500 -3.778 1.00 97.88 328 LEU A N 1
ATOM 2320 C CA . LEU A 1 328 ? 4.665 7.269 -3.979 1.00 97.88 328 LEU A CA 1
ATOM 2321 C C . LEU A 1 328 ? 5.513 6.064 -3.583 1.00 97.88 328 LEU A C 1
ATOM 2323 O O . LEU A 1 328 ? 6.643 5.923 -4.046 1.00 97.88 328 LEU A O 1
ATOM 2327 N N . THR A 1 329 ? 4.931 5.171 -2.788 1.00 98.50 329 THR A N 1
ATOM 2328 C CA . THR A 1 329 ? 5.497 3.847 -2.513 1.00 98.50 329 THR A CA 1
ATOM 2329 C C . THR A 1 329 ? 4.492 2.791 -2.946 1.00 98.50 329 THR A C 1
ATOM 2331 O O . THR A 1 329 ? 3.376 2.754 -2.432 1.00 98.50 329 THR A O 1
ATOM 2334 N N . VAL A 1 330 ? 4.865 1.929 -3.889 1.00 98.69 330 VAL A N 1
ATOM 2335 C CA . VAL A 1 330 ? 4.013 0.828 -4.364 1.00 98.69 330 VAL A CA 1
ATOM 2336 C C . VAL A 1 330 ? 4.351 -0.428 -3.578 1.00 98.69 330 VAL A C 1
ATOM 2338 O O . VAL A 1 330 ? 5.506 -0.848 -3.596 1.00 98.69 330 VAL A O 1
ATOM 2341 N N . HIS A 1 331 ? 3.377 -1.021 -2.881 1.00 98.31 331 HIS A N 1
ATOM 2342 C CA . HIS A 1 331 ? 3.604 -2.240 -2.094 1.00 98.31 331 HIS A CA 1
ATOM 2343 C C . HIS A 1 331 ? 3.904 -3.464 -2.979 1.00 98.31 331 HIS A C 1
ATOM 2345 O O . HIS A 1 331 ? 3.460 -3.501 -4.127 1.00 98.31 331 HIS A O 1
ATOM 2351 N N . PRO A 1 332 ? 4.595 -4.499 -2.454 1.00 96.75 332 PRO A N 1
ATOM 2352 C CA . PRO A 1 332 ? 5.080 -5.634 -3.249 1.00 96.75 332 PRO A CA 1
ATOM 2353 C C . PRO A 1 332 ? 4.049 -6.389 -4.099 1.00 96.75 332 PRO A C 1
ATOM 2355 O O . PRO A 1 332 ? 4.375 -6.900 -5.167 1.00 96.75 332 PRO A O 1
ATOM 2358 N N . TYR A 1 333 ? 2.798 -6.462 -3.644 1.00 96.44 333 TYR A N 1
ATOM 2359 C CA . TYR A 1 333 ? 1.707 -7.144 -4.351 1.00 96.44 333 TYR A CA 1
ATOM 2360 C C . TYR A 1 333 ? 0.879 -6.206 -5.240 1.00 96.44 333 TYR A C 1
ATOM 2362 O O . TYR A 1 333 ? 0.022 -6.682 -5.985 1.00 96.44 333 TYR A O 1
ATOM 2370 N N . ALA A 1 334 ? 1.060 -4.891 -5.111 1.00 98.62 334 ALA A N 1
ATOM 2371 C CA . ALA A 1 334 ? 0.190 -3.910 -5.737 1.00 98.62 334 ALA A CA 1
ATOM 2372 C C . ALA A 1 334 ? 0.535 -3.734 -7.218 1.00 98.62 334 ALA A C 1
ATOM 2374 O O . ALA A 1 334 ? 1.704 -3.721 -7.618 1.00 98.62 334 ALA A O 1
ATOM 2375 N N . VAL A 1 335 ? -0.505 -3.559 -8.031 1.00 98.69 335 VAL A N 1
ATOM 2376 C CA . VAL A 1 335 ? -0.385 -3.225 -9.450 1.00 98.69 335 VAL A CA 1
ATOM 2377 C C . VAL A 1 335 ? -0.791 -1.770 -9.644 1.00 98.69 335 VAL A C 1
ATOM 2379 O O . VAL A 1 335 ? -1.957 -1.415 -9.478 1.00 98.69 335 VAL A O 1
ATOM 2382 N N . LEU A 1 336 ? 0.165 -0.923 -10.021 1.00 98.62 336 LEU A N 1
ATOM 2383 C CA . LEU A 1 336 ? -0.056 0.490 -10.306 1.00 98.62 336 LEU A CA 1
ATOM 2384 C C . LEU A 1 336 ? 0.039 0.764 -11.811 1.00 98.62 336 LEU A C 1
ATOM 2386 O O . LEU A 1 336 ? 1.003 0.383 -12.477 1.00 98.62 336 LEU A O 1
ATOM 2390 N N . LYS A 1 337 ? -0.947 1.488 -12.340 1.00 98.50 337 LYS A N 1
ATOM 2391 C CA . LYS A 1 337 ? -0.939 2.041 -13.698 1.00 98.50 337 LYS A CA 1
ATOM 2392 C C . LYS A 1 337 ? -0.945 3.567 -13.642 1.00 98.50 337 LYS A C 1
ATOM 2394 O O . LYS A 1 337 ? -1.763 4.155 -12.941 1.00 98.50 337 LYS A O 1
ATOM 2399 N N . ILE A 1 338 ? -0.052 4.193 -14.400 1.00 97.88 338 ILE A N 1
ATOM 2400 C CA . ILE A 1 338 ? -0.016 5.640 -14.628 1.00 97.88 338 ILE A CA 1
ATOM 2401 C C . ILE A 1 338 ? -0.257 5.876 -16.115 1.00 97.88 338 ILE A C 1
ATOM 2403 O O . ILE A 1 338 ? 0.522 5.382 -16.932 1.00 97.88 338 ILE A O 1
ATOM 2407 N N . SER A 1 339 ? -1.307 6.612 -16.485 1.00 95.50 339 SER A N 1
ATOM 2408 C CA . SER A 1 339 ? -1.590 6.886 -17.905 1.00 95.50 339 SER A CA 1
ATOM 2409 C C . SER A 1 339 ? -1.223 8.303 -18.330 1.00 95.50 339 SER A C 1
ATOM 2411 O O . SER A 1 339 ? -0.918 8.526 -19.499 1.00 95.50 339 SER A O 1
ATOM 2413 N N . SER A 1 340 ? -1.262 9.267 -17.407 1.00 95.19 340 SER A N 1
ATOM 2414 C CA . SER A 1 340 ? -0.945 10.675 -17.672 1.00 95.19 340 SER A CA 1
ATOM 2415 C C . SER A 1 340 ? -0.711 11.467 -16.376 1.00 95.19 340 SER A C 1
ATOM 2417 O O . SER A 1 340 ? -0.940 10.954 -15.278 1.00 95.19 340 SER A O 1
ATOM 2419 N N . GLY A 1 341 ? -0.296 12.732 -16.513 1.00 95.50 341 GLY A N 1
ATOM 2420 C CA . GLY A 1 341 ? -0.107 13.682 -15.410 1.00 95.50 341 GLY A CA 1
ATOM 2421 C C . GLY A 1 341 ? 1.351 14.089 -15.193 1.00 95.50 341 GLY A C 1
ATOM 2422 O O . GLY A 1 341 ? 2.257 13.532 -15.808 1.00 95.50 341 GLY A O 1
ATOM 2423 N N . SER A 1 342 ? 1.571 15.079 -14.329 1.00 95.12 342 SER A N 1
ATOM 2424 C CA . SER A 1 342 ? 2.901 15.502 -13.866 1.00 95.12 342 SER A CA 1
ATOM 2425 C C . SER A 1 342 ? 3.192 14.925 -12.479 1.00 95.12 342 SER A C 1
ATOM 2427 O O . SER A 1 342 ? 2.389 15.087 -11.558 1.00 95.12 342 SER A O 1
ATOM 2429 N N . TYR A 1 343 ? 4.333 14.250 -12.339 1.00 95.69 343 TYR A N 1
ATOM 2430 C CA . TYR A 1 343 ? 4.759 13.529 -11.143 1.00 95.69 343 TYR A CA 1
ATOM 2431 C C . TYR A 1 343 ? 6.039 14.142 -10.582 1.00 95.69 343 TYR A C 1
ATOM 2433 O O . TYR A 1 343 ? 7.144 13.866 -11.048 1.00 95.69 343 TYR A O 1
ATOM 2441 N N . THR A 1 344 ? 5.896 14.955 -9.536 1.00 95.25 344 THR A N 1
ATOM 2442 C CA . THR A 1 344 ? 6.994 15.795 -9.025 1.00 95.25 344 THR A CA 1
ATOM 2443 C C . THR A 1 344 ? 7.600 15.289 -7.711 1.00 95.25 344 THR A C 1
ATOM 2445 O O . THR A 1 344 ? 8.638 15.789 -7.280 1.00 95.25 344 THR A O 1
ATOM 2448 N N . GLY A 1 345 ? 6.988 14.276 -7.081 1.00 95.38 345 GLY A N 1
ATOM 2449 C CA . GLY A 1 345 ? 7.508 13.566 -5.903 1.00 95.38 345 GLY A CA 1
ATOM 2450 C C . GLY A 1 345 ? 8.289 12.296 -6.263 1.00 95.38 345 GLY A C 1
ATOM 2451 O O . GLY A 1 345 ? 8.295 11.881 -7.421 1.00 95.38 345 GLY A O 1
ATOM 2452 N N . SER A 1 346 ? 8.983 11.687 -5.295 1.00 96.56 346 SER A N 1
ATOM 2453 C CA . SER A 1 346 ? 9.740 10.439 -5.514 1.00 96.56 346 SER A CA 1
ATOM 2454 C C . SER A 1 346 ? 8.811 9.250 -5.757 1.00 96.56 346 SER A C 1
ATOM 2456 O O . SER A 1 346 ? 7.740 9.182 -5.166 1.00 96.56 346 SER A O 1
ATOM 2458 N N . ILE A 1 347 ? 9.241 8.287 -6.570 1.00 97.81 347 ILE A N 1
ATOM 2459 C CA . ILE A 1 347 ? 8.524 7.028 -6.795 1.00 97.81 347 ILE A CA 1
ATOM 2460 C C . ILE A 1 347 ? 9.432 5.876 -6.381 1.00 97.81 347 ILE A C 1
ATOM 2462 O O . ILE A 1 347 ? 10.540 5.734 -6.896 1.00 97.81 347 ILE A O 1
ATOM 2466 N N . GLU A 1 348 ? 8.948 5.057 -5.458 1.00 97.94 348 GLU A N 1
ATOM 2467 C CA . GLU A 1 348 ? 9.563 3.800 -5.056 1.00 97.94 348 GLU A CA 1
ATOM 2468 C C . GLU A 1 348 ? 8.609 2.650 -5.389 1.00 97.94 348 GLU A C 1
ATOM 2470 O O . GLU A 1 348 ? 7.553 2.490 -4.771 1.00 97.94 348 GLU A O 1
ATOM 2475 N N . ASN A 1 349 ? 8.961 1.854 -6.394 1.00 98.50 349 ASN A N 1
ATOM 2476 C CA . ASN A 1 349 ? 8.157 0.725 -6.830 1.00 98.50 349 ASN A CA 1
ATOM 2477 C C . ASN A 1 349 ? 8.696 -0.587 -6.258 1.00 98.50 349 ASN A C 1
ATOM 2479 O O . ASN A 1 349 ? 9.758 -1.039 -6.676 1.00 98.50 349 ASN A O 1
ATOM 2483 N N . LYS A 1 350 ? 7.936 -1.231 -5.367 1.00 97.94 350 LYS A N 1
ATOM 2484 C CA . LYS A 1 350 ? 8.190 -2.615 -4.930 1.00 97.94 350 LYS A CA 1
ATOM 2485 C C . LYS A 1 350 ? 7.213 -3.615 -5.554 1.00 97.94 350 LYS A C 1
ATOM 2487 O O . LYS A 1 350 ? 7.436 -4.818 -5.454 1.00 97.94 350 LYS A O 1
ATOM 2492 N N . GLY A 1 351 ? 6.143 -3.132 -6.188 1.00 98.25 351 GLY A N 1
ATOM 2493 C CA . GLY A 1 351 ? 5.127 -3.941 -6.861 1.00 98.25 351 GLY A CA 1
ATOM 2494 C C . GLY A 1 351 ? 5.310 -3.990 -8.376 1.00 98.25 351 GLY A C 1
ATOM 2495 O O . GLY A 1 351 ? 6.429 -4.022 -8.893 1.00 98.25 351 GLY A O 1
ATOM 2496 N N . SER A 1 352 ? 4.195 -3.979 -9.107 1.00 98.50 352 SER A N 1
ATOM 2497 C CA . SER A 1 352 ? 4.200 -3.878 -10.567 1.00 98.50 352 SER A CA 1
ATOM 2498 C C . SER A 1 352 ? 3.710 -2.504 -11.010 1.00 98.50 352 SER A C 1
ATOM 2500 O O . SER A 1 352 ? 2.537 -2.180 -10.847 1.00 98.50 352 SER A O 1
ATOM 2502 N N . LEU A 1 353 ? 4.585 -1.725 -11.641 1.00 98.81 353 LEU A N 1
ATOM 2503 C CA . LEU A 1 353 ? 4.279 -0.403 -12.177 1.00 98.81 353 LEU A CA 1
ATOM 2504 C C . LEU A 1 353 ? 4.272 -0.423 -13.708 1.00 98.81 353 LEU A C 1
ATOM 2506 O O . LEU A 1 353 ? 5.234 -0.849 -14.343 1.00 98.81 353 LEU A O 1
ATOM 2510 N N . THR A 1 354 ? 3.189 0.059 -14.314 1.00 98.75 354 THR A N 1
ATOM 2511 C CA . THR A 1 354 ? 3.118 0.359 -15.751 1.00 98.75 354 THR A CA 1
ATOM 2512 C C . THR A 1 354 ? 2.917 1.854 -15.969 1.00 98.75 354 THR A C 1
ATOM 2514 O O . THR A 1 354 ? 1.940 2.421 -15.481 1.00 98.75 354 THR A O 1
ATOM 2517 N N . VAL A 1 355 ? 3.805 2.480 -16.739 1.00 98.50 355 VAL A N 1
ATOM 2518 C CA . VAL A 1 355 ? 3.730 3.889 -17.137 1.00 98.50 355 VAL A CA 1
ATOM 2519 C C . VAL A 1 355 ? 3.397 3.974 -18.624 1.00 98.50 355 VAL A C 1
ATOM 2521 O O . VAL A 1 355 ? 4.193 3.584 -19.472 1.00 98.50 355 VAL A O 1
ATOM 2524 N N . ASN A 1 356 ? 2.213 4.483 -18.950 1.00 97.75 356 ASN A N 1
ATOM 2525 C CA . ASN A 1 356 ? 1.746 4.686 -20.324 1.00 97.75 356 ASN A CA 1
ATOM 2526 C C . ASN A 1 356 ? 1.874 6.140 -20.800 1.00 97.75 356 ASN A C 1
ATOM 2528 O O . ASN A 1 356 ? 1.623 6.404 -21.973 1.00 97.75 356 ASN A O 1
ATOM 2532 N N . GLY A 1 357 ? 2.253 7.065 -19.918 1.00 95.56 357 GLY A N 1
ATOM 2533 C CA . GLY A 1 357 ? 2.420 8.484 -20.216 1.00 95.56 357 GLY A CA 1
ATOM 2534 C C . GLY A 1 357 ? 2.625 9.316 -18.948 1.00 95.56 357 GLY A C 1
ATOM 2535 O O . GLY A 1 357 ? 2.567 8.788 -17.839 1.00 95.56 357 GLY A O 1
ATOM 2536 N N . GLY A 1 358 ? 2.843 10.621 -19.119 1.00 95.88 358 GLY A N 1
ATOM 2537 C CA . GLY A 1 358 ? 3.097 11.575 -18.033 1.00 95.88 358 GLY A CA 1
ATOM 2538 C C . GLY A 1 358 ? 4.505 12.174 -18.062 1.00 95.88 358 GLY A C 1
ATOM 2539 O O . GLY A 1 358 ? 5.329 11.792 -18.892 1.00 95.88 358 GLY A O 1
ATOM 2540 N N . THR A 1 359 ? 4.758 13.117 -17.158 1.00 95.81 359 THR A N 1
ATOM 2541 C CA . THR A 1 359 ? 6.050 13.799 -16.985 1.00 95.81 359 THR A CA 1
ATOM 2542 C C . THR A 1 359 ? 6.590 13.535 -15.583 1.00 95.81 359 THR A C 1
ATOM 2544 O O . THR A 1 359 ? 5.833 13.628 -14.616 1.00 95.81 359 THR A O 1
ATOM 2547 N N . PHE A 1 360 ? 7.879 13.213 -15.470 1.00 95.75 360 PHE A N 1
ATOM 2548 C CA . PHE A 1 360 ? 8.545 12.855 -14.216 1.00 95.75 360 PHE A CA 1
ATOM 2549 C C . PHE A 1 360 ? 9.751 13.771 -13.965 1.00 95.75 360 PHE A C 1
ATOM 2551 O O . PHE A 1 360 ? 10.824 13.565 -14.527 1.00 95.75 360 PHE A O 1
ATOM 2558 N N . ASP A 1 361 ? 9.563 14.764 -13.095 1.00 89.75 361 ASP A N 1
ATOM 2559 C CA . ASP A 1 361 ? 10.478 15.901 -12.901 1.00 89.75 361 ASP A CA 1
ATOM 2560 C C . ASP A 1 361 ? 11.855 15.519 -12.328 1.00 89.75 361 ASP A C 1
ATOM 2562 O O . ASP A 1 361 ? 11.928 14.691 -11.421 1.00 89.75 361 ASP A O 1
ATOM 2566 N N . ALA A 1 362 ? 12.926 16.212 -12.726 1.00 80.62 362 ALA A N 1
ATOM 2567 C CA . ALA A 1 362 ? 14.333 15.856 -12.463 1.00 80.62 362 ALA A CA 1
ATOM 2568 C C . ALA A 1 362 ? 14.785 15.666 -10.998 1.00 80.62 362 ALA A C 1
ATOM 2570 O O . ALA A 1 362 ? 15.734 14.937 -10.720 1.00 80.62 362 ALA A O 1
ATOM 2571 N N . ASN A 1 363 ? 14.146 16.326 -10.029 1.00 81.94 363 ASN A N 1
ATOM 2572 C CA . ASN A 1 363 ? 14.731 16.527 -8.692 1.00 81.94 363 ASN A CA 1
ATOM 2573 C C . ASN A 1 363 ? 14.437 15.416 -7.667 1.00 81.94 363 ASN A C 1
ATOM 2575 O O . ASN A 1 363 ? 14.631 15.622 -6.463 1.00 81.94 363 ASN A O 1
ATOM 2579 N N . LYS A 1 364 ? 13.900 14.273 -8.101 1.00 90.75 364 LYS A N 1
ATOM 2580 C CA . LYS A 1 364 ? 13.452 13.195 -7.208 1.00 90.75 364 LYS A CA 1
ATOM 2581 C C . LYS A 1 364 ? 13.833 11.822 -7.730 1.00 90.75 364 LYS A C 1
ATOM 2583 O O . LYS A 1 364 ? 14.122 11.635 -8.904 1.00 90.75 364 LYS A O 1
ATOM 2588 N N . ASN A 1 365 ? 13.764 10.848 -6.833 1.00 93.06 365 ASN A N 1
ATOM 2589 C CA . ASN A 1 365 ? 14.125 9.475 -7.141 1.00 93.06 365 ASN A CA 1
ATOM 2590 C C . ASN A 1 365 ? 13.001 8.778 -7.922 1.00 93.06 365 ASN A C 1
ATOM 2592 O O . ASN A 1 365 ? 11.820 8.961 -7.614 1.00 93.06 365 ASN A O 1
ATOM 2596 N N . PHE A 1 366 ? 13.375 7.949 -8.893 1.00 97.38 366 PHE A N 1
ATOM 2597 C CA . PHE A 1 366 ? 12.521 6.905 -9.456 1.00 97.38 366 PHE A CA 1
ATOM 2598 C C . PHE A 1 366 ? 13.263 5.581 -9.308 1.00 97.38 366 PHE A C 1
ATOM 2600 O O . PHE A 1 366 ? 14.216 5.314 -10.038 1.00 97.38 366 PHE A O 1
ATOM 2607 N N . ILE A 1 367 ? 12.845 4.775 -8.336 1.00 97.56 367 ILE A N 1
ATOM 2608 C CA . ILE A 1 367 ? 13.511 3.519 -7.992 1.00 97.56 367 ILE A CA 1
ATOM 2609 C C . ILE A 1 367 ? 12.535 2.371 -8.206 1.00 97.56 367 ILE A C 1
ATOM 2611 O O . ILE A 1 367 ? 11.408 2.398 -7.710 1.00 97.56 367 ILE A O 1
ATOM 2615 N N . ASN A 1 368 ? 12.981 1.367 -8.947 1.00 98.50 368 ASN A N 1
ATOM 2616 C CA . ASN A 1 368 ? 12.272 0.127 -9.178 1.00 98.50 368 ASN A CA 1
ATOM 2617 C C . ASN A 1 368 ? 13.012 -1.042 -8.520 1.00 98.50 368 ASN A C 1
ATOM 2619 O O . ASN A 1 368 ? 14.121 -1.372 -8.924 1.00 98.50 368 ASN A O 1
ATOM 2623 N N . HIS A 1 369 ? 12.346 -1.695 -7.572 1.00 97.62 369 HIS A N 1
ATOM 2624 C CA . HIS A 1 369 ? 12.820 -2.899 -6.884 1.00 97.62 369 HIS A CA 1
ATOM 2625 C C . HIS A 1 369 ? 12.183 -4.187 -7.422 1.00 97.62 369 HIS A C 1
ATOM 2627 O O . HIS A 1 369 ? 12.580 -5.280 -7.044 1.00 97.62 369 HIS A O 1
ATOM 2633 N N . ASN A 1 370 ? 11.151 -4.080 -8.262 1.00 98.00 370 ASN A N 1
ATOM 2634 C CA . ASN A 1 370 ? 10.408 -5.228 -8.779 1.00 98.00 370 ASN A CA 1
ATOM 2635 C C . ASN A 1 370 ? 10.080 -4.988 -10.255 1.00 98.00 370 ASN A C 1
ATOM 2637 O O . ASN A 1 370 ? 11.000 -4.799 -11.043 1.00 98.00 370 ASN A O 1
ATOM 2641 N N . LYS A 1 371 ? 8.815 -4.951 -10.678 1.00 98.56 371 LYS A N 1
ATOM 2642 C CA . LYS A 1 371 ? 8.478 -4.898 -12.104 1.00 98.56 371 LYS A CA 1
ATOM 2643 C C . LYS A 1 371 ? 8.085 -3.497 -12.552 1.00 98.56 371 LYS A C 1
ATOM 2645 O O . LYS A 1 371 ? 7.065 -2.975 -12.104 1.00 98.56 371 LYS A O 1
ATOM 2650 N N . LEU A 1 372 ? 8.809 -2.947 -13.521 1.00 98.81 372 LEU A N 1
ATOM 2651 C CA . LEU A 1 372 ? 8.501 -1.680 -14.180 1.00 98.81 372 LEU A CA 1
ATOM 2652 C C . LEU A 1 372 ? 8.383 -1.862 -15.697 1.00 98.81 372 LEU A C 1
ATOM 2654 O O . LEU A 1 372 ? 9.269 -2.411 -16.348 1.00 98.81 372 LEU A O 1
ATOM 2658 N N . VAL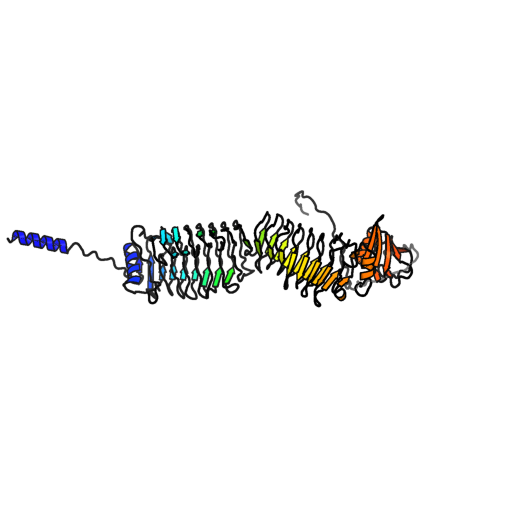 A 1 373 ? 7.299 -1.352 -16.277 1.00 98.88 373 VAL A N 1
ATOM 2659 C CA . VAL A 1 373 ? 7.123 -1.241 -17.730 1.00 98.88 373 VAL A CA 1
ATOM 2660 C C . VAL A 1 373 ? 6.840 0.211 -18.094 1.00 98.88 373 VAL A C 1
ATOM 2662 O O . VAL A 1 373 ? 5.836 0.771 -17.660 1.00 98.88 373 VAL A O 1
ATOM 2665 N N . ILE A 1 374 ? 7.701 0.812 -18.911 1.00 98.75 374 ILE A N 1
ATOM 2666 C CA . ILE A 1 374 ? 7.539 2.165 -19.448 1.00 98.75 374 ILE A CA 1
ATOM 2667 C C . ILE A 1 374 ? 7.175 2.049 -20.926 1.00 98.75 374 ILE A C 1
ATOM 2669 O O . ILE A 1 374 ? 7.984 1.623 -21.745 1.00 98.75 374 ILE A O 1
ATOM 2673 N N . ASN A 1 375 ? 5.950 2.423 -21.275 1.00 98.56 375 ASN A N 1
ATOM 2674 C CA . ASN A 1 375 ? 5.466 2.451 -22.654 1.00 98.56 375 ASN A CA 1
ATOM 2675 C C . ASN A 1 375 ? 5.603 3.839 -23.291 1.00 98.56 375 ASN A C 1
ATOM 2677 O O . ASN A 1 375 ? 5.784 3.940 -24.502 1.00 98.56 375 ASN A O 1
ATOM 2681 N N . SER A 1 376 ? 5.503 4.902 -22.491 1.00 97.56 376 SER A N 1
ATOM 2682 C CA . SER A 1 376 ? 5.676 6.292 -22.921 1.00 97.56 376 SER A CA 1
ATOM 2683 C C . SER A 1 376 ? 5.879 7.212 -21.707 1.00 97.56 376 SER A C 1
ATOM 2685 O O . SER A 1 376 ? 5.853 6.746 -20.568 1.00 97.56 376 SER A O 1
ATOM 2687 N N . GLY A 1 377 ? 6.035 8.514 -21.951 1.00 96.56 377 GLY A N 1
ATOM 2688 C CA . GLY A 1 377 ? 6.250 9.557 -20.943 1.00 96.56 377 GLY A CA 1
ATOM 2689 C C . GLY A 1 377 ? 7.564 10.311 -21.142 1.00 96.56 377 GLY A C 1
ATOM 2690 O O . GLY A 1 377 ? 8.407 9.882 -21.928 1.00 96.56 377 GLY A O 1
ATOM 2691 N N . THR A 1 378 ? 7.722 11.419 -20.421 1.00 96.56 378 THR A N 1
ATOM 2692 C CA . THR A 1 378 ? 8.944 12.234 -20.389 1.00 96.56 378 THR A CA 1
ATOM 2693 C C . THR A 1 378 ? 9.570 12.139 -19.003 1.00 96.56 378 THR A C 1
ATOM 2695 O O . THR A 1 378 ? 8.925 12.447 -18.000 1.00 96.56 378 THR A O 1
ATOM 2698 N N . PHE A 1 379 ? 10.819 11.696 -18.937 1.00 96.25 379 PHE A N 1
ATOM 2699 C CA . PHE A 1 379 ? 11.567 11.465 -17.711 1.00 96.25 379 PHE A CA 1
ATOM 2700 C C . PHE A 1 379 ? 12.753 12.417 -17.674 1.00 96.25 379 PHE A C 1
ATOM 2702 O O . PHE A 1 379 ? 13.780 12.181 -18.306 1.00 96.25 379 PHE A O 1
ATOM 2709 N N . GLU A 1 380 ? 12.602 13.485 -16.899 1.00 93.50 380 GLU A N 1
ATOM 2710 C CA . GLU A 1 380 ? 13.676 14.437 -16.611 1.00 93.50 380 GLU A CA 1
ATOM 2711 C C . GLU A 1 380 ? 14.555 13.955 -15.440 1.00 93.50 380 GLU A C 1
ATOM 2713 O O . GLU A 1 380 ? 15.547 14.593 -15.098 1.00 93.50 380 GLU A O 1
ATOM 2718 N N . ARG A 1 381 ? 14.167 12.850 -14.781 1.00 91.81 381 ARG A N 1
ATOM 2719 C CA . ARG A 1 381 ? 14.890 12.189 -13.683 1.00 91.81 381 ARG A CA 1
ATOM 2720 C C . ARG A 1 381 ? 15.386 10.807 -14.077 1.00 91.81 381 ARG A C 1
ATOM 2722 O O . ARG A 1 381 ? 14.759 10.119 -14.887 1.00 91.81 381 ARG A O 1
ATOM 2729 N N . GLY A 1 382 ? 16.444 10.364 -13.399 1.00 92.31 382 GLY A N 1
ATOM 2730 C CA . GLY A 1 382 ? 17.004 9.039 -13.620 1.00 92.31 382 GLY A CA 1
ATOM 2731 C C . GLY A 1 382 ? 16.051 7.929 -13.186 1.00 92.31 382 GLY A C 1
ATOM 2732 O O . GLY A 1 382 ? 15.421 8.014 -12.125 1.00 92.31 382 GLY A O 1
ATOM 2733 N N . VAL A 1 383 ? 15.967 6.876 -14.000 1.00 97.00 383 VAL A N 1
ATOM 2734 C CA . VAL A 1 383 ? 15.230 5.648 -13.674 1.00 97.00 383 VAL A CA 1
ATOM 2735 C C . VAL A 1 383 ? 16.235 4.600 -13.224 1.00 97.00 383 VAL A C 1
ATOM 2737 O O . VAL A 1 383 ? 17.063 4.147 -14.012 1.00 97.00 383 VAL A O 1
ATOM 2740 N N . ARG A 1 384 ? 16.158 4.207 -11.951 1.00 97.50 384 ARG A N 1
ATOM 2741 C CA . ARG A 1 384 ? 17.067 3.231 -11.348 1.00 97.50 384 ARG A CA 1
ATOM 2742 C C . ARG A 1 384 ? 16.337 1.933 -11.041 1.00 97.50 384 ARG A C 1
ATOM 2744 O O . ARG A 1 384 ? 15.301 1.940 -10.386 1.00 97.50 384 ARG A O 1
ATOM 2751 N N . THR A 1 385 ? 16.905 0.827 -11.494 1.00 98.00 385 THR A N 1
ATOM 2752 C CA . THR A 1 385 ? 16.481 -0.538 -11.169 1.00 98.00 385 THR A CA 1
ATOM 2753 C C . THR A 1 385 ? 17.470 -1.120 -10.173 1.00 98.00 385 THR A C 1
ATOM 2755 O O . THR A 1 385 ? 18.673 -0.963 -10.371 1.00 98.00 385 THR A O 1
ATOM 2758 N N . THR A 1 386 ? 16.986 -1.750 -9.111 1.00 95.75 386 THR A N 1
ATOM 2759 C CA . THR A 1 386 ? 17.814 -2.290 -8.024 1.00 95.75 386 THR A CA 1
ATOM 2760 C C . THR A 1 386 ? 17.461 -3.739 -7.711 1.00 95.75 386 THR A C 1
ATOM 2762 O O . THR A 1 386 ? 16.363 -4.197 -8.028 1.00 95.75 386 THR A O 1
ATOM 2765 N N . GLU A 1 387 ? 18.382 -4.437 -7.042 1.00 90.69 387 GLU A N 1
ATOM 2766 C CA . GLU A 1 387 ? 18.184 -5.793 -6.506 1.00 90.69 387 GLU A CA 1
ATOM 2767 C C . GLU A 1 387 ? 17.812 -6.804 -7.605 1.00 90.69 387 GLU A C 1
ATOM 2769 O O . GLU A 1 387 ? 18.572 -6.965 -8.554 1.00 90.69 387 GLU A O 1
ATOM 2774 N N . ASP A 1 388 ? 16.664 -7.476 -7.497 1.00 91.62 388 ASP A N 1
ATOM 2775 C CA . ASP A 1 388 ? 16.133 -8.409 -8.502 1.00 91.62 388 ASP A CA 1
ATOM 2776 C C . ASP A 1 388 ? 15.089 -7.743 -9.423 1.00 91.62 388 ASP A C 1
ATOM 2778 O O . ASP A 1 388 ? 14.327 -8.418 -10.119 1.00 91.62 388 ASP A O 1
ATOM 2782 N N . GLY A 1 389 ? 15.030 -6.408 -9.432 1.00 97.19 389 GLY A N 1
ATOM 2783 C CA . GLY A 1 389 ? 14.078 -5.647 -10.229 1.00 97.19 389 GLY A CA 1
ATOM 2784 C C . GLY A 1 389 ? 14.243 -5.851 -11.738 1.00 97.19 389 GLY A C 1
ATOM 2785 O O . GLY A 1 389 ? 15.347 -5.981 -12.270 1.00 97.19 389 GLY A O 1
ATOM 2786 N N . GLU A 1 390 ? 13.123 -5.807 -12.453 1.00 98.38 390 GLU A N 1
ATOM 2787 C CA . GLU A 1 390 ? 13.038 -5.867 -13.906 1.00 98.38 390 GLU A CA 1
ATOM 2788 C C . GLU A 1 390 ? 12.372 -4.605 -14.460 1.00 98.38 390 GLU A C 1
ATOM 2790 O O . GLU A 1 390 ? 11.196 -4.332 -14.201 1.00 98.38 390 GLU A O 1
ATOM 2795 N N . THR A 1 391 ? 13.104 -3.860 -15.285 1.00 98.81 391 THR A N 1
ATOM 2796 C CA . THR A 1 391 ? 12.592 -2.690 -16.004 1.00 98.81 391 THR A CA 1
ATOM 2797 C C . THR A 1 391 ? 12.565 -2.960 -17.504 1.00 98.81 391 THR A C 1
ATOM 2799 O O . THR A 1 391 ? 13.563 -3.372 -18.091 1.00 98.81 391 THR A O 1
ATOM 2802 N N . THR A 1 392 ? 11.429 -2.702 -18.152 1.00 98.75 392 THR A N 1
ATOM 2803 C CA . THR A 1 392 ? 11.280 -2.733 -19.614 1.00 98.75 392 THR A CA 1
ATOM 2804 C C . THR A 1 392 ? 10.856 -1.364 -20.133 1.00 98.75 392 THR A C 1
ATOM 2806 O O . THR A 1 392 ? 9.817 -0.850 -19.728 1.00 98.75 392 THR A O 1
ATOM 2809 N N . ILE A 1 393 ? 11.627 -0.793 -21.056 1.00 98.69 393 ILE A N 1
ATOM 2810 C CA . ILE A 1 393 ? 11.357 0.497 -21.698 1.00 98.69 393 ILE A CA 1
ATOM 2811 C C . ILE A 1 393 ? 10.998 0.246 -23.161 1.00 98.69 393 ILE A C 1
ATOM 2813 O O . ILE A 1 393 ? 11.851 -0.092 -23.977 1.00 98.69 393 ILE A O 1
ATOM 2817 N N . ASN A 1 394 ? 9.721 0.397 -23.493 1.00 98.56 394 ASN A N 1
ATOM 2818 C CA . ASN A 1 394 ? 9.192 0.260 -24.848 1.00 98.56 394 ASN A CA 1
ATOM 2819 C C . ASN A 1 394 ? 9.158 1.601 -25.601 1.00 98.56 394 ASN A C 1
ATOM 2821 O O . ASN A 1 394 ? 9.141 1.608 -26.830 1.00 98.56 394 ASN A O 1
ATOM 2825 N N . GLY A 1 395 ? 9.145 2.728 -24.886 1.00 96.81 395 GLY A N 1
ATOM 2826 C CA . GLY A 1 395 ? 9.031 4.066 -25.463 1.00 96.81 395 GLY A CA 1
ATOM 2827 C C . GLY A 1 395 ? 9.143 5.172 -24.413 1.00 96.81 395 GLY A C 1
ATOM 2828 O O . GLY A 1 395 ? 9.287 4.888 -23.227 1.00 96.81 395 GLY A O 1
ATOM 2829 N N . GLY A 1 396 ? 9.049 6.427 -24.857 1.00 96.94 396 GLY A N 1
ATOM 2830 C CA . GLY A 1 396 ? 9.201 7.622 -24.017 1.00 96.94 396 GLY A CA 1
ATOM 2831 C C . GLY A 1 396 ? 10.477 8.410 -24.315 1.00 96.94 396 GLY A C 1
ATOM 2832 O O . GLY A 1 396 ? 11.307 7.984 -25.118 1.00 96.94 396 GLY A O 1
ATOM 2833 N N . GLU A 1 397 ? 10.602 9.566 -23.676 1.00 96.50 397 GLU A N 1
ATOM 2834 C CA . GLU A 1 397 ? 11.764 10.454 -23.715 1.00 96.50 397 GLU A CA 1
ATOM 2835 C C . GLU A 1 397 ? 12.436 10.421 -22.343 1.00 96.50 397 GLU A C 1
ATOM 2837 O O . GLU A 1 397 ? 11.823 10.784 -21.343 1.00 96.50 397 GLU A O 1
ATOM 2842 N N . LEU A 1 398 ? 13.670 9.933 -22.277 1.00 94.69 398 LEU A N 1
ATOM 2843 C CA . LEU A 1 398 ? 14.438 9.791 -21.047 1.00 94.69 398 LEU A CA 1
ATOM 2844 C C . LEU A 1 398 ? 15.657 10.699 -21.143 1.00 94.69 398 LEU A C 1
ATOM 2846 O O . LEU A 1 398 ? 16.660 10.349 -21.761 1.00 94.69 398 LEU A O 1
ATOM 2850 N N . GLU A 1 399 ? 15.541 11.900 -20.585 1.00 91.00 399 GLU A N 1
ATOM 2851 C CA . GLU A 1 399 ? 16.549 12.956 -20.727 1.00 91.00 399 GLU A CA 1
ATOM 2852 C C . GLU A 1 399 ? 17.795 12.701 -19.874 1.00 91.00 399 GLU A C 1
ATOM 2854 O O . GLU A 1 399 ? 18.870 13.215 -20.175 1.00 91.00 399 GLU A O 1
ATOM 2859 N N . THR A 1 400 ? 17.659 11.881 -18.835 1.00 90.44 400 THR A N 1
ATOM 2860 C CA . THR A 1 400 ? 18.722 11.525 -17.889 1.00 90.44 400 THR A CA 1
ATOM 2861 C C . THR A 1 400 ? 18.992 10.025 -17.870 1.00 90.44 400 THR A C 1
ATOM 2863 O O . THR A 1 400 ? 18.314 9.247 -18.540 1.00 90.44 400 THR A O 1
ATOM 2866 N N . ASP A 1 401 ? 19.979 9.630 -17.071 1.00 92.06 401 ASP A N 1
ATOM 2867 C CA . ASP A 1 401 ? 20.504 8.273 -17.036 1.00 92.06 401 ASP A CA 1
ATOM 2868 C C . ASP A 1 401 ? 19.450 7.220 -16.678 1.00 92.06 401 ASP A C 1
ATOM 2870 O O . ASP A 1 401 ? 18.572 7.413 -15.828 1.00 92.06 401 ASP A O 1
ATOM 2874 N N . VAL A 1 402 ? 19.595 6.054 -17.299 1.00 95.69 402 VAL A N 1
ATOM 2875 C CA . VAL A 1 402 ? 18.914 4.829 -16.890 1.00 9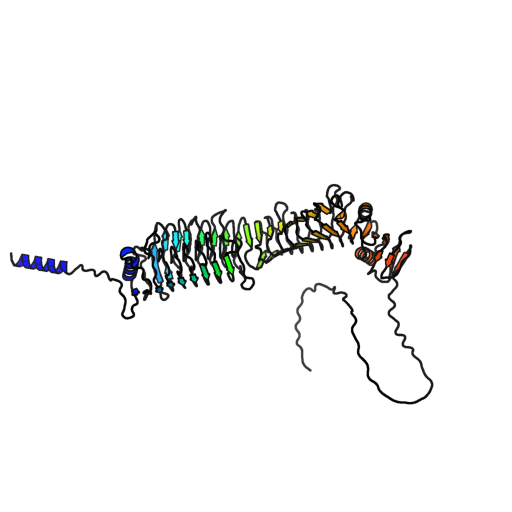5.69 402 VAL A CA 1
ATOM 2876 C C . VAL A 1 402 ? 19.933 3.881 -16.291 1.00 95.69 402 VAL A C 1
ATOM 2878 O O . VAL A 1 402 ? 20.951 3.556 -16.898 1.00 95.69 402 VAL A O 1
ATOM 2881 N N . THR A 1 403 ? 19.664 3.430 -15.074 1.00 96.19 403 THR A N 1
ATOM 2882 C CA . THR A 1 403 ? 20.617 2.642 -14.296 1.00 96.19 403 THR A CA 1
ATOM 2883 C C . THR A 1 403 ? 19.994 1.324 -13.880 1.00 96.19 403 THR A C 1
ATOM 2885 O O . THR A 1 403 ? 18.842 1.272 -13.449 1.00 96.19 403 THR A O 1
ATOM 2888 N N . THR A 1 404 ? 20.779 0.257 -13.952 1.00 97.12 404 THR A N 1
ATOM 2889 C CA . THR A 1 404 ? 20.485 -1.008 -13.282 1.00 97.12 404 THR A CA 1
ATOM 2890 C C . THR A 1 404 ? 21.644 -1.352 -12.348 1.00 97.12 404 THR A C 1
ATOM 2892 O O . THR A 1 404 ? 22.797 -1.379 -12.770 1.00 97.12 404 THR A O 1
ATOM 2895 N N . GLU A 1 405 ? 21.338 -1.549 -11.070 1.00 95.56 405 GLU A N 1
ATOM 2896 C CA . GLU A 1 405 ? 22.252 -1.950 -9.998 1.00 95.56 405 GLU A CA 1
ATOM 2897 C C . GLU A 1 405 ? 21.798 -3.310 -9.465 1.00 95.56 405 GLU A C 1
ATOM 2899 O O . GLU A 1 405 ? 20.863 -3.404 -8.667 1.00 95.56 405 GLU A O 1
ATOM 2904 N N . GLY A 1 406 ? 22.390 -4.377 -9.992 1.00 93.69 406 GLY A N 1
ATOM 2905 C CA . GLY A 1 406 ? 21.707 -5.668 -10.045 1.00 93.69 406 GLY A CA 1
ATOM 2906 C C . GLY A 1 406 ? 20.562 -5.651 -11.066 1.00 93.69 406 GLY A C 1
ATOM 2907 O O . GLY A 1 406 ? 20.492 -4.772 -11.932 1.00 93.69 406 GLY A O 1
ATOM 2908 N N . GLY A 1 407 ? 19.678 -6.641 -10.997 1.00 95.06 407 GLY A N 1
ATOM 2909 C CA . GLY A 1 407 ? 18.446 -6.699 -11.778 1.00 95.06 407 GLY A CA 1
ATOM 2910 C C . GLY A 1 407 ? 18.642 -6.766 -13.295 1.00 95.06 407 GLY A C 1
ATOM 2911 O O . GLY A 1 407 ? 19.718 -7.088 -13.819 1.00 95.06 407 GLY A O 1
ATOM 2912 N N . LYS A 1 408 ? 17.557 -6.473 -14.018 1.00 97.50 408 LYS A N 1
ATOM 2913 C CA . LYS A 1 408 ? 17.511 -6.477 -15.481 1.00 97.50 408 LYS A CA 1
ATOM 2914 C C . LYS A 1 408 ? 16.861 -5.212 -16.034 1.00 97.50 408 LYS A C 1
ATOM 2916 O O . LYS A 1 408 ? 15.725 -4.885 -15.701 1.00 97.50 408 LYS A O 1
ATOM 2921 N N . LEU A 1 409 ? 17.528 -4.585 -16.997 1.00 98.50 409 LEU A N 1
ATOM 2922 C CA . LEU A 1 409 ? 16.989 -3.506 -17.820 1.00 98.50 409 LEU A CA 1
ATOM 2923 C C . LEU A 1 409 ? 16.864 -3.969 -19.276 1.00 98.50 409 LEU A C 1
ATOM 2925 O O . LEU A 1 409 ? 17.833 -4.397 -19.893 1.00 98.50 409 LEU A O 1
ATOM 2929 N N . THR A 1 410 ? 15.670 -3.872 -19.851 1.00 98.69 410 THR A N 1
ATOM 2930 C CA . THR A 1 410 ? 15.422 -4.129 -21.275 1.00 98.69 410 THR A CA 1
ATOM 2931 C C . THR A 1 410 ? 14.966 -2.845 -21.953 1.00 98.69 410 THR A C 1
ATOM 2933 O O . THR A 1 410 ? 13.935 -2.289 -21.588 1.00 98.69 410 THR A O 1
ATOM 2936 N N . ILE A 1 411 ? 15.695 -2.395 -22.969 1.00 98.62 411 ILE A N 1
ATOM 2937 C CA . ILE A 1 411 ? 15.342 -1.235 -23.787 1.00 98.62 411 ILE A CA 1
ATOM 2938 C C . ILE A 1 411 ? 14.883 -1.741 -25.152 1.00 98.62 411 ILE A C 1
ATOM 2940 O O . ILE A 1 411 ? 15.686 -2.206 -25.952 1.00 98.62 411 ILE A O 1
ATOM 2944 N N . ALA A 1 412 ? 13.585 -1.676 -25.424 1.00 98.19 412 ALA A N 1
ATOM 2945 C CA . ALA A 1 412 ? 12.989 -2.029 -26.711 1.00 98.19 412 ALA A CA 1
ATOM 2946 C C . ALA A 1 412 ? 12.713 -0.799 -27.596 1.00 98.19 412 ALA A C 1
ATOM 2948 O O . ALA A 1 412 ? 12.619 -0.932 -28.815 1.00 98.19 412 ALA A O 1
ATOM 2949 N N . GLY A 1 413 ? 12.614 0.394 -27.006 1.00 96.56 413 GLY A N 1
ATOM 2950 C CA . GLY A 1 413 ? 12.355 1.648 -27.711 1.00 96.56 413 GLY A CA 1
ATOM 2951 C C . GLY A 1 413 ? 12.559 2.869 -26.815 1.00 96.56 413 GLY A C 1
ATOM 2952 O O . GLY A 1 413 ? 13.006 2.738 -25.679 1.00 96.56 413 GLY A O 1
ATOM 2953 N N . GLY A 1 414 ? 12.229 4.054 -27.332 1.00 96.94 414 GLY A N 1
ATOM 2954 C CA . GLY A 1 414 ? 12.384 5.336 -26.631 1.00 96.94 414 GLY A CA 1
ATOM 2955 C C . GLY A 1 414 ? 13.512 6.206 -27.184 1.00 96.94 414 GLY A C 1
ATOM 2956 O O . GLY A 1 414 ? 14.257 5.791 -28.073 1.00 96.94 414 GLY A O 1
ATOM 2957 N N . ILE A 1 415 ? 13.599 7.431 -26.676 1.00 95.38 415 ILE A N 1
ATOM 2958 C CA . ILE A 1 415 ? 14.637 8.416 -26.985 1.00 95.38 415 ILE A CA 1
ATOM 2959 C C . ILE A 1 415 ? 15.417 8.676 -25.698 1.00 95.38 415 ILE A C 1
ATOM 2961 O O . ILE A 1 415 ? 14.816 8.997 -24.678 1.00 95.38 415 ILE A O 1
ATOM 2965 N N . PHE A 1 416 ? 16.738 8.543 -25.755 1.00 93.94 416 PHE A N 1
ATOM 2966 C CA . PHE A 1 416 ? 17.626 8.635 -24.601 1.00 93.94 416 PHE A CA 1
ATOM 2967 C C . PHE A 1 416 ? 18.591 9.812 -24.762 1.00 93.94 416 PHE A C 1
ATOM 2969 O O . PHE A 1 416 ? 19.321 9.899 -25.757 1.00 93.94 416 PHE A O 1
ATOM 2976 N N . GLY A 1 417 ? 18.564 10.712 -23.778 1.00 88.44 417 GLY A N 1
ATOM 2977 C CA . GLY A 1 417 ? 19.484 11.838 -23.611 1.00 88.44 417 GLY A CA 1
ATOM 2978 C C . GLY A 1 417 ? 20.549 11.619 -22.529 1.00 88.44 417 GLY A C 1
ATOM 2979 O O . GLY A 1 417 ? 21.587 12.280 -22.577 1.00 88.44 417 GLY A O 1
ATOM 2980 N N . GLY A 1 418 ? 20.323 10.684 -21.600 1.00 86.62 418 GLY A N 1
ATOM 2981 C CA . GLY A 1 418 ? 21.277 10.298 -20.557 1.00 86.62 418 GLY A CA 1
ATOM 2982 C C . GLY A 1 418 ? 21.875 8.908 -20.754 1.00 86.62 418 GLY A C 1
ATOM 2983 O O . GLY A 1 418 ? 21.472 8.159 -21.644 1.00 86.62 418 GLY A O 1
ATOM 2984 N N . GLU A 1 419 ? 22.872 8.596 -19.933 1.00 91.12 419 GLU A N 1
ATOM 2985 C CA . GLU A 1 419 ? 23.725 7.412 -20.043 1.00 91.12 419 GLU A CA 1
ATOM 2986 C C . GLU A 1 419 ? 22.978 6.122 -19.663 1.00 91.12 419 GLU A C 1
ATOM 2988 O O . GLU A 1 419 ? 22.012 6.132 -18.894 1.00 91.12 419 GLU A O 1
ATOM 2993 N N . VAL A 1 420 ? 23.439 4.978 -20.175 1.00 95.25 420 VAL A N 1
ATOM 2994 C CA . VAL A 1 420 ? 22.960 3.659 -19.741 1.00 95.25 420 VAL A CA 1
ATOM 2995 C C . VAL A 1 420 ? 23.998 3.033 -18.822 1.00 95.25 420 VAL A C 1
ATOM 2997 O O . VAL A 1 420 ? 25.085 2.669 -19.269 1.00 95.25 420 VAL A O 1
ATOM 3000 N N . HIS A 1 421 ? 23.657 2.871 -17.544 1.00 95.31 421 HIS A N 1
ATOM 3001 C CA . HIS A 1 421 ? 24.557 2.299 -16.544 1.00 95.31 421 HIS A CA 1
ATOM 3002 C C . HIS A 1 421 ? 24.172 0.867 -16.178 1.00 95.31 421 HIS A C 1
ATOM 3004 O O . HIS A 1 421 ? 23.043 0.607 -15.753 1.00 95.31 421 HIS A O 1
ATOM 3010 N N . ALA A 1 422 ? 25.143 -0.041 -16.250 1.00 96.81 422 ALA A N 1
ATOM 3011 C CA . ALA A 1 422 ? 25.059 -1.389 -15.697 1.00 96.81 422 ALA A CA 1
ATOM 3012 C C . ALA A 1 422 ? 26.047 -1.515 -14.534 1.00 96.81 422 ALA A C 1
ATOM 3014 O O . ALA A 1 422 ? 27.253 -1.420 -14.743 1.00 96.81 422 ALA A O 1
ATOM 3015 N N . LYS A 1 423 ? 25.550 -1.701 -13.312 1.00 95.31 423 LYS A N 1
ATOM 3016 C CA . LYS A 1 423 ? 26.347 -1.714 -12.078 1.00 95.31 423 LYS A CA 1
ATOM 3017 C C . LYS A 1 423 ? 26.001 -2.927 -11.224 1.00 95.31 423 LYS A C 1
ATOM 3019 O O . LYS A 1 423 ? 24.912 -3.487 -11.354 1.00 95.31 423 LYS A O 1
ATOM 3024 N N . ASP A 1 424 ? 26.911 -3.312 -10.335 1.00 94.06 424 ASP A N 1
ATOM 3025 C CA . ASP A 1 424 ? 26.685 -4.311 -9.280 1.00 94.06 424 ASP A CA 1
ATOM 3026 C C . ASP A 1 424 ? 26.030 -5.624 -9.767 1.00 94.06 424 ASP A C 1
ATOM 3028 O O . ASP A 1 424 ? 25.174 -6.204 -9.103 1.00 94.06 424 ASP A O 1
ATOM 3032 N N . GLY A 1 425 ? 26.428 -6.112 -10.950 1.00 94.38 425 GLY A N 1
ATOM 3033 C CA . GLY A 1 425 ? 25.895 -7.346 -11.544 1.00 94.38 425 GLY A CA 1
ATOM 3034 C C . GLY A 1 425 ? 24.632 -7.166 -12.389 1.00 94.38 425 GLY A C 1
ATOM 3035 O O . GLY A 1 425 ? 24.032 -8.153 -12.821 1.00 94.38 425 GLY A O 1
ATOM 3036 N N . GLY A 1 426 ? 24.228 -5.922 -12.635 1.00 96.81 426 GLY A N 1
ATOM 3037 C CA . GLY A 1 426 ? 23.074 -5.588 -13.452 1.00 96.81 426 GLY A CA 1
ATOM 3038 C C . GLY A 1 426 ? 23.265 -5.920 -14.929 1.00 96.81 426 GLY A C 1
ATOM 3039 O O . GLY A 1 426 ? 24.363 -5.827 -15.487 1.00 96.81 426 GLY A O 1
ATOM 3040 N N . LYS A 1 427 ? 22.167 -6.329 -15.572 1.00 96.69 427 LYS A N 1
ATOM 3041 C CA . LYS A 1 427 ? 22.160 -6.779 -16.970 1.00 96.69 427 LYS A CA 1
ATOM 3042 C C . LYS A 1 427 ? 21.285 -5.887 -17.831 1.00 96.69 427 LYS A C 1
ATOM 3044 O O . LYS A 1 427 ? 20.103 -5.713 -17.538 1.00 96.69 427 LYS A O 1
ATOM 3049 N N . VAL A 1 428 ? 21.840 -5.394 -18.935 1.00 98.44 428 VAL A N 1
ATOM 3050 C CA . VAL A 1 428 ? 21.115 -4.555 -19.895 1.00 98.44 428 VAL A CA 1
ATOM 3051 C C . VAL A 1 428 ? 20.974 -5.263 -21.241 1.00 98.44 428 VAL A C 1
ATOM 3053 O O . VAL A 1 428 ? 21.953 -5.719 -21.829 1.00 98.44 428 VAL A O 1
ATOM 3056 N N . GLU A 1 429 ? 19.751 -5.311 -21.765 1.00 98.25 429 GLU A N 1
ATOM 3057 C CA . GLU A 1 429 ? 19.435 -5.757 -23.124 1.00 98.25 429 GLU A CA 1
ATOM 3058 C C . GLU A 1 429 ? 18.876 -4.591 -23.945 1.00 98.25 429 GLU A C 1
ATOM 3060 O O . GLU A 1 429 ? 17.741 -4.164 -23.734 1.00 98.25 429 GLU A O 1
ATOM 3065 N N . ILE A 1 430 ? 19.639 -4.109 -24.925 1.00 97.88 430 ILE A N 1
ATOM 3066 C CA . ILE A 1 430 ? 19.203 -3.083 -25.875 1.00 97.88 430 ILE A CA 1
ATOM 3067 C C . ILE A 1 430 ? 18.746 -3.764 -27.171 1.00 97.88 430 ILE A C 1
ATOM 3069 O O . ILE A 1 430 ? 19.514 -4.415 -27.884 1.00 97.88 430 ILE A O 1
ATOM 3073 N N . LYS A 1 431 ? 17.453 -3.643 -27.452 1.00 97.19 431 LYS A N 1
ATOM 3074 C CA . LYS A 1 431 ? 16.720 -4.221 -28.591 1.00 97.19 431 LYS A CA 1
ATOM 3075 C C . LYS A 1 431 ? 16.114 -3.148 -29.498 1.00 97.19 431 LYS A C 1
ATOM 3077 O O . LYS A 1 431 ? 15.429 -3.478 -30.465 1.00 97.19 431 LYS A O 1
ATOM 3082 N N . GLY A 1 432 ? 16.351 -1.878 -29.194 1.00 95.44 432 GLY A N 1
ATOM 3083 C CA . GLY A 1 432 ? 15.856 -0.732 -29.938 1.00 95.44 432 GLY A CA 1
ATOM 3084 C C . GLY A 1 432 ? 16.114 0.564 -29.177 1.00 95.44 432 GLY A C 1
ATOM 3085 O O . GLY A 1 432 ? 16.869 0.583 -28.209 1.00 95.44 432 GLY A O 1
ATOM 3086 N N . GLY A 1 433 ? 15.468 1.640 -29.616 1.00 95.75 433 GLY A N 1
ATOM 3087 C CA . GLY A 1 433 ? 15.635 2.975 -29.044 1.00 95.75 433 GLY A CA 1
ATOM 3088 C C . GLY A 1 433 ? 16.633 3.835 -29.813 1.00 95.75 433 GLY A C 1
ATOM 3089 O O . GLY A 1 433 ? 17.394 3.348 -30.653 1.00 95.75 433 GLY A O 1
ATOM 3090 N N . LYS A 1 434 ? 16.579 5.137 -29.541 1.00 94.50 434 LYS A N 1
ATOM 3091 C CA . LYS A 1 434 ? 17.408 6.159 -30.170 1.00 94.50 434 LYS A CA 1
ATOM 3092 C C . LYS A 1 434 ? 18.247 6.862 -29.111 1.00 94.50 434 LYS A C 1
ATOM 3094 O O . LYS A 1 434 ? 17.706 7.481 -28.202 1.00 94.50 434 LYS A O 1
ATOM 3099 N N . PHE A 1 435 ? 19.558 6.798 -29.268 1.00 91.75 435 PHE A N 1
ATOM 3100 C CA . PHE A 1 435 ? 20.551 7.297 -28.327 1.00 91.75 435 PHE A CA 1
ATOM 3101 C C . PHE A 1 435 ? 21.243 8.515 -28.936 1.00 91.75 435 PHE A C 1
ATOM 3103 O O . PHE A 1 435 ? 22.130 8.388 -29.787 1.00 91.75 435 PHE A O 1
ATOM 3110 N N . THR A 1 436 ? 20.795 9.710 -28.548 1.00 74.88 436 THR A N 1
ATOM 3111 C CA . THR A 1 436 ? 21.255 10.983 -29.123 1.00 74.88 436 THR A CA 1
ATOM 3112 C C . THR A 1 436 ? 22.196 11.702 -28.173 1.00 74.88 436 THR A C 1
ATOM 3114 O O . THR A 1 436 ? 21.847 12.718 -27.578 1.00 74.88 436 THR A O 1
ATOM 3117 N N . PHE A 1 437 ? 23.414 11.187 -28.058 1.00 72.12 437 PHE A N 1
ATOM 3118 C CA . PHE A 1 437 ? 24.485 11.854 -27.330 1.00 72.12 437 PHE A CA 1
ATOM 3119 C C . PHE A 1 437 ? 25.208 12.804 -28.284 1.00 72.12 437 PHE A C 1
ATOM 3121 O O . PHE A 1 437 ? 25.863 12.372 -29.227 1.00 72.12 437 PHE A O 1
ATOM 3128 N N . ASN A 1 438 ? 25.056 14.110 -28.072 1.00 61.16 438 ASN A N 1
ATOM 3129 C CA . ASN A 1 438 ? 25.784 15.130 -28.831 1.00 61.16 438 ASN A CA 1
ATOM 3130 C C . ASN A 1 438 ? 26.805 15.838 -27.932 1.00 61.16 438 ASN A C 1
ATOM 3132 O O . ASN A 1 438 ? 26.859 17.066 -27.867 1.00 61.16 438 ASN A O 1
ATOM 3136 N N . THR A 1 439 ? 27.572 15.056 -27.168 1.00 62.34 439 THR A N 1
ATOM 3137 C CA . THR A 1 439 ? 28.629 15.576 -26.297 1.00 62.34 439 THR A CA 1
ATOM 3138 C C . THR A 1 439 ? 29.882 14.714 -26.415 1.00 62.34 439 THR A C 1
ATOM 3140 O O . THR A 1 439 ? 29.825 13.516 -26.681 1.00 62.34 439 THR A O 1
ATOM 3143 N N . THR A 1 440 ? 31.045 15.327 -26.207 1.00 65.06 440 THR A N 1
ATOM 3144 C CA . THR A 1 440 ? 32.328 14.615 -26.102 1.00 65.06 440 THR A CA 1
ATOM 3145 C C . THR A 1 440 ? 32.602 14.123 -24.679 1.00 65.06 440 THR A C 1
ATOM 3147 O O . THR A 1 440 ? 33.644 13.520 -24.424 1.00 65.06 440 THR A O 1
ATOM 3150 N N . THR A 1 441 ? 31.689 14.394 -23.743 1.00 68.62 441 THR A N 1
ATOM 3151 C CA . THR A 1 441 ? 31.874 14.171 -22.308 1.00 68.62 441 THR A CA 1
ATOM 3152 C C . THR A 1 441 ? 31.035 13.033 -21.759 1.00 68.62 441 THR A C 1
ATOM 3154 O O . THR A 1 441 ? 31.487 12.423 -20.802 1.00 68.62 441 THR A O 1
ATOM 3157 N N . ASN A 1 442 ? 29.875 12.715 -22.332 1.00 71.81 442 ASN A N 1
ATOM 3158 C CA . ASN A 1 442 ? 28.983 11.698 -21.769 1.00 71.81 442 ASN A CA 1
ATOM 3159 C C . ASN A 1 442 ? 29.295 10.321 -22.345 1.00 71.81 442 ASN A C 1
ATOM 3161 O O . ASN A 1 442 ? 29.653 10.194 -23.520 1.00 71.81 442 ASN A O 1
ATOM 3165 N N . GLU A 1 443 ? 29.149 9.310 -21.504 1.00 84.50 443 GLU A N 1
ATOM 3166 C CA . GLU A 1 443 ? 29.307 7.905 -21.844 1.00 84.50 443 GLU A CA 1
ATOM 3167 C C . GLU A 1 443 ? 27.959 7.354 -22.323 1.00 84.50 443 GLU A C 1
ATOM 3169 O O . GLU A 1 443 ? 26.922 7.596 -21.721 1.00 84.50 443 GLU A O 1
ATOM 3174 N N . VAL A 1 444 ? 27.932 6.657 -23.459 1.00 87.00 444 VAL A N 1
ATOM 3175 C CA . VAL A 1 444 ? 26.668 6.085 -23.969 1.00 87.00 444 VAL A CA 1
ATOM 3176 C C . VAL A 1 444 ? 26.277 4.896 -23.099 1.00 87.00 444 VAL A C 1
ATOM 3178 O O . VAL A 1 444 ? 25.163 4.821 -22.582 1.00 87.00 444 VAL A O 1
ATOM 3181 N N . ILE A 1 445 ? 27.224 3.972 -22.961 1.00 91.88 445 ILE A N 1
ATOM 3182 C CA . ILE A 1 445 ? 27.140 2.762 -22.164 1.00 91.88 445 ILE A CA 1
ATOM 3183 C C . ILE A 1 445 ? 28.266 2.829 -21.139 1.00 91.88 445 ILE A C 1
ATOM 3185 O O . ILE A 1 445 ? 29.436 2.933 -21.509 1.00 91.88 445 ILE A O 1
ATOM 3189 N N . ASP A 1 446 ? 27.920 2.722 -19.865 1.00 92.44 446 ASP A N 1
ATOM 3190 C CA . ASP A 1 446 ? 28.892 2.597 -18.786 1.00 92.44 446 ASP A CA 1
ATOM 3191 C C . ASP A 1 446 ? 28.641 1.297 -18.021 1.00 92.44 446 ASP A C 1
ATOM 3193 O O . ASP A 1 446 ? 27.580 1.081 -17.423 1.00 92.44 446 ASP A O 1
ATOM 3197 N N . ILE A 1 447 ? 29.621 0.398 -18.090 1.00 94.38 447 ILE A N 1
ATOM 3198 C CA . ILE A 1 447 ? 29.573 -0.911 -17.449 1.00 94.38 447 ILE A CA 1
ATOM 3199 C C . ILE A 1 447 ? 30.521 -0.880 -16.257 1.00 94.38 447 ILE A C 1
ATOM 3201 O O . ILE A 1 447 ? 31.743 -0.866 -16.409 1.00 94.38 447 ILE A O 1
ATOM 3205 N N . GLN A 1 448 ? 29.953 -0.891 -15.057 1.00 92.12 448 GLN A N 1
ATOM 3206 C CA . GLN A 1 448 ? 30.683 -0.841 -13.800 1.00 92.12 448 GLN A CA 1
ATOM 3207 C C . GLN A 1 448 ? 30.657 -2.220 -13.122 1.00 92.12 448 GLN A C 1
ATOM 3209 O O . GLN A 1 448 ? 29.595 -2.766 -12.814 1.00 92.12 448 GLN A O 1
ATOM 3214 N N . GLY A 1 449 ? 31.844 -2.765 -12.852 1.00 85.75 449 GLY A N 1
ATOM 3215 C CA . GLY A 1 449 ? 32.042 -4.020 -12.123 1.00 85.75 449 GLY A CA 1
ATOM 3216 C C . GLY A 1 449 ? 32.132 -5.275 -12.999 1.00 85.75 449 GLY A C 1
ATOM 3217 O O . GLY A 1 449 ? 31.551 -5.364 -14.074 1.00 85.75 449 GLY A O 1
ATOM 3218 N N . ASP A 1 450 ? 32.839 -6.289 -12.497 1.00 88.19 450 ASP A N 1
ATOM 3219 C CA . ASP A 1 450 ? 33.231 -7.486 -13.263 1.00 88.19 450 ASP A CA 1
ATOM 3220 C C . ASP A 1 450 ? 32.084 -8.483 -13.548 1.00 88.19 450 ASP A C 1
ATOM 3222 O O . ASP A 1 450 ? 32.268 -9.464 -14.273 1.00 88.19 450 ASP A O 1
ATOM 3226 N N . THR A 1 451 ? 30.889 -8.234 -13.013 1.00 92.25 451 THR A N 1
ATOM 3227 C CA . THR A 1 451 ? 29.706 -9.101 -13.150 1.00 92.25 451 THR A CA 1
ATOM 3228 C C . THR A 1 451 ? 28.565 -8.471 -13.948 1.00 92.25 451 THR A C 1
ATOM 3230 O O . THR A 1 451 ? 27.579 -9.156 -14.236 1.00 92.25 451 THR A O 1
ATOM 3233 N N . SER A 1 452 ? 28.679 -7.190 -14.296 1.00 96.44 452 SER A N 1
ATOM 3234 C CA . SER A 1 452 ? 27.695 -6.457 -15.093 1.00 96.44 452 SER A CA 1
ATOM 3235 C C . SER A 1 452 ? 27.830 -6.819 -16.576 1.00 96.44 452 SER A C 1
ATOM 3237 O O . SER A 1 452 ? 28.871 -7.302 -17.016 1.00 96.44 452 SER A O 1
ATOM 3239 N N . ALA A 1 453 ? 26.769 -6.646 -17.365 1.00 95.88 453 ALA A N 1
ATOM 3240 C CA . ALA A 1 453 ? 26.830 -6.939 -18.799 1.00 95.88 453 ALA A CA 1
ATOM 3241 C C . ALA A 1 453 ? 25.821 -6.129 -19.610 1.00 95.88 453 ALA A C 1
ATOM 3243 O O . ALA A 1 453 ? 24.692 -5.894 -19.169 1.00 95.88 453 ALA A O 1
ATOM 3244 N N . VAL A 1 454 ? 26.206 -5.778 -20.839 1.00 96.62 454 VAL A N 1
ATOM 3245 C CA . VAL A 1 454 ? 25.338 -5.078 -21.792 1.00 96.62 454 VAL A CA 1
ATOM 3246 C C . VAL A 1 454 ? 25.341 -5.817 -23.122 1.00 96.62 454 VAL A C 1
ATOM 3248 O O . VAL A 1 454 ? 26.388 -6.083 -23.706 1.00 96.62 454 VAL A O 1
ATOM 3251 N N . THR A 1 455 ? 24.152 -6.146 -23.624 1.00 95.38 455 THR A N 1
ATOM 3252 C CA . THR A 1 455 ? 23.964 -6.728 -24.957 1.00 95.38 455 THR A CA 1
ATOM 3253 C C . THR A 1 455 ? 23.169 -5.776 -25.835 1.00 95.38 455 THR A C 1
ATOM 3255 O O . THR A 1 455 ? 22.046 -5.409 -25.496 1.00 95.38 455 THR A O 1
ATOM 3258 N N . ILE A 1 456 ? 23.722 -5.424 -26.992 1.00 94.50 456 ILE A N 1
ATOM 3259 C CA . ILE A 1 456 ? 23.079 -4.598 -28.012 1.00 94.50 456 ILE A CA 1
ATOM 3260 C C . ILE A 1 456 ? 22.747 -5.482 -29.209 1.00 94.50 456 ILE A C 1
ATOM 3262 O O . ILE A 1 456 ? 23.624 -6.079 -29.831 1.00 94.50 456 ILE A O 1
ATOM 3266 N N . SER A 1 457 ? 21.466 -5.577 -29.529 1.00 94.12 457 SER A N 1
ATOM 3267 C CA . SER A 1 457 ? 20.952 -6.350 -30.666 1.00 94.12 457 SER A CA 1
ATOM 3268 C C . SER A 1 457 ? 20.301 -5.475 -31.731 1.00 94.12 457 SER A C 1
ATOM 3270 O O . SER A 1 457 ? 20.180 -5.898 -32.879 1.00 94.12 457 SER A O 1
ATOM 3272 N N . ASN A 1 458 ? 19.898 -4.256 -31.366 1.00 93.56 458 ASN A N 1
ATOM 3273 C CA . ASN A 1 458 ? 19.362 -3.246 -32.268 1.00 93.56 458 ASN A CA 1
ATOM 3274 C C . ASN A 1 458 ? 19.329 -1.875 -31.555 1.00 93.56 458 ASN A C 1
ATOM 3276 O O . ASN A 1 458 ? 19.537 -1.804 -30.345 1.00 93.56 458 ASN A O 1
ATOM 3280 N N . GLY A 1 459 ? 19.041 -0.801 -32.291 1.00 93.25 459 GLY A N 1
ATOM 3281 C CA . GLY A 1 459 ? 19.000 0.579 -31.794 1.00 93.25 459 GLY A CA 1
ATOM 3282 C C . GLY A 1 459 ? 19.727 1.547 -32.726 1.00 93.25 459 GLY A C 1
ATOM 3283 O O . GLY A 1 459 ? 20.476 1.124 -33.608 1.00 93.25 459 GLY A O 1
ATOM 3284 N N . GLU A 1 460 ? 19.496 2.843 -32.540 1.00 92.62 460 G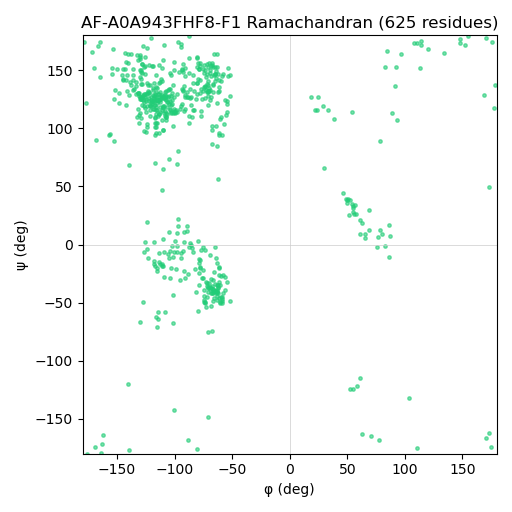LU A N 1
ATOM 3285 C CA . GLU A 1 460 ? 20.176 3.920 -33.263 1.00 92.62 460 GLU A CA 1
ATOM 3286 C C . GLU A 1 460 ? 21.109 4.679 -32.317 1.00 92.62 460 GLU A C 1
ATOM 3288 O O . GLU A 1 460 ? 20.654 5.290 -31.352 1.00 92.62 460 GLU A O 1
ATOM 3293 N N . PHE A 1 461 ? 22.408 4.679 -32.609 1.00 90.75 461 PHE A N 1
ATOM 3294 C CA . PHE A 1 461 ? 23.448 5.285 -31.781 1.00 90.75 461 PHE A CA 1
ATOM 3295 C C . PHE A 1 461 ? 24.112 6.436 -32.531 1.00 90.75 461 PHE A C 1
ATOM 3297 O O . PHE A 1 461 ? 24.922 6.228 -33.439 1.00 90.75 461 PHE A O 1
ATOM 3304 N N . ALA A 1 462 ? 23.765 7.662 -32.139 1.00 84.19 462 ALA A N 1
ATOM 3305 C CA . ALA A 1 462 ? 24.205 8.886 -32.803 1.00 84.19 462 ALA A CA 1
ATOM 3306 C C . ALA A 1 462 ? 25.420 9.562 -32.132 1.00 84.19 462 ALA A C 1
ATOM 3308 O O . ALA A 1 462 ? 25.624 10.762 -32.301 1.00 84.19 462 ALA A O 1
ATOM 3309 N N . GLN A 1 463 ? 26.213 8.816 -31.355 1.00 76.19 463 GLN A N 1
ATOM 3310 C CA . GLN A 1 463 ? 27.356 9.356 -30.615 1.00 76.19 463 GLN A CA 1
ATOM 3311 C C . GLN A 1 463 ? 28.523 9.710 -31.552 1.00 76.19 463 GLN A C 1
ATOM 3313 O O . GLN A 1 463 ? 28.853 8.973 -32.476 1.00 76.19 463 GLN A O 1
ATOM 3318 N N . VAL A 1 464 ? 29.179 10.844 -31.317 1.00 68.50 464 VAL A N 1
ATOM 3319 C CA . VAL A 1 464 ? 30.273 11.317 -32.190 1.00 68.50 464 VAL A CA 1
ATOM 3320 C C . VAL A 1 464 ? 31.648 10.778 -31.790 1.00 68.50 464 VAL A C 1
ATOM 3322 O O . VAL A 1 464 ? 32.524 10.666 -32.642 1.00 68.50 464 VAL A O 1
ATOM 3325 N N . SER A 1 465 ? 31.843 10.413 -30.518 1.00 77.75 465 SER A N 1
ATOM 3326 C CA . SER A 1 465 ? 33.128 9.936 -29.989 1.00 77.75 465 SER A CA 1
ATOM 3327 C C . SER A 1 465 ? 33.102 8.448 -29.636 1.00 77.75 465 SER A C 1
ATOM 3329 O O . SER A 1 465 ? 32.401 8.031 -28.713 1.00 77.75 465 SER A O 1
ATOM 3331 N N . ALA A 1 466 ? 33.938 7.648 -30.304 1.00 75.12 466 ALA A N 1
ATOM 3332 C CA . ALA A 1 466 ? 34.091 6.222 -29.999 1.00 75.12 466 ALA A CA 1
ATOM 3333 C C . ALA A 1 466 ? 34.713 5.959 -28.619 1.00 75.12 466 ALA A C 1
ATOM 3335 O O . ALA A 1 466 ? 34.381 4.977 -27.944 1.00 75.12 466 ALA A O 1
ATOM 3336 N N . ALA A 1 467 ? 35.577 6.868 -28.160 1.00 77.94 467 ALA A N 1
ATOM 3337 C CA . ALA A 1 467 ? 36.197 6.793 -26.841 1.00 77.94 467 ALA A CA 1
ATOM 3338 C C . ALA A 1 467 ? 35.164 6.798 -25.701 1.00 77.94 467 ALA A C 1
ATOM 3340 O O . ALA A 1 467 ? 35.422 6.216 -24.653 1.00 77.94 467 ALA A O 1
ATOM 3341 N N . ARG A 1 468 ? 33.987 7.402 -25.915 1.00 82.56 468 ARG A N 1
ATOM 3342 C CA . ARG A 1 468 ? 32.916 7.513 -24.913 1.00 82.56 468 ARG A CA 1
ATOM 3343 C C . ARG A 1 468 ? 31.745 6.555 -25.160 1.00 82.56 468 ARG A C 1
ATOM 3345 O O . ARG A 1 468 ? 30.702 6.699 -24.540 1.00 82.56 468 ARG A O 1
ATOM 3352 N N . PHE A 1 469 ? 31.872 5.585 -26.067 1.00 85.62 469 PHE A N 1
ATOM 3353 C CA . PHE A 1 469 ? 30.784 4.628 -26.299 1.00 85.62 469 PHE A CA 1
ATOM 3354 C C . PHE A 1 469 ? 30.654 3.610 -25.156 1.00 85.62 469 PHE A C 1
ATOM 3356 O O . PHE A 1 469 ? 29.568 3.423 -24.630 1.00 85.62 469 PHE A O 1
ATOM 3363 N N . CYS A 1 470 ? 31.772 2.988 -24.783 1.00 88.50 470 CYS A N 1
ATOM 3364 C CA . CYS A 1 470 ? 31.918 2.073 -23.649 1.00 88.50 470 CYS A CA 1
ATOM 3365 C C . CYS A 1 470 ? 33.383 2.149 -23.194 1.00 88.50 470 CYS A C 1
ATOM 3367 O O . CYS A 1 470 ? 34.242 1.503 -23.805 1.00 88.50 470 CYS A O 1
ATOM 3369 N N . PRO A 1 471 ? 33.735 3.058 -22.272 1.00 84.75 471 PRO A N 1
ATOM 3370 C CA . PRO A 1 471 ? 35.124 3.245 -21.850 1.00 84.75 471 PRO A CA 1
ATOM 3371 C C . PRO A 1 471 ? 35.581 2.240 -20.784 1.00 84.75 471 PRO A C 1
ATOM 3373 O O . PRO A 1 471 ? 36.783 2.009 -20.657 1.00 84.75 471 PRO A O 1
ATOM 3376 N N . HIS A 1 472 ? 34.649 1.623 -20.054 1.00 86.62 472 HIS A N 1
ATOM 3377 C CA . HIS A 1 472 ? 34.925 0.667 -18.981 1.00 86.62 472 HIS A CA 1
ATOM 3378 C C . HIS A 1 472 ? 34.390 -0.728 -19.329 1.00 86.62 472 HIS A C 1
ATOM 3380 O O . HIS A 1 472 ? 33.364 -0.845 -19.996 1.00 86.62 472 HIS A O 1
ATOM 3386 N N . ASN A 1 473 ? 35.103 -1.770 -18.881 1.00 88.06 473 ASN A N 1
ATOM 3387 C CA . ASN A 1 473 ? 34.711 -3.186 -18.973 1.00 88.06 473 ASN A CA 1
ATOM 3388 C C . ASN A 1 473 ? 34.169 -3.619 -20.350 1.00 88.06 473 ASN A C 1
ATOM 3390 O O . ASN A 1 473 ? 33.180 -4.337 -20.461 1.00 88.06 473 ASN A O 1
ATOM 3394 N N . GLU A 1 474 ? 34.840 -3.196 -21.425 1.00 87.75 474 GLU A N 1
ATOM 3395 C CA . GLU A 1 474 ? 34.429 -3.458 -22.815 1.00 87.75 474 GLU A CA 1
ATOM 3396 C C . GLU A 1 474 ? 34.295 -4.957 -23.142 1.00 87.75 474 GLU A C 1
ATOM 3398 O O . GLU A 1 474 ? 33.481 -5.346 -23.971 1.00 87.75 474 GLU A O 1
ATOM 3403 N N . ASN A 1 475 ? 35.021 -5.823 -22.432 1.00 87.69 475 ASN A N 1
ATOM 3404 C CA . ASN A 1 475 ? 34.896 -7.279 -22.529 1.00 87.69 475 ASN A CA 1
ATOM 3405 C C . ASN A 1 475 ? 33.525 -7.829 -22.078 1.00 87.69 475 ASN A C 1
ATOM 3407 O O . ASN A 1 475 ? 33.243 -9.004 -22.300 1.00 87.69 475 ASN A O 1
ATOM 3411 N N . GLN A 1 476 ? 32.688 -7.010 -21.439 1.00 92.00 476 GLN A N 1
ATOM 3412 C CA . GLN A 1 476 ? 31.318 -7.342 -21.030 1.00 92.00 476 GLN A CA 1
ATOM 3413 C C . GLN A 1 476 ? 30.250 -6.748 -21.957 1.00 92.00 476 GLN A C 1
ATOM 3415 O O . GLN A 1 476 ? 29.050 -6.955 -21.743 1.00 92.00 476 GLN A O 1
ATOM 3420 N N . LEU A 1 477 ? 30.672 -6.006 -22.983 1.00 91.94 477 LEU A N 1
ATOM 3421 C CA . LEU A 1 477 ? 29.802 -5.495 -24.027 1.00 91.94 477 LEU A CA 1
ATOM 3422 C C . LEU A 1 477 ? 29.714 -6.517 -25.164 1.00 91.94 477 LEU A C 1
ATOM 3424 O O . LEU A 1 477 ? 30.717 -6.939 -25.729 1.00 91.94 477 LEU A O 1
ATOM 3428 N N . THR A 1 478 ? 28.493 -6.881 -25.545 1.00 91.31 478 THR A N 1
ATOM 3429 C CA . THR A 1 478 ? 28.225 -7.700 -26.733 1.00 91.31 478 THR A CA 1
ATOM 3430 C C . THR A 1 478 ? 27.388 -6.910 -27.727 1.00 91.31 478 THR A C 1
ATOM 3432 O O . THR A 1 478 ? 26.290 -6.469 -27.390 1.00 91.31 478 THR A O 1
ATOM 3435 N N . VAL A 1 479 ? 27.860 -6.767 -28.968 1.00 90.75 479 VAL A N 1
ATOM 3436 C CA . VAL A 1 479 ? 27.120 -6.090 -30.043 1.00 90.75 479 VAL A CA 1
ATOM 3437 C C . VAL A 1 479 ? 26.831 -7.065 -31.182 1.00 90.75 479 VAL A C 1
ATOM 3439 O O . VAL A 1 479 ? 27.723 -7.583 -31.851 1.00 90.75 479 VAL A O 1
ATOM 3442 N N . THR A 1 480 ? 25.545 -7.302 -31.410 1.00 90.38 480 THR A N 1
ATOM 3443 C CA . THR A 1 480 ? 25.009 -8.191 -32.454 1.00 90.38 480 THR A CA 1
ATOM 3444 C C . THR A 1 480 ? 24.141 -7.449 -33.465 1.00 90.38 480 THR A C 1
ATOM 3446 O O . THR A 1 480 ? 23.896 -7.978 -34.548 1.00 90.38 480 THR A O 1
ATOM 3449 N N . GLY A 1 481 ? 23.725 -6.211 -33.168 1.00 91.31 481 GLY A N 1
ATOM 3450 C CA . GLY A 1 481 ? 23.101 -5.358 -34.170 1.00 91.31 481 GLY A CA 1
ATOM 3451 C C . GLY A 1 481 ? 22.858 -3.906 -33.759 1.00 91.31 481 GLY A C 1
ATOM 3452 O O . GLY A 1 481 ? 22.950 -3.566 -32.584 1.00 91.31 481 GLY A O 1
ATOM 3453 N N . GLY A 1 482 ? 22.560 -3.050 -34.741 1.00 92.19 482 GLY A N 1
ATOM 3454 C CA . GLY A 1 482 ? 22.243 -1.627 -34.552 1.00 92.19 482 GLY A CA 1
ATOM 3455 C C . GLY A 1 482 ? 22.698 -0.739 -35.716 1.00 92.19 482 GLY A C 1
ATOM 3456 O O . GLY A 1 482 ? 23.380 -1.199 -36.633 1.00 92.19 482 GLY A O 1
ATOM 3457 N N . ILE A 1 483 ? 22.318 0.539 -35.673 1.00 91.88 483 ILE A N 1
ATOM 3458 C CA . ILE A 1 483 ? 22.755 1.596 -36.597 1.00 91.88 483 ILE A CA 1
ATOM 3459 C C . ILE A 1 483 ? 23.611 2.606 -35.831 1.00 91.88 483 ILE A C 1
ATOM 3461 O O . ILE A 1 483 ? 23.200 3.107 -34.789 1.00 91.88 483 ILE A O 1
ATOM 3465 N N . PHE A 1 484 ? 24.774 2.944 -36.377 1.00 90.00 484 PHE A N 1
ATOM 3466 C CA . PHE A 1 484 ? 25.764 3.836 -35.776 1.00 90.00 484 PHE A CA 1
ATOM 3467 C C . PHE A 1 484 ? 26.109 4.976 -36.737 1.00 90.00 484 PHE A C 1
ATOM 3469 O O . PHE A 1 484 ? 26.147 4.778 -37.950 1.00 90.00 484 PHE A O 1
ATOM 3476 N N . THR A 1 485 ? 26.399 6.170 -36.224 1.00 87.12 485 THR A N 1
ATOM 3477 C CA . THR A 1 485 ? 26.719 7.347 -37.062 1.00 87.12 485 THR A CA 1
ATOM 3478 C C . THR A 1 485 ? 28.216 7.625 -37.226 1.00 87.12 485 THR A C 1
ATOM 3480 O O . THR A 1 485 ? 28.579 8.501 -38.005 1.00 87.12 485 THR A O 1
ATOM 3483 N N . SER A 1 486 ? 29.096 6.900 -36.526 1.00 82.62 486 SER A N 1
ATOM 3484 C CA . SER A 1 486 ? 30.554 7.092 -36.588 1.00 82.62 486 SER A CA 1
ATOM 3485 C C . SER A 1 486 ? 31.274 5.818 -37.020 1.00 82.62 486 SER A C 1
ATOM 3487 O O . SER A 1 486 ? 31.049 4.746 -36.454 1.00 82.62 486 SER A O 1
ATOM 3489 N N . GLU A 1 487 ? 32.180 5.956 -37.989 1.00 78.88 487 GLU A N 1
ATOM 3490 C CA . GLU A 1 487 ? 33.059 4.873 -38.447 1.00 78.88 487 GLU A CA 1
ATOM 3491 C C . GLU A 1 487 ? 33.974 4.399 -37.322 1.00 78.88 487 GLU A C 1
ATOM 3493 O O . GLU A 1 487 ? 34.228 3.207 -37.170 1.00 78.88 487 GLU A O 1
ATOM 3498 N N . GLU A 1 488 ? 34.438 5.344 -36.505 1.00 79.62 488 GLU A N 1
ATOM 3499 C CA . GLU A 1 488 ? 35.334 5.092 -35.384 1.00 79.62 488 GLU A CA 1
ATOM 3500 C C . GLU A 1 488 ? 34.645 4.227 -34.322 1.00 79.62 488 GLU A C 1
ATOM 3502 O O . GLU A 1 488 ? 35.259 3.300 -33.797 1.00 79.62 488 GLU A O 1
ATOM 3507 N N . MET A 1 489 ? 33.353 4.472 -34.049 1.00 78.62 489 MET A N 1
ATOM 3508 C CA . MET A 1 489 ? 32.569 3.643 -33.125 1.00 78.62 489 MET A CA 1
ATOM 3509 C C . MET A 1 489 ? 32.505 2.212 -33.623 1.00 78.62 489 MET A C 1
ATOM 3511 O O . MET A 1 489 ? 32.809 1.284 -32.881 1.00 78.62 489 MET A O 1
ATOM 3515 N N . VAL A 1 490 ? 32.145 2.033 -34.892 1.00 76.56 490 VAL A N 1
ATOM 3516 C CA . VAL A 1 490 ? 32.036 0.690 -35.444 1.00 76.56 490 VAL A CA 1
ATOM 3517 C C . VAL A 1 490 ? 33.404 0.028 -35.501 1.00 76.56 490 VAL A C 1
ATOM 3519 O O . VAL A 1 490 ? 33.495 -1.124 -35.113 1.00 76.56 490 VAL A O 1
ATOM 3522 N N . THR A 1 491 ? 34.471 0.739 -35.865 1.00 76.31 491 THR A N 1
ATOM 3523 C CA . THR A 1 491 ? 35.846 0.209 -35.868 1.00 76.31 491 THR A CA 1
ATOM 3524 C C . THR A 1 491 ? 36.285 -0.258 -34.483 1.00 76.31 491 THR A C 1
ATOM 3526 O O . THR A 1 491 ? 36.817 -1.360 -34.365 1.00 76.31 491 THR A O 1
ATOM 3529 N N . LYS A 1 492 ? 36.015 0.532 -33.434 1.00 74.19 492 LYS A N 1
ATOM 3530 C CA . LYS A 1 492 ? 36.253 0.128 -32.041 1.00 74.19 492 LYS A CA 1
ATOM 3531 C C . LYS A 1 492 ? 35.471 -1.146 -31.698 1.00 74.19 492 LYS A C 1
ATOM 3533 O O . LYS A 1 492 ? 36.037 -2.085 -31.154 1.00 74.19 492 LYS A O 1
ATOM 3538 N N . LEU A 1 493 ? 34.200 -1.206 -32.096 1.00 69.69 493 LEU A N 1
ATOM 3539 C CA . LEU A 1 493 ? 33.339 -2.368 -31.876 1.00 69.69 493 LEU A CA 1
ATOM 3540 C C . LEU A 1 493 ? 33.762 -3.595 -32.714 1.00 69.69 493 LEU A C 1
ATOM 3542 O O . LEU A 1 493 ? 33.579 -4.722 -32.267 1.00 69.69 493 LEU A O 1
ATOM 3546 N N . MET A 1 494 ? 34.359 -3.413 -33.901 1.00 63.38 494 MET A N 1
ATOM 3547 C CA . MET A 1 494 ? 34.705 -4.476 -34.865 1.00 63.38 494 MET A CA 1
ATOM 3548 C C . MET A 1 494 ? 35.770 -5.481 -34.371 1.00 63.38 494 MET A C 1
ATOM 3550 O O . MET A 1 494 ? 36.045 -6.436 -35.106 1.00 63.38 494 MET A O 1
ATOM 3554 N N . GLY A 1 495 ? 36.322 -5.303 -33.163 1.00 64.31 495 GLY A N 1
ATOM 3555 C CA . GLY A 1 495 ? 37.128 -6.298 -32.440 1.00 64.31 495 GLY A CA 1
ATOM 3556 C C . GLY A 1 495 ? 36.306 -7.487 -31.907 1.00 64.31 495 GLY A C 1
ATOM 3557 O O . GLY A 1 495 ? 35.299 -7.869 -32.505 1.00 64.31 495 GLY A O 1
ATOM 3558 N N . ASP A 1 496 ? 36.712 -8.076 -30.775 1.00 58.97 496 ASP A N 1
ATOM 3559 C CA . ASP A 1 496 ? 36.060 -9.265 -30.180 1.00 58.97 496 ASP A CA 1
ATOM 3560 C C . ASP A 1 496 ? 34.581 -9.036 -29.787 1.00 58.97 496 ASP A C 1
ATOM 3562 O O . ASP A 1 496 ? 33.813 -9.990 -29.670 1.00 58.97 496 ASP A O 1
ATOM 3566 N N . ALA A 1 497 ? 34.160 -7.778 -29.612 1.00 57.44 497 ALA A N 1
ATOM 3567 C CA . ALA A 1 497 ? 32.822 -7.405 -29.148 1.00 57.44 497 ALA A CA 1
ATOM 3568 C C . ALA A 1 497 ? 31.714 -7.487 -30.226 1.00 57.44 497 ALA A C 1
ATOM 3570 O O . ALA A 1 497 ? 30.533 -7.566 -29.873 1.00 57.44 497 ALA A O 1
ATOM 3571 N N . VAL A 1 498 ? 32.053 -7.473 -31.529 1.00 64.19 498 VAL A N 1
ATOM 3572 C CA . VAL A 1 498 ? 31.074 -7.570 -32.636 1.00 64.19 498 VAL A CA 1
ATOM 3573 C C . VAL A 1 498 ? 30.995 -8.980 -33.199 1.00 64.19 498 VAL A C 1
ATOM 3575 O O . VAL A 1 498 ? 31.901 -9.445 -33.898 1.00 64.19 498 VAL A O 1
ATOM 3578 N N . ASN A 1 499 ? 29.832 -9.598 -33.005 1.00 68.12 499 ASN A N 1
ATOM 3579 C CA . ASN A 1 499 ? 29.515 -10.942 -33.478 1.00 68.12 499 ASN A CA 1
ATOM 3580 C C . ASN A 1 499 ? 28.478 -10.903 -34.620 1.00 68.12 499 ASN A C 1
ATOM 3582 O O . ASN A 1 499 ? 27.335 -11.328 -34.452 1.00 68.12 499 ASN A O 1
ATOM 3586 N N . GLY A 1 500 ? 28.845 -10.324 -35.771 1.00 82.25 500 GLY A N 1
ATOM 3587 C CA . GLY A 1 500 ? 27.959 -10.248 -36.939 1.00 82.25 500 GLY A CA 1
ATOM 3588 C C . GLY A 1 500 ? 28.520 -9.463 -38.136 1.00 82.25 500 GLY A C 1
ATOM 3589 O O . GLY A 1 500 ? 29.596 -8.865 -38.026 1.00 82.25 500 GLY A O 1
ATOM 3590 N N . PRO A 1 501 ? 27.798 -9.461 -39.278 1.00 90.25 501 PRO A N 1
ATOM 3591 C CA . PRO A 1 501 ? 28.163 -8.689 -40.466 1.00 90.25 501 PRO A CA 1
ATOM 3592 C C . PRO A 1 501 ? 28.050 -7.181 -40.217 1.00 90.25 501 PRO A C 1
ATOM 3594 O O . PRO A 1 501 ? 27.234 -6.742 -39.406 1.00 90.25 501 PRO A O 1
ATOM 3597 N N . CYS A 1 502 ? 28.815 -6.383 -40.962 1.00 91.25 502 CYS A N 1
ATOM 3598 C CA . CYS A 1 502 ? 28.754 -4.918 -40.910 1.00 91.25 502 CYS A CA 1
ATOM 3599 C C . CYS A 1 502 ? 28.626 -4.325 -42.314 1.00 91.25 502 CYS A C 1
ATOM 3601 O O . CYS A 1 502 ? 29.153 -4.887 -43.276 1.00 91.25 502 CYS A O 1
ATOM 3603 N N . ALA A 1 503 ? 27.974 -3.170 -42.434 1.00 93.12 503 ALA A N 1
ATOM 3604 C CA . ALA A 1 503 ? 27.867 -2.438 -43.690 1.00 93.12 503 ALA A CA 1
ATOM 3605 C C . ALA A 1 503 ? 27.871 -0.918 -43.493 1.00 93.12 503 ALA A C 1
ATOM 3607 O O . ALA A 1 503 ? 27.283 -0.400 -42.548 1.00 93.12 503 ALA A O 1
ATOM 3608 N N . THR A 1 504 ? 28.462 -0.189 -44.434 1.00 94.19 504 THR A N 1
ATOM 3609 C CA . THR A 1 504 ? 28.245 1.249 -44.606 1.00 94.19 504 THR A CA 1
ATOM 3610 C C . THR A 1 504 ? 26.899 1.477 -45.292 1.00 94.19 504 THR A C 1
ATOM 3612 O O . THR A 1 504 ? 26.586 0.835 -46.293 1.00 94.19 504 THR A O 1
ATOM 3615 N N . VAL A 1 505 ? 26.104 2.405 -44.774 1.00 94.25 505 VAL A N 1
ATOM 3616 C CA . VAL A 1 505 ? 24.774 2.764 -45.271 1.00 94.25 505 VAL A CA 1
ATOM 3617 C C . VAL A 1 505 ? 24.770 4.246 -45.624 1.00 94.25 505 VAL A C 1
ATOM 3619 O O . VAL A 1 505 ? 24.988 5.085 -44.756 1.00 94.25 505 VAL A O 1
ATOM 3622 N N . VAL A 1 506 ? 24.502 4.581 -46.883 1.00 93.75 506 VAL A N 1
ATOM 3623 C CA . VAL A 1 506 ? 24.405 5.970 -47.349 1.00 93.75 506 VAL A CA 1
ATOM 3624 C C . VAL A 1 506 ? 22.946 6.324 -47.627 1.00 93.75 506 VAL A C 1
ATOM 3626 O O . VAL A 1 506 ? 22.273 5.651 -48.413 1.00 93.75 506 VAL A O 1
ATOM 3629 N N . ASP A 1 507 ? 22.483 7.394 -46.984 1.00 89.75 507 ASP A N 1
ATOM 3630 C CA . ASP A 1 507 ? 21.150 7.980 -47.128 1.00 89.75 507 ASP A CA 1
ATOM 3631 C C . ASP A 1 507 ? 21.283 9.476 -47.462 1.00 89.75 507 ASP A C 1
ATOM 3633 O O . ASP A 1 507 ? 21.559 10.318 -46.601 1.00 89.75 507 ASP A O 1
ATOM 3637 N N . GLY A 1 508 ? 21.182 9.811 -48.750 1.00 88.75 508 GLY A N 1
ATOM 3638 C CA . GLY A 1 508 ? 21.471 11.158 -49.243 1.00 88.75 508 GLY A CA 1
ATOM 3639 C C . GLY A 1 508 ? 22.922 11.571 -48.971 1.00 88.75 508 GLY A C 1
ATOM 3640 O O . GLY A 1 508 ? 23.849 10.994 -49.534 1.00 88.75 508 GLY A O 1
ATOM 3641 N N . GLN A 1 509 ? 23.110 12.594 -48.131 1.00 85.12 509 GLN A N 1
ATOM 3642 C CA . GLN A 1 509 ? 24.429 13.074 -47.687 1.00 85.12 509 GLN A CA 1
ATOM 3643 C C . GLN A 1 509 ? 24.901 12.427 -46.374 1.00 85.12 509 GLN A C 1
ATOM 3645 O O . GLN A 1 509 ? 26.028 12.675 -45.950 1.00 85.12 509 GLN A O 1
ATOM 3650 N N . ASN A 1 510 ? 24.061 11.613 -45.730 1.00 87.12 510 ASN A N 1
ATOM 3651 C CA . ASN A 1 510 ? 24.367 10.997 -44.446 1.00 87.12 510 ASN A CA 1
ATOM 3652 C C . ASN A 1 510 ? 24.986 9.614 -44.649 1.00 87.12 510 ASN A C 1
ATOM 3654 O O . ASN A 1 510 ? 24.439 8.780 -45.373 1.00 87.12 510 ASN A O 1
ATOM 3658 N N . THR A 1 511 ? 26.089 9.355 -43.952 1.00 90.25 511 THR A N 1
ATOM 3659 C CA . THR A 1 511 ? 26.719 8.035 -43.875 1.00 90.25 511 THR A CA 1
ATOM 3660 C C . THR A 1 511 ? 26.500 7.461 -42.482 1.00 90.25 511 THR A C 1
ATOM 3662 O O . THR A 1 511 ? 26.772 8.117 -41.481 1.00 90.25 511 THR A O 1
ATOM 3665 N N . MET A 1 512 ? 26.005 6.232 -42.427 1.00 92.31 512 MET A N 1
ATOM 3666 C CA . MET A 1 512 ? 25.781 5.447 -41.218 1.00 92.31 512 MET A CA 1
ATOM 3667 C C . MET A 1 512 ? 26.454 4.082 -41.367 1.00 92.31 512 MET A C 1
ATOM 3669 O O . MET A 1 512 ? 26.884 3.692 -42.452 1.00 92.31 512 MET A O 1
ATOM 3673 N N . TYR A 1 513 ? 26.502 3.329 -40.280 1.00 92.00 513 TYR A N 1
ATOM 3674 C CA . TYR A 1 513 ? 27.126 2.019 -40.211 1.00 92.00 513 TYR A CA 1
ATOM 3675 C C . TYR A 1 513 ? 26.155 1.052 -39.542 1.00 92.00 513 TYR A C 1
ATOM 3677 O O . TYR A 1 513 ? 25.771 1.239 -38.391 1.00 92.00 513 TYR A O 1
ATOM 3685 N N . ALA A 1 514 ? 25.722 0.039 -40.281 1.00 92.62 514 ALA A N 1
ATOM 3686 C CA . ALA A 1 514 ? 24.857 -1.015 -39.784 1.00 92.62 514 ALA A CA 1
ATOM 3687 C C . ALA A 1 514 ? 25.701 -2.188 -39.284 1.00 92.62 514 ALA A C 1
ATOM 3689 O O . ALA A 1 514 ? 26.601 -2.649 -39.986 1.00 92.62 514 ALA A O 1
ATOM 3690 N N . VAL A 1 515 ? 25.378 -2.685 -38.095 1.00 91.94 515 VAL A N 1
ATOM 3691 C CA . VAL A 1 515 ? 25.922 -3.922 -37.528 1.00 91.94 515 VAL A CA 1
ATOM 3692 C C . VAL A 1 515 ? 24.783 -4.932 -37.445 1.00 91.94 515 VAL A C 1
ATOM 3694 O O . VAL A 1 515 ? 23.661 -4.576 -37.084 1.00 91.94 515 VAL A O 1
ATOM 3697 N N . GLY A 1 516 ? 25.067 -6.189 -37.769 1.00 92.19 516 GLY A N 1
ATOM 3698 C CA . GLY A 1 516 ? 24.117 -7.291 -37.698 1.00 92.19 516 GLY A CA 1
ATOM 3699 C C . GLY A 1 516 ? 23.190 -7.405 -38.908 1.00 92.19 516 GLY A C 1
ATOM 3700 O O . GLY A 1 516 ? 22.843 -6.427 -39.574 1.00 92.19 516 GLY A O 1
ATOM 3701 N N . SER A 1 517 ? 22.738 -8.635 -39.162 1.00 92.88 517 SER A N 1
ATOM 3702 C CA . SER A 1 517 ? 21.866 -8.984 -40.291 1.00 92.88 517 SER A CA 1
ATOM 3703 C C . SER A 1 517 ? 20.619 -8.097 -40.379 1.00 92.88 517 SER A C 1
ATOM 3705 O O . SER A 1 517 ? 20.316 -7.547 -41.435 1.00 92.88 517 SER A O 1
ATOM 3707 N N . ALA A 1 518 ? 19.908 -7.922 -39.259 1.00 92.00 518 ALA A N 1
ATOM 3708 C CA . ALA A 1 518 ? 18.632 -7.210 -39.231 1.00 92.00 518 ALA A CA 1
ATOM 3709 C C . ALA A 1 518 ? 18.769 -5.724 -39.603 1.00 92.00 518 ALA A C 1
ATOM 3711 O O . ALA A 1 518 ? 17.960 -5.204 -40.372 1.00 92.00 518 ALA A O 1
ATOM 3712 N N . ALA A 1 519 ? 19.806 -5.044 -39.102 1.00 92.88 519 ALA A N 1
ATOM 3713 C CA . ALA A 1 519 ? 20.038 -3.632 -39.395 1.00 92.88 519 ALA A CA 1
ATOM 3714 C C . ALA A 1 519 ? 20.437 -3.422 -40.865 1.00 92.88 519 ALA A C 1
ATOM 3716 O O . ALA A 1 519 ? 19.926 -2.513 -41.521 1.00 92.88 519 ALA A O 1
ATOM 3717 N N . ILE A 1 520 ? 21.292 -4.303 -41.400 1.00 94.81 520 ILE A N 1
ATOM 3718 C CA . ILE A 1 520 ? 21.714 -4.280 -42.808 1.00 94.81 520 ILE A CA 1
ATOM 3719 C C . ILE A 1 520 ? 20.516 -4.518 -43.732 1.00 94.81 520 ILE A C 1
ATOM 3721 O O . ILE A 1 520 ? 20.303 -3.754 -44.675 1.00 94.81 520 ILE A O 1
ATOM 3725 N N . ALA A 1 521 ? 19.706 -5.539 -43.442 1.00 94.50 521 ALA A N 1
ATOM 3726 C CA . ALA A 1 521 ? 18.527 -5.855 -44.235 1.00 94.50 521 ALA A CA 1
ATOM 3727 C C . ALA A 1 521 ? 17.492 -4.724 -44.196 1.00 94.50 521 ALA A C 1
ATOM 3729 O O . ALA A 1 521 ? 16.989 -4.316 -45.241 1.00 94.50 521 ALA A O 1
ATOM 3730 N N . SER A 1 522 ? 17.229 -4.159 -43.014 1.00 93.88 522 SER A N 1
ATOM 3731 C CA . SER A 1 522 ? 16.334 -3.008 -42.850 1.00 93.88 522 SER A CA 1
ATOM 3732 C C . SER A 1 522 ? 16.802 -1.800 -43.672 1.00 93.88 522 SER A C 1
ATOM 3734 O O . SER A 1 522 ? 16.022 -1.214 -44.427 1.00 93.88 522 SER A O 1
ATOM 3736 N N . ALA A 1 523 ? 18.097 -1.470 -43.608 1.00 93.88 523 ALA A N 1
ATOM 3737 C CA . ALA A 1 523 ? 18.679 -0.389 -44.395 1.00 93.88 523 ALA A CA 1
ATOM 3738 C C . ALA A 1 523 ? 18.526 -0.626 -45.907 1.00 93.88 523 ALA A C 1
ATOM 3740 O O . ALA A 1 523 ? 18.015 0.251 -46.608 1.00 93.88 523 ALA A O 1
ATOM 3741 N N . ALA A 1 524 ? 18.890 -1.813 -46.396 1.00 94.94 524 ALA A N 1
ATOM 3742 C CA . ALA A 1 524 ? 18.791 -2.165 -47.811 1.00 94.94 524 ALA A CA 1
ATOM 3743 C C . ALA A 1 524 ? 17.336 -2.112 -48.310 1.00 94.94 524 ALA A C 1
ATOM 3745 O O . ALA A 1 524 ? 17.039 -1.487 -49.328 1.00 94.94 524 ALA A O 1
ATOM 3746 N N . ASN A 1 525 ? 16.405 -2.692 -47.548 1.00 95.44 525 ASN A N 1
ATOM 3747 C CA . ASN A 1 525 ? 14.979 -2.720 -47.880 1.00 95.44 525 ASN A CA 1
ATOM 3748 C C . ASN A 1 525 ? 14.327 -1.333 -47.859 1.00 95.44 525 ASN A C 1
ATOM 3750 O O . ASN A 1 525 ? 13.321 -1.123 -48.533 1.00 95.44 525 ASN A O 1
ATOM 3754 N N . SER A 1 526 ? 14.902 -0.378 -47.123 1.00 93.50 526 SER A N 1
ATOM 3755 C CA . SER A 1 526 ? 14.468 1.024 -47.131 1.00 93.50 526 SER A CA 1
ATOM 3756 C C . SER A 1 526 ? 14.977 1.831 -48.337 1.00 93.50 526 SER A C 1
ATOM 3758 O O . SER A 1 526 ? 14.725 3.029 -48.419 1.00 93.50 526 SER A O 1
ATOM 3760 N N . GLY A 1 527 ? 15.686 1.194 -49.277 1.00 90.56 527 GLY A N 1
ATOM 3761 C CA . GLY A 1 527 ? 16.218 1.835 -50.483 1.00 90.56 527 GLY A CA 1
ATOM 3762 C C . GLY A 1 527 ? 17.518 2.614 -50.263 1.00 90.56 527 GLY A C 1
ATOM 3763 O O . GLY A 1 527 ? 17.965 3.317 -51.169 1.00 90.56 527 GLY A O 1
ATOM 3764 N N . LYS A 1 528 ? 18.138 2.495 -49.081 1.00 94.88 528 LYS A N 1
ATOM 3765 C CA . LYS A 1 528 ? 19.437 3.113 -48.786 1.00 94.88 528 LYS A CA 1
ATOM 3766 C C . LYS A 1 528 ? 20.550 2.358 -49.506 1.00 94.88 528 LYS A C 1
ATOM 3768 O O . LYS A 1 528 ? 20.467 1.147 -49.708 1.00 94.88 528 LYS A O 1
ATOM 3773 N N . LYS A 1 529 ? 21.625 3.061 -49.871 1.00 95.19 529 LYS A N 1
ATOM 3774 C CA . LYS A 1 529 ? 22.784 2.427 -50.510 1.00 95.19 529 LYS A CA 1
ATOM 3775 C C . LYS A 1 529 ? 23.608 1.703 -49.448 1.00 95.19 529 LYS A C 1
ATOM 3777 O O . LYS A 1 529 ? 24.184 2.352 -48.581 1.00 95.19 529 LYS A O 1
ATOM 3782 N N . VAL A 1 530 ? 23.676 0.377 -49.535 1.00 96.69 530 VAL A N 1
ATOM 3783 C CA . VAL A 1 530 ? 24.371 -0.478 -48.561 1.00 96.69 530 VAL A CA 1
ATOM 3784 C C . VAL A 1 530 ? 25.633 -1.082 -49.173 1.00 96.69 530 VAL A C 1
ATOM 3786 O O . VAL A 1 530 ? 25.565 -1.727 -50.220 1.00 96.69 530 VAL A O 1
ATOM 3789 N N . THR A 1 531 ? 26.763 -0.918 -48.487 1.00 95.75 531 THR A N 1
ATOM 3790 C CA . THR A 1 531 ? 28.055 -1.530 -48.817 1.00 95.75 531 THR A CA 1
ATOM 3791 C C . THR A 1 531 ? 28.539 -2.382 -47.644 1.00 95.75 531 THR A C 1
ATOM 3793 O O . THR A 1 531 ? 28.908 -1.835 -46.612 1.00 95.75 531 THR A O 1
ATOM 3796 N N . VAL A 1 532 ? 28.555 -3.708 -47.779 1.00 94.62 532 VAL A N 1
ATOM 3797 C CA . VAL A 1 532 ? 29.032 -4.655 -46.759 1.00 94.62 532 VAL A CA 1
ATOM 3798 C C . VAL A 1 532 ? 30.543 -4.516 -46.586 1.00 94.62 532 VAL A C 1
ATOM 3800 O O . VAL A 1 532 ? 31.291 -4.603 -47.559 1.00 94.62 532 VAL A O 1
ATOM 3803 N N . THR A 1 533 ? 30.977 -4.311 -45.344 1.00 91.25 533 THR A N 1
ATOM 3804 C CA . THR A 1 533 ? 32.372 -4.063 -44.946 1.00 91.25 533 THR A CA 1
ATOM 3805 C C . THR A 1 533 ? 32.940 -5.139 -44.016 1.00 91.25 533 THR A C 1
ATOM 3807 O O . THR A 1 533 ? 34.158 -5.257 -43.912 1.00 91.25 533 THR A O 1
ATOM 3810 N N . LYS A 1 534 ? 32.093 -5.969 -43.387 1.00 89.69 534 LYS A N 1
ATOM 3811 C CA . LYS A 1 534 ? 32.489 -7.177 -42.637 1.00 89.69 534 LYS A CA 1
ATOM 3812 C C . LYS A 1 534 ? 31.552 -8.331 -42.989 1.00 89.69 534 LYS A C 1
ATOM 3814 O O . LYS A 1 534 ? 30.335 -8.145 -43.012 1.00 89.69 534 LYS A O 1
ATOM 3819 N N . GLY A 1 535 ? 32.137 -9.495 -43.266 1.00 88.25 535 GLY A N 1
ATOM 3820 C CA . GLY A 1 535 ? 31.435 -10.716 -43.659 1.00 88.25 535 GLY A CA 1
ATOM 3821 C C . GLY A 1 535 ? 30.533 -11.301 -42.576 1.00 88.25 535 GLY A C 1
ATOM 3822 O O . GLY A 1 535 ? 30.643 -10.957 -41.401 1.00 88.25 535 GLY A O 1
ATOM 3823 N N . GLY A 1 536 ? 29.639 -12.193 -42.986 1.00 91.19 536 GLY A N 1
ATOM 3824 C CA . GLY A 1 536 ? 28.641 -12.824 -42.133 1.00 91.19 536 GLY A CA 1
ATOM 3825 C C . GLY A 1 536 ? 27.353 -13.133 -42.892 1.00 91.19 536 GLY A C 1
ATOM 3826 O O . GLY A 1 536 ? 27.197 -12.800 -44.071 1.00 91.19 536 GLY A O 1
ATOM 3827 N N . GLU A 1 537 ? 26.422 -13.777 -42.197 1.00 93.62 537 GLU A N 1
ATOM 3828 C CA . GLU A 1 537 ? 25.102 -14.090 -42.735 1.00 93.62 537 GLU A CA 1
ATOM 3829 C C . GLU A 1 537 ? 24.162 -12.886 -42.631 1.00 93.62 537 GLU A C 1
ATOM 3831 O O . GLU A 1 537 ? 23.951 -12.330 -41.552 1.00 93.62 537 GLU A O 1
ATOM 3836 N N . ILE A 1 538 ? 23.593 -12.491 -43.770 1.00 95.44 538 ILE A N 1
ATOM 3837 C CA . ILE A 1 538 ? 22.589 -11.440 -43.899 1.00 95.44 538 ILE A CA 1
ATOM 3838 C C . ILE A 1 538 ? 21.316 -12.078 -44.457 1.00 95.44 538 ILE A C 1
ATOM 3840 O O . ILE A 1 538 ? 21.299 -12.614 -45.560 1.00 95.44 538 ILE A O 1
ATOM 3844 N N . THR A 1 539 ? 20.223 -11.999 -43.714 1.00 93.94 539 THR A N 1
ATOM 3845 C CA . THR A 1 539 ? 18.912 -12.549 -44.075 1.00 93.94 539 THR A CA 1
ATOM 3846 C C . THR A 1 539 ? 17.843 -11.462 -44.086 1.00 93.94 539 THR A C 1
ATOM 3848 O O . THR A 1 539 ? 17.957 -10.444 -43.403 1.00 93.94 539 THR A O 1
ATOM 3851 N N . GLY A 1 540 ? 16.782 -11.683 -44.863 1.00 93.25 540 GLY A N 1
ATOM 3852 C CA . GLY A 1 540 ? 15.608 -10.811 -44.905 1.00 93.25 540 GLY A CA 1
ATOM 3853 C C . GLY A 1 540 ? 15.719 -9.629 -45.869 1.00 93.25 540 GLY A C 1
ATOM 3854 O O . GLY A 1 540 ? 14.944 -8.682 -45.748 1.00 93.25 540 GLY A O 1
ATOM 3855 N N . ILE A 1 541 ? 16.655 -9.650 -46.824 1.00 94.94 541 ILE A N 1
ATOM 3856 C CA . ILE A 1 541 ? 16.681 -8.650 -47.903 1.00 94.94 541 ILE A CA 1
ATOM 3857 C C . ILE A 1 541 ? 15.614 -9.016 -48.945 1.00 94.94 541 ILE A C 1
ATOM 3859 O O . ILE A 1 541 ? 15.549 -10.159 -49.394 1.00 94.94 541 ILE A O 1
ATOM 3863 N N . ASN A 1 542 ? 14.777 -8.055 -49.331 1.00 94.25 542 ASN A N 1
ATOM 3864 C CA . ASN A 1 542 ? 13.698 -8.255 -50.295 1.00 94.25 542 ASN A CA 1
ATOM 3865 C C . ASN A 1 542 ? 14.242 -8.518 -51.709 1.00 94.25 542 ASN A C 1
ATOM 3867 O O . ASN A 1 542 ? 15.312 -8.036 -52.085 1.00 94.25 542 ASN A O 1
ATOM 3871 N N . ALA A 1 543 ? 13.461 -9.228 -52.526 1.00 92.69 543 ALA A N 1
ATOM 3872 C CA . ALA A 1 543 ? 13.745 -9.392 -53.950 1.00 92.69 543 ALA A CA 1
ATOM 3873 C C . ALA A 1 543 ? 13.944 -8.037 -54.651 1.00 92.69 543 ALA A C 1
ATOM 3875 O O . ALA A 1 543 ? 13.276 -7.052 -54.329 1.00 92.69 543 ALA A O 1
ATOM 3876 N N . ASN A 1 544 ? 14.840 -8.006 -55.638 1.00 92.38 544 ASN A N 1
ATOM 3877 C CA . ASN A 1 544 ? 15.211 -6.827 -56.425 1.00 92.38 544 ASN A CA 1
ATOM 3878 C C . ASN A 1 544 ? 15.909 -5.695 -55.643 1.00 92.38 544 ASN A C 1
ATOM 3880 O O . ASN A 1 544 ? 16.192 -4.641 -56.219 1.00 92.38 544 ASN A O 1
ATOM 3884 N N . VAL A 1 545 ? 16.239 -5.895 -54.363 1.00 95.94 545 VAL A N 1
ATOM 3885 C CA . VAL A 1 545 ? 17.067 -4.956 -53.594 1.00 95.94 545 VAL A CA 1
ATOM 3886 C C . VAL A 1 545 ? 18.543 -5.175 -53.917 1.00 95.94 545 VAL A C 1
ATOM 3888 O O . VAL A 1 545 ? 19.011 -6.309 -54.049 1.00 95.94 545 VAL A O 1
ATOM 3891 N N . LYS A 1 546 ? 19.280 -4.069 -54.050 1.00 94.25 546 LYS A N 1
ATOM 3892 C CA . LYS A 1 546 ? 20.714 -4.062 -54.344 1.00 94.25 546 LYS A CA 1
ATOM 3893 C C . LYS A 1 546 ? 21.538 -3.806 -53.093 1.00 94.25 546 LYS A C 1
ATOM 3895 O O . LYS A 1 546 ? 21.248 -2.879 -52.340 1.00 94.25 546 LYS A O 1
ATOM 3900 N N . ILE A 1 547 ? 22.617 -4.560 -52.947 1.00 95.88 547 ILE A N 1
ATOM 3901 C CA . ILE A 1 547 ? 23.695 -4.289 -51.996 1.00 95.88 547 ILE A CA 1
ATOM 3902 C C . ILE A 1 547 ? 25.041 -4.359 -52.721 1.00 95.88 547 ILE A C 1
ATOM 3904 O O . ILE A 1 547 ? 25.151 -4.955 -53.787 1.00 95.88 547 ILE A O 1
ATOM 3908 N N . THR A 1 548 ? 26.079 -3.754 -52.158 1.00 96.69 548 THR A N 1
ATOM 3909 C CA . THR A 1 548 ? 27.462 -3.886 -52.642 1.00 96.69 548 THR A CA 1
ATOM 3910 C C . THR A 1 548 ? 28.289 -4.612 -51.590 1.00 96.69 548 THR A C 1
ATOM 3912 O O . THR A 1 548 ? 28.137 -4.327 -50.410 1.00 96.69 548 THR A O 1
ATOM 3915 N N . VAL A 1 549 ? 29.170 -5.529 -51.976 1.00 96.06 549 VAL A N 1
ATOM 3916 C CA . VAL A 1 549 ? 30.184 -6.106 -51.081 1.00 96.06 549 VAL A CA 1
ATOM 3917 C C . VAL A 1 549 ? 31.525 -5.443 -51.383 1.00 96.06 549 VAL A C 1
ATOM 3919 O O . VAL A 1 549 ? 31.950 -5.432 -52.540 1.00 96.06 549 VAL A O 1
ATOM 3922 N N . ALA A 1 550 ? 32.166 -4.851 -50.370 1.00 93.94 550 ALA A N 1
ATOM 3923 C CA . ALA A 1 550 ? 33.453 -4.182 -50.541 1.00 93.94 550 ALA A CA 1
ATOM 3924 C C . ALA A 1 550 ? 34.566 -5.171 -50.927 1.00 93.94 550 ALA A C 1
ATOM 3926 O O . ALA A 1 550 ? 34.522 -6.359 -50.593 1.00 93.94 550 ALA A O 1
ATOM 3927 N N . ASP A 1 551 ? 35.583 -4.672 -51.628 1.00 92.31 551 ASP A N 1
ATOM 3928 C CA . ASP A 1 551 ? 36.730 -5.485 -52.024 1.00 92.31 551 ASP A CA 1
ATOM 3929 C C . ASP A 1 551 ? 37.472 -6.031 -50.796 1.00 92.31 551 ASP A C 1
ATOM 3931 O O . ASP A 1 551 ? 37.716 -5.320 -49.823 1.00 92.31 551 ASP A O 1
ATOM 3935 N N . GLY A 1 552 ? 37.836 -7.315 -50.844 1.00 86.56 552 GLY A N 1
ATOM 3936 C CA . GLY A 1 552 ? 38.534 -7.996 -49.750 1.00 86.56 552 GLY A CA 1
ATOM 3937 C C . GLY A 1 552 ? 37.637 -8.515 -48.619 1.00 86.56 552 GLY A C 1
ATOM 3938 O O . GLY A 1 552 ? 38.151 -9.161 -47.708 1.00 86.56 552 GLY A O 1
ATOM 3939 N N . VAL A 1 553 ? 36.316 -8.302 -48.677 1.00 88.81 553 VAL A N 1
ATOM 3940 C CA . VAL A 1 553 ? 35.365 -8.869 -47.706 1.00 88.81 553 VAL A CA 1
ATOM 3941 C C . VAL A 1 553 ? 34.994 -10.303 -48.103 1.00 88.81 553 VAL A C 1
ATOM 3943 O O . VAL A 1 553 ? 34.397 -10.537 -49.153 1.00 88.81 553 VAL A O 1
ATOM 3946 N N . GLY A 1 554 ? 35.364 -11.270 -47.259 1.00 87.06 554 GLY A N 1
ATOM 3947 C CA . GLY A 1 554 ? 35.023 -12.690 -47.410 1.00 87.06 554 GLY A CA 1
ATOM 3948 C C . GLY A 1 554 ? 33.766 -13.101 -46.637 1.00 87.06 554 GLY A C 1
ATOM 3949 O O . GLY A 1 554 ? 33.227 -12.322 -45.858 1.00 87.06 554 GLY A O 1
ATOM 3950 N N . ASP A 1 555 ? 33.316 -14.341 -46.847 1.00 88.94 555 ASP A N 1
ATOM 3951 C CA . ASP A 1 555 ? 32.270 -15.017 -46.056 1.00 88.94 555 ASP A CA 1
ATOM 3952 C C . ASP A 1 555 ? 30.929 -14.269 -45.926 1.00 88.94 555 ASP A C 1
ATOM 3954 O O . ASP A 1 555 ? 30.239 -14.350 -44.911 1.00 88.94 555 ASP A O 1
ATOM 3958 N N . VAL A 1 556 ? 30.526 -13.554 -46.979 1.00 94.19 556 VAL A N 1
ATOM 3959 C CA . VAL A 1 556 ? 29.203 -12.924 -47.066 1.00 94.19 556 VAL A CA 1
ATOM 3960 C C . VAL A 1 556 ? 28.190 -13.920 -47.624 1.00 94.19 556 VAL A C 1
ATOM 3962 O O . VAL A 1 556 ? 28.369 -14.457 -48.723 1.00 94.19 556 VAL A O 1
ATOM 3965 N N . THR A 1 557 ? 27.095 -14.126 -46.895 1.00 94.19 557 THR A N 1
ATOM 3966 C CA . THR A 1 557 ? 25.905 -14.810 -47.418 1.00 94.19 557 THR A CA 1
ATOM 3967 C C . THR A 1 557 ? 24.694 -13.893 -47.330 1.00 94.19 557 THR A C 1
ATOM 3969 O O . THR A 1 557 ? 24.516 -13.186 -46.341 1.00 94.19 557 THR A O 1
ATOM 3972 N N . VAL A 1 558 ? 23.877 -13.869 -48.382 1.00 94.19 558 VAL A N 1
ATOM 3973 C CA . VAL A 1 558 ? 22.672 -13.041 -48.479 1.00 94.19 558 VAL A CA 1
ATOM 3974 C C . VAL A 1 558 ? 21.490 -13.942 -48.785 1.00 94.19 558 VAL A C 1
ATOM 3976 O O . VAL A 1 558 ? 21.435 -14.539 -49.856 1.00 94.19 558 VAL A O 1
ATOM 3979 N N . ASN A 1 559 ? 20.549 -14.048 -47.847 1.00 93.12 559 ASN A N 1
ATOM 3980 C CA . ASN A 1 559 ? 19.418 -14.979 -47.907 1.00 93.12 559 ASN A CA 1
ATOM 3981 C C . ASN A 1 559 ? 19.860 -16.426 -48.223 1.00 93.12 559 ASN A C 1
ATOM 3983 O O . ASN A 1 559 ? 19.211 -17.122 -48.997 1.00 93.12 559 ASN A O 1
ATOM 3987 N N . GLY A 1 560 ? 20.988 -16.861 -47.650 1.00 89.31 560 GLY A N 1
ATOM 3988 C CA . GLY A 1 560 ? 21.564 -18.194 -47.862 1.00 89.31 560 GLY A CA 1
ATOM 3989 C C . GLY A 1 560 ? 22.480 -18.332 -49.086 1.00 89.31 560 GLY A C 1
ATOM 3990 O O . GLY A 1 560 ? 23.198 -19.324 -49.183 1.00 89.31 560 GLY A O 1
ATOM 3991 N N . GLU A 1 561 ? 22.529 -17.342 -49.983 1.00 92.44 561 GLU A N 1
ATOM 3992 C CA . GLU A 1 561 ? 23.376 -17.378 -51.183 1.00 92.44 561 GLU A CA 1
ATOM 3993 C C . GLU A 1 561 ? 24.745 -16.739 -50.935 1.00 92.44 561 GLU A C 1
ATOM 3995 O O . GLU A 1 561 ? 24.843 -15.669 -50.332 1.00 92.44 561 GLU A O 1
ATOM 4000 N N . LYS A 1 562 ? 25.823 -17.366 -51.420 1.00 93.00 562 LYS A N 1
ATOM 4001 C CA . LYS A 1 562 ? 27.187 -16.836 -51.268 1.00 93.00 562 LYS A CA 1
ATOM 4002 C C . LYS A 1 562 ? 27.427 -15.677 -52.236 1.00 93.00 562 LYS A C 1
ATOM 4004 O O . LYS A 1 562 ? 27.302 -15.843 -53.447 1.00 93.00 562 LYS A O 1
ATOM 4009 N N . VAL A 1 563 ? 27.850 -14.530 -51.708 1.00 92.94 563 VAL A N 1
ATOM 4010 C CA . VAL A 1 563 ? 28.066 -13.303 -52.489 1.00 92.94 563 VAL A CA 1
ATOM 4011 C C . VAL A 1 563 ? 29.549 -12.922 -52.479 1.00 92.94 563 VAL A C 1
ATOM 4013 O O . VAL A 1 563 ? 30.209 -12.981 -51.445 1.00 92.94 563 VAL A O 1
ATOM 4016 N N . SER A 1 564 ? 30.088 -12.573 -53.651 1.00 91.56 564 SER A N 1
ATOM 4017 C CA . SER A 1 564 ? 31.472 -12.089 -53.823 1.00 91.56 564 SER A CA 1
ATOM 4018 C C . SER A 1 564 ? 31.517 -10.556 -53.869 1.00 91.56 564 SER A C 1
ATOM 4020 O O . SER A 1 564 ? 30.466 -9.920 -53.890 1.00 91.56 564 SER A O 1
ATOM 4022 N N . SER A 1 565 ? 32.713 -9.955 -53.898 1.00 92.12 565 SER A N 1
ATOM 4023 C CA . SER A 1 565 ? 32.848 -8.496 -54.003 1.00 92.12 565 SER A CA 1
ATOM 4024 C C . SER A 1 565 ? 32.161 -7.931 -55.256 1.00 92.12 565 SER A C 1
ATOM 4026 O O . SER A 1 565 ? 32.105 -8.581 -56.303 1.00 92.12 565 SER A O 1
ATOM 4028 N N . GLY A 1 566 ? 31.625 -6.714 -55.137 1.00 92.56 566 GLY A N 1
ATOM 4029 C CA . GLY A 1 566 ? 30.855 -6.038 -56.184 1.00 92.56 566 GLY A CA 1
ATOM 4030 C C . GLY A 1 566 ? 29.364 -5.885 -55.870 1.00 92.56 566 GLY A C 1
ATOM 4031 O O . GLY A 1 566 ? 28.900 -6.166 -54.764 1.00 92.56 566 GLY A O 1
ATOM 4032 N N . GLU A 1 567 ? 28.608 -5.368 -56.841 1.00 93.88 567 GLU A N 1
ATOM 4033 C CA . GLU A 1 567 ? 27.156 -5.203 -56.718 1.00 93.88 567 GLU A CA 1
ATOM 4034 C C . GLU A 1 567 ? 26.432 -6.553 -56.809 1.00 93.88 567 GLU A C 1
ATOM 4036 O O . GLU A 1 567 ? 26.653 -7.342 -57.727 1.00 93.88 567 GLU A O 1
ATOM 4041 N N . TYR A 1 568 ? 25.498 -6.778 -55.889 1.00 94.00 568 TYR A N 1
ATOM 4042 C CA . TYR A 1 568 ? 24.623 -7.940 -55.841 1.00 94.00 568 TYR A CA 1
ATOM 4043 C C . TYR A 1 568 ? 23.164 -7.487 -55.777 1.00 94.00 568 TYR A C 1
ATOM 4045 O O . TYR A 1 568 ? 22.795 -6.646 -54.958 1.00 94.00 568 TYR A O 1
ATOM 4053 N N . THR A 1 569 ? 22.326 -8.040 -56.653 1.00 94.44 569 THR A N 1
ATOM 4054 C CA . THR A 1 569 ? 20.871 -7.831 -56.633 1.00 94.44 569 THR A CA 1
ATOM 4055 C C . THR A 1 569 ? 20.220 -9.117 -56.157 1.00 94.44 569 THR A C 1
ATOM 4057 O O . THR A 1 569 ? 20.462 -10.164 -56.755 1.00 94.44 569 THR A O 1
ATOM 4060 N N . VAL A 1 570 ? 19.397 -9.046 -55.108 1.00 92.25 570 VAL A N 1
ATOM 4061 C CA . VAL A 1 570 ? 18.680 -10.226 -54.615 1.00 92.25 570 VAL A CA 1
ATOM 4062 C C . VAL A 1 570 ? 17.721 -10.714 -55.705 1.00 92.25 570 VAL A C 1
ATOM 4064 O O . VAL A 1 570 ? 16.871 -9.930 -56.144 1.00 92.25 570 VAL A O 1
ATOM 4067 N N . PRO A 1 571 ? 17.846 -11.969 -56.170 1.00 88.44 571 PRO A N 1
ATOM 4068 C CA . PRO A 1 571 ? 16.995 -12.493 -57.226 1.00 88.44 571 PRO A CA 1
ATOM 4069 C C . PRO A 1 571 ? 15.530 -12.548 -56.779 1.00 88.44 571 PRO A C 1
ATOM 4071 O O . PRO A 1 571 ? 15.221 -12.728 -55.601 1.00 88.44 571 PRO A O 1
ATOM 4074 N N . GLU A 1 572 ? 14.617 -12.392 -57.734 1.00 81.12 572 GLU A N 1
ATOM 4075 C CA . GLU A 1 572 ? 13.195 -12.623 -57.498 1.00 81.12 572 GLU A CA 1
ATOM 4076 C C . GLU A 1 572 ? 12.962 -14.113 -57.230 1.00 81.12 572 GLU A C 1
ATOM 4078 O O . GLU A 1 572 ? 13.468 -14.968 -57.963 1.00 81.12 572 GLU A O 1
ATOM 4083 N N . GLU A 1 573 ? 12.231 -14.431 -56.159 1.00 65.44 573 GLU A N 1
ATOM 4084 C CA . GLU A 1 573 ? 11.906 -15.812 -55.817 1.00 65.44 573 GLU A CA 1
ATOM 4085 C C . GLU A 1 573 ? 11.114 -16.424 -56.980 1.00 65.44 573 GLU A C 1
ATOM 4087 O O . GLU A 1 573 ? 9.960 -16.067 -57.238 1.00 65.44 573 GLU A O 1
ATOM 4092 N N . GLN A 1 574 ? 11.740 -17.336 -57.729 1.00 54.16 574 GLN A N 1
ATOM 4093 C CA . GLN A 1 574 ? 11.033 -18.093 -58.750 1.00 54.16 574 GLN A CA 1
ATOM 4094 C C . GLN A 1 574 ? 10.037 -19.007 -58.039 1.00 54.16 574 GLN A C 1
ATOM 4096 O O . GLN A 1 574 ? 10.393 -20.092 -57.579 1.00 54.16 574 GLN A O 1
ATOM 4101 N N . LYS A 1 575 ? 8.762 -18.602 -57.973 1.00 50.19 575 LYS A N 1
ATOM 4102 C CA . LYS A 1 575 ? 7.689 -19.570 -57.724 1.00 50.19 575 LYS A CA 1
ATOM 4103 C C . LYS A 1 575 ? 7.862 -20.687 -58.752 1.00 50.19 575 LYS A C 1
ATOM 4105 O O . LYS A 1 575 ? 7.940 -20.365 -59.942 1.00 50.19 575 LYS A O 1
ATOM 4110 N N . PRO A 1 576 ? 7.916 -21.969 -58.349 1.00 40.09 576 PRO A N 1
ATOM 4111 C CA . PRO A 1 576 ? 8.005 -23.045 -59.318 1.00 40.09 576 PRO A CA 1
ATOM 4112 C C . PRO A 1 576 ? 6.846 -22.882 -60.297 1.00 40.09 576 PRO A C 1
ATOM 4114 O O . PRO A 1 576 ? 5.676 -22.845 -59.904 1.00 40.09 576 PRO A O 1
ATOM 4117 N N . SER A 1 577 ? 7.172 -22.726 -61.580 1.00 37.75 577 SER A N 1
ATOM 4118 C CA . SER A 1 577 ? 6.170 -22.791 -62.626 1.00 37.75 577 SER A CA 1
ATOM 4119 C C . SER A 1 577 ? 5.549 -24.180 -62.532 1.00 37.75 577 SER A C 1
ATOM 4121 O O . SER A 1 577 ? 6.196 -25.174 -62.871 1.00 37.75 577 SER A O 1
ATOM 4123 N N . ASN A 1 578 ? 4.298 -24.269 -62.088 1.00 45.25 578 ASN A N 1
ATOM 4124 C CA . ASN A 1 578 ? 3.464 -25.404 -62.450 1.00 45.25 578 ASN A CA 1
ATOM 4125 C C . ASN A 1 578 ? 3.293 -25.343 -63.972 1.00 45.25 578 ASN A C 1
ATOM 4127 O O . ASN A 1 578 ? 2.334 -24.766 -64.482 1.00 45.25 578 ASN A O 1
ATOM 4131 N N . ASN A 1 579 ? 4.259 -25.908 -64.698 1.00 37.34 579 ASN A N 1
ATOM 4132 C CA . ASN A 1 579 ? 4.141 -26.201 -66.114 1.00 37.34 579 ASN A CA 1
ATOM 4133 C C . ASN A 1 579 ? 3.088 -27.302 -66.254 1.00 37.34 579 ASN A C 1
ATOM 4135 O O . ASN A 1 579 ? 3.393 -28.493 -66.283 1.00 37.34 579 ASN A O 1
ATOM 4139 N N . TYR A 1 580 ? 1.824 -26.888 -66.343 1.00 35.12 580 TYR A N 1
ATOM 4140 C CA . TYR A 1 580 ? 0.817 -27.662 -67.047 1.00 35.12 580 TYR A CA 1
ATOM 4141 C C . TYR A 1 580 ? 1.275 -27.765 -68.503 1.00 35.12 580 TYR A C 1
ATOM 4143 O O . TYR A 1 580 ? 1.047 -26.867 -69.312 1.00 35.12 580 TYR A O 1
ATOM 4151 N N . TYR A 1 581 ? 1.945 -28.867 -68.835 1.00 31.62 581 TYR A N 1
ATOM 4152 C CA . TYR A 1 581 ? 2.099 -29.278 -70.220 1.00 31.62 581 TYR A CA 1
ATOM 4153 C C . TYR A 1 581 ? 0.707 -29.595 -70.772 1.00 31.62 581 TYR A C 1
ATOM 4155 O O . TYR A 1 581 ? 0.140 -30.655 -70.512 1.00 31.62 581 TYR A O 1
ATOM 4163 N N . TYR A 1 582 ? 0.152 -28.662 -71.543 1.00 27.23 582 TYR A N 1
ATOM 4164 C CA . TYR A 1 582 ? -0.910 -28.966 -72.491 1.00 27.23 582 TYR A CA 1
ATOM 4165 C C . TYR A 1 582 ? -0.304 -29.837 -73.597 1.00 27.23 582 TYR A C 1
ATOM 4167 O O . TYR A 1 582 ? 0.394 -29.343 -74.481 1.00 27.23 582 TYR A O 1
ATOM 4175 N N . TYR A 1 583 ? -0.560 -31.141 -73.535 1.00 29.06 583 TYR A N 1
ATOM 4176 C CA . TYR A 1 583 ? -0.389 -32.038 -74.673 1.00 29.06 583 TYR A CA 1
ATOM 4177 C C . TYR A 1 583 ? -1.758 -32.231 -75.338 1.00 29.06 583 TYR A C 1
ATOM 4179 O O . TYR A 1 583 ? -2.751 -32.507 -74.667 1.00 29.06 583 TYR A O 1
ATOM 4187 N N . SER A 1 584 ? -1.824 -32.052 -76.655 1.00 26.30 584 SER A N 1
ATOM 4188 C CA . SER A 1 584 ? -2.997 -32.337 -77.496 1.00 26.30 584 SER A CA 1
ATOM 4189 C C . SER A 1 584 ? -2.638 -33.410 -78.541 1.00 26.30 584 SER A C 1
ATOM 4191 O O . SER A 1 584 ? -1.460 -33.577 -78.846 1.00 26.30 584 SER A O 1
ATOM 4193 N N . PRO A 1 585 ? -3.611 -34.201 -79.034 1.00 41.00 585 PRO A N 1
ATOM 4194 C CA . PRO A 1 585 ? -3.610 -35.653 -78.814 1.00 41.00 585 PRO A CA 1
ATOM 4195 C C . PRO A 1 585 ? -3.332 -36.530 -80.052 1.00 41.00 585 PRO A C 1
ATOM 4197 O O . PRO A 1 585 ? -3.572 -36.134 -81.187 1.00 41.00 585 PRO A O 1
ATOM 4200 N N . SER A 1 586 ? -2.906 -37.774 -79.800 1.00 27.06 586 SER A N 1
ATOM 4201 C CA . SER A 1 586 ? -3.155 -39.045 -80.535 1.00 27.06 586 SER A CA 1
ATOM 4202 C C . SER A 1 586 ? -2.362 -40.137 -79.780 1.00 27.06 586 SER A C 1
ATOM 4204 O O . SER A 1 586 ? -1.277 -39.841 -79.301 1.00 27.06 586 SER A O 1
ATOM 4206 N N . THR A 1 587 ? -2.781 -41.371 -79.482 1.00 28.33 587 THR A N 1
ATOM 4207 C CA . THR A 1 587 ? -3.795 -42.315 -79.986 1.00 28.33 587 THR A CA 1
ATOM 4208 C C . THR A 1 587 ? -3.998 -43.422 -78.919 1.00 28.33 587 THR A C 1
ATOM 4210 O O . THR A 1 587 ? -3.031 -43.821 -78.284 1.00 28.33 587 THR A O 1
ATOM 4213 N N . THR A 1 588 ? -5.238 -43.914 -78.754 1.00 27.95 588 THR A N 1
ATOM 4214 C CA . THR A 1 588 ? -5.676 -45.278 -78.319 1.00 27.95 588 THR A CA 1
ATOM 4215 C C . THR A 1 588 ? -4.855 -46.107 -77.301 1.00 27.95 588 THR A C 1
ATOM 4217 O O . THR A 1 588 ? -3.826 -46.658 -77.669 1.00 27.95 588 THR A O 1
ATOM 4220 N N . THR A 1 589 ? -5.394 -46.403 -76.101 1.00 26.83 589 THR A N 1
ATOM 4221 C CA . THR A 1 589 ? -6.072 -47.683 -75.708 1.00 26.83 589 THR A CA 1
ATOM 4222 C C . THR A 1 589 ? -6.344 -47.806 -74.185 1.00 26.83 589 THR A C 1
ATOM 4224 O O . THR A 1 589 ? -5.465 -47.604 -73.360 1.00 26.83 589 THR A O 1
ATOM 4227 N N . THR A 1 590 ? -7.607 -48.124 -73.869 1.00 25.94 590 THR A N 1
ATOM 4228 C CA . THR A 1 590 ? -8.219 -48.940 -72.783 1.00 25.94 590 THR A CA 1
ATOM 4229 C C . THR A 1 590 ? -7.521 -49.251 -71.435 1.00 25.94 590 THR A C 1
ATOM 4231 O O . THR A 1 590 ? -6.638 -50.096 -71.362 1.00 25.94 590 THR A O 1
ATOM 4234 N N . ASP A 1 591 ? -8.155 -48.723 -70.377 1.00 25.41 591 ASP A N 1
ATOM 4235 C CA . ASP A 1 591 ? -8.902 -49.435 -69.309 1.00 25.41 591 ASP A CA 1
ATOM 4236 C C . ASP A 1 591 ? -8.241 -49.907 -67.982 1.00 25.41 591 ASP A C 1
ATOM 4238 O O . ASP A 1 591 ? -7.219 -50.582 -67.930 1.00 25.41 591 ASP A O 1
ATOM 4242 N N . THR A 1 592 ? -9.010 -49.640 -66.913 1.00 27.52 592 THR A N 1
ATOM 4243 C CA . THR A 1 592 ? -9.076 -50.227 -65.553 1.00 27.52 592 THR A CA 1
ATOM 4244 C C . THR A 1 592 ? -8.222 -49.729 -64.351 1.00 27.52 592 THR A C 1
ATOM 4246 O O . THR A 1 592 ? -7.043 -50.012 -64.183 1.00 27.52 592 THR A O 1
ATOM 4249 N N . THR A 1 593 ? -8.974 -49.158 -63.386 1.00 28.30 593 THR A N 1
ATOM 4250 C CA . THR A 1 593 ? -8.985 -49.376 -61.907 1.00 28.30 593 THR A CA 1
ATOM 4251 C C . THR A 1 593 ? -8.155 -48.542 -60.897 1.00 28.30 593 THR A C 1
ATOM 4253 O O . THR A 1 593 ? -6.969 -48.745 -60.692 1.00 28.30 593 THR A O 1
ATOM 4256 N N . LYS A 1 594 ? -8.904 -47.687 -60.164 1.00 29.23 594 LYS A N 1
ATOM 4257 C CA . LYS A 1 594 ? -8.981 -47.423 -58.695 1.00 29.23 594 LYS A CA 1
ATOM 4258 C C . LYS A 1 594 ? -7.780 -47.731 -57.767 1.00 29.23 594 LYS A C 1
ATOM 4260 O O . LYS A 1 594 ? -7.446 -48.890 -57.554 1.00 29.23 594 LYS A O 1
ATOM 4265 N N . GLY A 1 595 ? -7.372 -46.719 -56.983 1.00 27.48 595 GLY A N 1
ATOM 4266 C CA . GLY A 1 595 ? -6.703 -46.878 -55.676 1.00 27.48 595 GLY A CA 1
ATOM 4267 C C . GLY A 1 595 ? -6.404 -45.547 -54.955 1.00 27.48 595 GLY A C 1
ATOM 4268 O O . GLY A 1 595 ? -5.746 -44.685 -55.515 1.00 27.48 595 GLY A O 1
ATOM 4269 N N . SER A 1 596 ? -6.928 -45.388 -53.736 1.00 29.48 596 SER A N 1
ATOM 4270 C CA . SER A 1 596 ? -7.030 -44.198 -52.857 1.00 29.48 596 SER A CA 1
ATOM 4271 C C . SER A 1 596 ? -5.703 -43.556 -52.361 1.00 29.48 596 SER A C 1
ATOM 4273 O O . SER A 1 596 ? -4.667 -44.220 -52.391 1.00 29.48 596 SER A O 1
ATOM 4275 N N . PRO A 1 597 ? -5.716 -42.302 -51.836 1.00 29.50 597 PRO A N 1
ATOM 4276 C CA . PRO A 1 597 ? -4.509 -41.550 -51.467 1.00 29.50 597 PRO A CA 1
ATOM 4277 C C . PRO A 1 597 ? -3.981 -41.888 -50.061 1.00 29.50 597 PRO A C 1
ATOM 4279 O O . PRO A 1 597 ? -4.755 -42.114 -49.130 1.00 29.50 597 PRO A O 1
ATOM 4282 N N . LYS A 1 598 ? -2.652 -41.868 -49.895 1.00 31.09 598 LYS A N 1
ATOM 4283 C CA . LYS A 1 598 ? -1.970 -41.985 -48.597 1.00 31.09 598 LYS A CA 1
ATOM 4284 C C . LYS A 1 598 ? -1.525 -40.608 -48.088 1.00 31.09 598 LYS A C 1
ATOM 4286 O O . LYS A 1 598 ? -0.715 -39.952 -48.727 1.00 31.09 598 LYS A O 1
ATOM 4291 N N . THR A 1 599 ? -2.113 -40.224 -46.953 1.00 28.70 599 THR A N 1
ATOM 4292 C CA . THR A 1 599 ? -1.522 -39.526 -45.789 1.00 28.70 599 THR A CA 1
ATOM 4293 C C . THR A 1 599 ? -0.483 -38.424 -46.041 1.00 28.70 599 THR A C 1
ATOM 4295 O O . THR A 1 599 ? 0.679 -38.710 -46.317 1.00 28.70 599 THR A O 1
ATOM 4298 N N . PHE A 1 600 ? -0.903 -37.175 -45.815 1.00 27.06 600 PHE A N 1
ATOM 4299 C CA . PHE A 1 600 ? -0.030 -36.038 -45.517 1.00 27.06 600 PHE A CA 1
ATOM 4300 C C . PHE A 1 600 ? 0.477 -36.141 -44.074 1.00 27.06 600 PHE A C 1
ATOM 4302 O O . PHE A 1 600 ? -0.328 -36.349 -43.166 1.00 27.06 600 PHE A O 1
ATOM 4309 N N . ASP A 1 601 ? 1.783 -35.964 -43.885 1.00 26.30 601 ASP A N 1
ATOM 4310 C CA . ASP A 1 601 ? 2.403 -35.690 -42.589 1.00 26.30 601 ASP A CA 1
ATOM 4311 C C . ASP A 1 601 ? 3.124 -34.333 -42.641 1.00 26.30 601 ASP A C 1
ATOM 4313 O O . ASP A 1 601 ? 3.463 -33.822 -43.711 1.00 26.30 601 ASP A O 1
ATOM 4317 N N . ALA A 1 602 ? 3.238 -33.742 -41.461 1.00 30.84 602 ALA A N 1
ATOM 4318 C CA . ALA A 1 602 ? 3.389 -32.338 -41.138 1.00 30.84 602 ALA A CA 1
ATOM 4319 C C . ALA A 1 602 ? 4.702 -31.671 -41.584 1.00 30.84 602 ALA A C 1
ATOM 4321 O O . ALA A 1 602 ? 5.769 -32.277 -41.623 1.00 30.84 602 ALA A O 1
ATOM 4322 N N . GLY A 1 603 ? 4.624 -30.354 -41.802 1.00 26.67 603 GLY A N 1
ATOM 4323 C CA . GLY A 1 603 ? 5.786 -29.494 -42.005 1.00 26.67 603 GLY A CA 1
ATOM 4324 C C . GLY A 1 603 ? 5.424 -28.012 -41.955 1.00 26.67 603 GLY A C 1
ATOM 4325 O O . GLY A 1 603 ? 5.039 -27.438 -42.962 1.00 26.67 603 GLY A O 1
ATOM 4326 N N . ILE A 1 604 ? 5.490 -27.450 -40.745 1.00 29.92 604 ILE A N 1
ATOM 4327 C CA . ILE A 1 604 ? 6.000 -26.116 -40.372 1.00 29.92 604 ILE A CA 1
ATOM 4328 C C . ILE A 1 604 ? 5.888 -24.993 -41.428 1.00 29.92 604 ILE A C 1
ATOM 4330 O O . ILE A 1 604 ? 6.569 -25.004 -42.448 1.00 29.92 604 ILE A O 1
ATOM 4334 N N . GLY A 1 605 ? 5.145 -23.934 -41.086 1.00 27.83 605 GLY A N 1
ATOM 4335 C CA . GLY A 1 605 ? 5.166 -22.646 -41.785 1.00 27.83 605 GLY A CA 1
ATOM 4336 C C . GLY A 1 605 ? 4.686 -21.516 -40.875 1.00 27.83 605 GLY A C 1
ATOM 4337 O O . GLY A 1 605 ? 3.489 -21.298 -40.716 1.00 27.83 605 GLY A O 1
ATOM 4338 N N . ILE A 1 606 ? 5.645 -20.855 -40.232 1.00 30.59 606 ILE A N 1
ATOM 4339 C CA . ILE A 1 606 ? 5.501 -19.715 -39.322 1.00 30.59 606 ILE A CA 1
ATOM 4340 C C . ILE A 1 606 ? 5.099 -18.438 -40.085 1.00 30.59 606 ILE A C 1
ATOM 4342 O O . ILE A 1 606 ? 5.597 -18.172 -41.171 1.00 30.59 606 ILE A O 1
ATOM 4346 N N . TYR A 1 607 ? 4.201 -17.676 -39.452 1.00 27.45 607 TYR A N 1
ATOM 4347 C CA . TYR A 1 607 ? 3.995 -16.220 -39.454 1.00 27.45 607 TYR A CA 1
ATOM 4348 C C . TYR A 1 607 ? 4.585 -15.345 -40.574 1.00 27.45 607 TYR A C 1
ATOM 4350 O O . TYR A 1 607 ? 5.797 -15.188 -40.686 1.00 27.45 607 TYR A O 1
ATOM 4358 N N . ALA A 1 608 ? 3.705 -14.544 -41.188 1.00 27.22 608 ALA A N 1
ATOM 4359 C CA . ALA A 1 608 ? 4.012 -13.152 -41.510 1.00 27.22 608 ALA A CA 1
ATOM 4360 C C . ALA A 1 608 ? 2.756 -12.254 -41.472 1.00 27.22 608 ALA A C 1
ATOM 4362 O O . ALA A 1 608 ? 1.751 -12.530 -42.121 1.00 27.22 608 ALA A O 1
ATOM 4363 N N . LEU A 1 609 ? 2.918 -11.137 -40.755 1.00 26.89 609 LEU A N 1
ATOM 4364 C CA . LEU A 1 609 ? 2.372 -9.804 -41.031 1.00 26.89 609 LEU A CA 1
ATOM 4365 C C . LEU A 1 609 ? 0.895 -9.496 -40.700 1.00 26.89 609 LEU A C 1
ATOM 4367 O O . LEU A 1 609 ? 0.016 -9.495 -41.555 1.00 26.89 609 LEU A O 1
ATOM 4371 N N . THR A 1 610 ? 0.663 -9.035 -39.467 1.00 28.48 610 THR A N 1
ATOM 4372 C CA . THR A 1 610 ? -0.387 -8.046 -39.174 1.00 28.48 610 THR A CA 1
ATOM 4373 C C . THR A 1 610 ? 0.243 -6.667 -39.014 1.00 28.48 610 THR A C 1
ATOM 4375 O O . THR A 1 610 ? 0.781 -6.333 -37.962 1.00 28.48 610 THR A O 1
ATOM 4378 N N . ALA A 1 611 ? 0.129 -5.854 -40.055 1.00 28.92 611 ALA A N 1
ATOM 4379 C CA . ALA A 1 611 ? -0.020 -4.414 -39.929 1.00 28.92 611 ALA A CA 1
ATOM 4380 C C . ALA A 1 611 ? -1.371 -4.086 -40.565 1.00 28.92 611 ALA A C 1
ATOM 4382 O O . ALA A 1 611 ? -1.633 -4.608 -41.644 1.00 28.92 611 ALA A O 1
ATOM 4383 N N . VAL A 1 612 ? -2.213 -3.284 -39.902 1.00 26.83 612 VAL A N 1
ATOM 4384 C CA . VAL A 1 612 ? -3.144 -2.328 -40.531 1.00 26.83 612 VAL A CA 1
ATOM 4385 C C . VAL A 1 612 ? -3.996 -1.623 -39.459 1.00 26.83 612 VAL A C 1
ATOM 4387 O O . VAL A 1 612 ? -4.769 -2.242 -38.738 1.00 26.83 612 VAL A O 1
ATOM 4390 N N . LEU A 1 613 ? -3.795 -0.303 -39.420 1.00 30.06 613 LEU A N 1
ATOM 4391 C CA . LEU A 1 613 ? -4.746 0.797 -39.213 1.00 30.06 613 LEU A CA 1
ATOM 4392 C C . LEU A 1 613 ? -5.657 0.786 -37.974 1.00 30.06 613 LEU A C 1
ATOM 4394 O O . LEU A 1 613 ? -6.633 0.049 -37.864 1.00 30.06 613 LEU A O 1
ATOM 4398 N N . SER A 1 614 ? -5.406 1.777 -37.118 1.00 32.88 614 SER A N 1
ATOM 4399 C CA . SER A 1 614 ? -6.378 2.370 -36.208 1.00 32.88 614 SER A CA 1
ATOM 4400 C C . SER A 1 614 ? -7.602 2.874 -36.985 1.00 32.88 614 SER A C 1
ATOM 4402 O O . SER A 1 614 ? -7.541 3.840 -37.745 1.00 32.88 614 SER A O 1
ATOM 4404 N N . VAL A 1 615 ? -8.734 2.203 -36.783 1.00 32.50 615 VAL A N 1
ATOM 4405 C CA . VAL A 1 615 ? -10.046 2.625 -37.277 1.00 32.50 615 VAL A CA 1
ATOM 4406 C C . VAL A 1 615 ? -10.708 3.491 -36.209 1.00 32.50 615 VAL A C 1
ATOM 4408 O O . VAL A 1 615 ? -11.003 3.032 -35.106 1.00 32.50 615 VAL A O 1
ATOM 4411 N N . THR A 1 616 ? -10.951 4.753 -36.555 1.00 36.31 616 THR A N 1
ATOM 4412 C CA . THR A 1 616 ? -11.935 5.614 -35.900 1.00 36.31 616 THR A CA 1
ATOM 4413 C C . THR A 1 616 ? -13.326 5.001 -36.055 1.00 36.31 616 THR A C 1
ATOM 4415 O O . THR A 1 616 ? -13.721 4.554 -37.131 1.00 36.31 616 THR A O 1
ATOM 4418 N N . GLY A 1 617 ? -14.059 4.930 -34.945 1.00 32.72 617 GLY A N 1
ATOM 4419 C CA . GLY A 1 617 ? -15.329 4.224 -34.863 1.00 32.72 617 GLY A CA 1
ATOM 4420 C C . GLY A 1 617 ? -16.434 4.820 -35.731 1.00 32.72 617 GLY A C 1
ATOM 4421 O O . GLY A 1 617 ? -16.621 6.029 -35.768 1.00 32.72 617 GLY A O 1
ATOM 4422 N N . MET A 1 618 ? -17.229 3.939 -36.335 1.00 30.22 618 MET A N 1
ATOM 4423 C CA . MET A 1 618 ? -18.646 4.158 -36.614 1.00 30.22 618 MET A CA 1
ATOM 4424 C C . MET A 1 618 ? -19.362 2.807 -36.545 1.00 30.22 618 MET A C 1
ATOM 4426 O O . MET A 1 618 ? -19.015 1.855 -37.242 1.00 30.22 618 MET A O 1
ATOM 4430 N N . ALA A 1 619 ? -20.350 2.729 -35.657 1.00 30.62 619 ALA A N 1
ATOM 4431 C CA . ALA A 1 619 ? -21.235 1.589 -35.503 1.00 30.62 619 ALA A CA 1
ATOM 4432 C C . ALA A 1 619 ? -22.242 1.535 -36.661 1.00 30.62 619 ALA A C 1
ATOM 4434 O O . ALA A 1 619 ? -22.874 2.541 -36.981 1.00 30.62 619 ALA A O 1
ATOM 4435 N N . TRP A 1 620 ? -22.465 0.347 -37.226 1.00 25.19 620 TRP A N 1
ATOM 4436 C CA . TRP A 1 620 ? -23.687 0.068 -37.972 1.00 25.19 620 TRP A CA 1
ATOM 4437 C C . TRP A 1 620 ? -24.158 -1.365 -37.722 1.00 25.19 620 TRP A C 1
ATOM 4439 O O . TRP A 1 620 ? -23.445 -2.341 -37.947 1.00 25.19 620 TRP A O 1
ATOM 4449 N N . THR A 1 621 ? -25.372 -1.466 -37.192 1.00 39.16 621 THR A N 1
ATOM 4450 C CA . THR A 1 621 ? -26.099 -2.691 -36.875 1.00 39.16 621 THR A CA 1
ATOM 4451 C C . THR A 1 621 ? -26.902 -3.156 -38.090 1.00 39.16 621 THR A C 1
ATOM 4453 O O . THR A 1 621 ? -27.736 -2.409 -38.593 1.00 39.16 621 THR A O 1
ATOM 4456 N N . ALA A 1 622 ? -26.744 -4.416 -38.517 1.00 27.70 622 ALA A N 1
ATOM 4457 C CA . ALA A 1 622 ? -27.731 -5.072 -39.384 1.00 27.70 622 ALA A CA 1
ATOM 4458 C C . ALA A 1 622 ? -27.702 -6.615 -39.306 1.00 27.70 622 ALA A C 1
ATOM 4460 O O . ALA A 1 622 ? -26.939 -7.299 -39.978 1.00 27.70 622 ALA A O 1
ATOM 4461 N N . LYS A 1 623 ? -28.585 -7.128 -38.442 1.00 31.64 623 LYS A N 1
ATOM 4462 C CA . LYS A 1 623 ? -29.570 -8.215 -38.631 1.00 31.64 623 LYS A CA 1
ATOM 4463 C C . LYS A 1 623 ? -29.311 -9.268 -39.733 1.00 31.64 623 LYS A C 1
ATOM 4465 O O . LYS A 1 623 ? -29.442 -8.992 -40.922 1.00 31.64 623 LYS A O 1
ATOM 4470 N N . LYS A 1 624 ? -29.112 -10.522 -39.308 1.00 28.92 624 LYS A N 1
ATOM 4471 C CA . LYS A 1 624 ? -29.081 -11.729 -40.153 1.00 28.92 624 LYS A CA 1
ATOM 4472 C C . LYS A 1 624 ? -30.506 -12.275 -40.352 1.00 28.92 624 LYS A C 1
ATOM 4474 O O . LYS A 1 624 ? -31.261 -12.369 -39.385 1.00 28.92 624 LYS A O 1
ATOM 4479 N N . ARG A 1 625 ? -30.865 -12.623 -41.591 1.00 30.73 625 ARG A N 1
ATOM 4480 C CA . ARG A 1 625 ? -32.049 -13.424 -41.946 1.00 30.73 625 ARG A CA 1
ATOM 4481 C C . ARG A 1 625 ? -31.576 -14.783 -42.462 1.00 30.73 625 ARG A C 1
ATOM 4483 O O . ARG A 1 625 ? -30.554 -14.858 -43.137 1.00 30.73 625 ARG A O 1
ATOM 4490 N N . GLU A 1 626 ? -32.320 -15.806 -42.071 1.00 33.47 626 GLU A N 1
ATOM 4491 C CA . GLU A 1 626 ? -32.155 -17.225 -42.383 1.00 33.47 626 GLU A CA 1
ATOM 4492 C C . GLU A 1 626 ? -32.270 -17.512 -43.887 1.00 33.47 626 GLU A C 1
ATOM 4494 O O . GLU A 1 626 ? -33.093 -16.904 -44.578 1.00 33.47 626 GLU A O 1
ATOM 4499 N N . ASN A 1 627 ? -31.437 -18.432 -44.378 1.00 35.56 627 ASN A N 1
ATOM 4500 C CA . ASN A 1 627 ? -31.847 -19.763 -44.846 1.00 35.56 627 ASN A CA 1
ATOM 4501 C C . ASN A 1 627 ? -30.618 -20.656 -45.030 1.00 35.56 627 ASN A C 1
ATOM 4503 O O . ASN A 1 627 ? -29.595 -20.137 -45.533 1.00 35.56 627 ASN A O 1
#

pLDDT: mean 87.08, std 19.78, range [25.19, 99.0]

Mean predicted aligned error: 11.15 Å

Solvent-accessible surface area (backbone atoms only — not comparable to full-atom values): 29367 Å² total; per-residue (Å²): 111,75,72,62,54,52,53,50,51,51,49,52,53,57,55,69,68,66,75,78,75,71,73,66,69,71,54,61,48,98,87,67,37,32,69,28,68,44,46,66,31,49,53,34,49,26,42,38,22,62,74,67,61,46,37,44,66,91,39,48,36,35,39,78,41,66,28,69,37,56,92,42,92,68,69,42,25,18,34,73,54,93,91,42,44,35,35,21,22,35,40,37,22,76,70,26,38,41,30,36,38,41,70,77,29,83,58,33,39,23,57,24,19,12,35,33,54,16,37,43,26,28,29,31,28,32,54,37,36,30,20,25,28,19,12,36,44,27,9,33,39,24,39,53,15,35,39,33,46,32,32,12,53,22,39,29,36,4,72,30,25,20,10,22,33,26,29,31,36,67,18,45,46,25,37,41,33,48,27,32,11,61,19,43,34,28,62,61,5,68,75,16,17,10,24,36,29,21,34,36,38,16,33,58,27,37,42,30,50,27,39,12,55,19,43,36,32,7,25,18,9,9,21,32,31,18,35,30,34,89,53,25,28,30,40,44,34,49,28,38,12,56,19,40,20,26,15,77,24,81,87,29,34,8,8,24,36,32,14,39,45,76,53,36,67,55,27,35,48,26,40,28,35,15,54,18,42,32,30,18,26,27,23,16,43,33,25,49,42,62,54,32,70,42,86,95,33,55,29,44,62,77,32,56,77,53,47,70,47,25,36,27,44,44,26,40,61,47,76,48,75,47,74,37,71,37,30,38,36,34,32,66,81,15,35,41,37,29,58,34,34,44,36,60,28,32,37,40,34,41,10,39,40,38,30,57,26,32,37,34,46,51,91,34,56,34,39,31,48,23,43,38,38,31,53,25,31,40,24,53,22,42,47,35,28,28,60,81,3,38,40,38,29,54,24,31,40,31,54,28,36,40,36,20,39,15,27,38,35,36,29,53,25,30,40,32,54,35,33,39,38,20,24,73,44,1,35,36,40,29,56,25,28,38,37,57,40,91,51,93,80,58,44,53,35,41,41,40,62,98,62,18,34,40,38,29,54,25,30,39,40,52,43,77,44,45,75,32,42,50,72,41,61,52,92,37,39,40,39,41,20,20,40,31,52,31,71,59,38,50,56,65,40,64,48,94,36,41,69,53,17,28,25,44,35,37,54,92,92,46,63,34,37,22,28,9,28,65,38,42,20,51,43,30,65,71,72,31,51,33,34,33,68,38,40,31,68,32,48,77,62,48,61,71,37,54,42,30,31,37,84,90,42,53,72,31,25,53,69,85,41,81,54,66,57,42,82,44,63,39,67,69,82,76,70,81,76,83,74,77,78,86,80,82,90,88,80,90,86,87,90,88,84,90,83,84,89,82,80,91,80,88,81,90,84,82,86,84,86,90,81,83,78,93,75,81,87,77,91,82,89,82,86,90,80,91,132

Foldseek 3Di:
DVVVVVVVVVVVVVVVVPDPPVQPAFDADPVQATEDEEPSNLQNQQCCQQPVVDQQAAHHYEYPAAYECQVPDDDAHWDPDDVTGARQEEYEDVLHEYEYDAEADAAQDENHSHHANYEYENYEYAEEHEHAQYEHAYEEYAANYEYYLYEYQYAWEHVAEYEHAYAEYDYEAYEYENYEYPHAYDDANAQEYEHHYAEQAYYAYEAYNYEYAHAYEYLAYEDHYEEQHHNRQYEYYLYEYAYEIEHPHLPFEYEHAYEYYPPAASYEYFLYEYNEETYEQQYEHHYSGHYNYDPVGWYYYPYHYHHDEAYEYPGQEEEDEEAAAYEYEYYQNHEYEYQEYEYNEEYHYNHAYEYNEYEYDAPYHAEFAAHYEYCEYEYNHEHEYEDQYEYEYCEYEHLEEYEYQAHEYEYQEYEYNYAYEWHPLYEYEYNEYEYDDPDPPGANYEYYDPNTAYEHQEYEAEDPDLCRDYVPPLVRAAYAWYKYQDPSNVVVCVPPRADAWKKWWADPPGIIIIGHQVRQQVRQCVVTAIETDEAHEHENRDAQGKYAYDPPHAHHDYNNHGDDGGMDGHHDPPPPPPPPPPDDDDDDDDDDDDDDDDDDDDDDDDDDDDDDDDDDDDDDDDDDDDD

Sequence (627 aa):
MKKLLATILALVLALGLCSVSWAAGLTTETDGVYHIKSGEELLAFAKMVNDDSKTFEGEKVVLDNDIDISTQEWTPIGERKTGGIKFKGTFDGQNKTITLKITNCTDYGALFEAIEGATVQNVTVAGTVSGASVAGVVGQAGAGSKIINCTNKASVTGSSKAAGVVVKIEGNGVEVIGCKNEGSIGDEAPNGAAGIVTYAESANFIVKNCTNSGSISGKGASGIVYNVSDDGTGVVESCVNTGAVKSTSDSNAAAGIVAVNSKGNELTIKDCRNEGKIEGSLCSAISYNEFSNVSSAPNTNSGEIAATKSRSISESEATLDGNCALNLTVHPYAVLKISSGSYTGSIENKGSLTVNGGTFDANKNFINHNKLVINSGTFERGVRTTEDGETTINGGELETDVTTEGGKLTIAGGIFGGEVHAKDGGKVEIKGGKFTFNTTTNEVIDIQGDTSAVTISNGEFAQVSAARFCPHNENQLTVTGGIFTSEEMVTKLMGDAVNGPCATVVDGQNTMYAVGSAAIASAANSGKKVTVTKGGEITGINANVKITVADGVGDVTVNGEKVSSGEYTVPEEQKPSNNYYYYSPSTTTTDTTKGSPKTFDAGIGIYALTAVLSVTGMAWTAKKREN

Radius of gyration: 39.66 Å; Cα contacts (8 Å, |Δi|>4): 1989; chains: 1; bounding box: 91×67×158 Å

Nearest PDB structures (foldseek):
  7uvl-assembly1_P  TM=5.559E-01  e=1.153E+00  Gemella haemolysans

Secondary structure (DSSP, 8-state):
-HHHHHHHHHHHHHHHSS---------B-TTS-EEE-SHHHHHHHHHHHHTS----TT-EEEE-S-EE-TTS----BS--STT---B-SEEEEEEEEEEEEEEEESS-BSSEEEESS-EEEEEEEEEEEEEEEEESSEEEE-TT-EEES-EE-SEEEEEEEEESSEEEE-STT-EEES-EE-S-EES--TT-EESSEEEE-STTEEEES-EE-S-EEESSEESSEEEE-TT--EEEES-EE-S-EEE--SSSEEESSEEEESSGGGEEEES-EE-S-EEEEEEESSBSS--EE-TTS--EE-S-EEEEEEEEE-SSEEEEES-B-SEEEE-TT-EEEEEE-EE-S-EEESSEEEE-S-EE-TTS-EEESSEEEE-S-EESS-EEEEEEEEEEE-S-EE-S-EEEEEEEEEE-S-EE-S-EEEETT-EEEEEEEEE----SS--SEEE-STT-EEEEEEEEE--S-GGGTS-S-GGGEEE--EEES-HHHHHHHTTTTB-S-EEEEEETTEEEEEESHHHHHHHHHTT-EEEEEE-EEE--PPTT-EEEEPTT---EEETTEEE-SEEEEPPP-----------------------PPP----------------PPP----------